Protein AF-0000000067126410 (afdb_homodimer)

Nearest PDB structures (foldseek):
  2aex-assembly1_A-2  TM=9.442E-01  e=3.877E-42  Homo sapiens
  8t7w-assembly1_A  TM=9.631E-01  e=2.342E-28  Klebsiella aerogenes KCTC 2190
  2qt8-assembly1_A  TM=9.646E-01  e=2.127E-25  Leishmania major
  3e8j-assembly1_A  TM=9.665E-01  e=2.655E-25  Leishmania naiffi
  5eo6-assembly1_A  TM=9.167E-01  e=1.760E-26  Acinetobacter baumannii

Sequence (768 aa):
MPYTGEQFHLVHRTAQENTPLLLLQPCLALYKPFIHMIPQSQAAALTKPGYLTLVRRNVLRALGQQPPLPTPHRPGCDARAFPPPLPLPAAASTGGGQPGATPAPGTGSRPRGTQLGQPLLCVLQDGEVFEKAGVNVSVVFGILSEEAARQMRSRGKSLKAKDGKLPFCAMGVSSVIHPKNPHVPTMHFNYRYFEIEEADGTIQWWFGGGTDLTPTYLNEEDAVHFHKTLKEACDKHDLKLYPKYKKWCDDYFYIKHRGERRGIGGIFFDDVDSPSKEEVFQFVKSCAKAVVPCYIPIVKRHYHDSFTPEEKLWQQLRRGRYVEFNLLYDRGTKFGLLTPGSRIESILMSLPLTARWEYMHTPPESSKEAEILEVLRNPKDWVHMPYTGEQFHLVHRTAQENTPLLLLQPCLALYKPFIHMIPQSQAAALTKPGYLTLVRRNVLRALGQQPPLPTPHRPGCDARAFPPPLPLPAAASTGGGQPGATPAPGTGSRPRGTQLGQPLLCVLQDGEVFEKAGVNVSVVFGILSEEAARQMRSRGKSLKAKDGKLPFCAMGVSSVIHPKNPHVPTMHFNYRYFEIEEADGTIQWWFGGGTDLTPTYLNEEDAVHFHKTLKEACDKHDLKLYPKYKKWCDDYFYIKHRGERRGIGGIFFDDVDSPSKEEVFQFVKSCAKAVVPCYIPIVKRHYHDSFTPEEKLWQQLRRGRYVEFNLLYDRGTKFGLLTPGSRIESILMSLPLTARWEYMHTPPESSKEAEILEVLRNPKDWVH

Radius of gyration: 31.31 Å; Cα contacts (8 Å, |Δi|>4): 1188; chains: 2; bounding box: 69×94×110 Å

pLDDT: mean 70.83, std 29.01, range [16.23, 98.75]

Secondary structure (DSSP, 8-state):
-----------------SHHHHHHHHHHHHHHHHHTTS-HHHHHHHH-HHHHHHHHHHHHHHTT-S---------------S--------------------------------B----EEEEEES-SSEEEEEEEEEEEEEEPPHHHHHHHHHTT-----BTTB-EEEEEEEEEEEEESSTTSPEEEEEEEEEEEE-TTS-EEEEEEEEEEEE-SS--HHHHHHHHHHHHHHHHTT-TTHHHHHHHHHHHHTEETTTTEESSSEEEEEEEE--S-HHHHHHHHHHHHHTHHHHHHHHHHHHTT----HHHHHHHHHHHHHHHHHHHHT-HHHHHHHHSTT--HHHHGGGS-SEEE--TT--PPTTSHHHHHHHHHHS------/------------------HHHHHHHHHHHHHHHHHTTS-HHHHHHHHSHHHHHHHHHHHHHHTT-S---------------S--------------------------------B----EEEEEES-SSEEEEEEEEEEEEEEPPHHHHHHHHHTT-----BTTB-EEEEEEEEEEEEESSTTSPEEEEEEEEEEEE-TTSPEEEEEEEEEEEE-SS--HHHHHHHHHHHHHHHHTT-TTHHHHHHHHHHHHTEETTTTEESSSEEEEEEEE--S-HHHHHHHHHHHHHTHHHHHHHHHHHHTT----HHHHHHHHHHHHHHHHHHHHT-HHHHHHHHSTT--HHHHGGGS-SEEE--TT--PPTTSHHHHHHHHHHS------

Foldseek 3Di:
DPPPDPDQPQQLAADADCLLVLLCVLVLVQCVVCLVVFPPVVSCVVPPPVVVVVVVVSVVVSNVPDDDDPDPDDDDDPPDDPDDPDDPDDPDPDDDDDDDDDPDDPDPPPPLDFPFRRKRKDWDDCTLFFNIKIKIKGKTKHWDDPVRVVVVVVVPDDAAAAVNTKIKIKTKMKMWTHTQFLAAWIKIKMKMKMWIQHNVRDIDIFIWMWMWTAHLFDDLVLVLLLLVLLCVLQVVQPNVQSVVQQVVQLVQQQDVVVLFGLHQGTGTDIRHCDDHPVSVSSSSSSNSNSRNRSRVVSSVVPSPPDDDVVSSQSSQASLVVVVSCLVPRNPQLVVQVPDPPHDNCRSCSNRGPHHDDDDPDDDDDPDSSVVRRVCRNPHDDSYD/DPPPPPDQPLPQDQPPDCLLVLLCVLVVVQCVVCLVQFPPVVSCVVPVVCVVVVVVVVVVVSNVPDDDPPPPDDDDDDPDDPPDPDDPDPPCPDDDDDDDPPPDPPPPPPPLDFPFRDKDKDWDDCTLFFNIKIKIWGKTKHWDDPVRVVVVVVVPDDAAAAVNTKIKIKTKMKMWTHTQFLAAWIKIKMKMKMWIQHNVRDIDIFIWMWMWTAHLFDDLVLVLLLLVLLCVLQVVQPNVQSVVQQVVQLVQQQPVVVLFGLHQGTGTDIRHCDDHPVSVSSSSSSNSNSRNRSRVVSSVVPSPPDDDVVSSQSSQASLVVVVSCLVPRNPQLVVQVPDPPHDNCSSCSNRGPHHDDDDPDDDDDPDSSVVRRVCRNPHDDSYD

Structure (mmCIF, N/CA/C/O backbone):
data_AF-0000000067126410-model_v1
#
loop_
_entity.id
_entity.type
_entity.pdbx_description
1 polymer 'Oxygen-dependent coproporphyrinogen-III oxidase, mitochondrial'
#
loop_
_atom_site.group_PDB
_atom_site.id
_atom_site.type_symbol
_atom_site.label_atom_id
_atom_site.label_alt_id
_atom_site.label_comp_id
_atom_site.label_asym_id
_atom_site.label_entity_id
_atom_site.label_seq_id
_atom_site.pdbx_PDB_ins_code
_atom_site.Cartn_x
_atom_site.Cartn_y
_atom_site.Cartn_z
_atom_site.occupancy
_atom_site.B_iso_or_equiv
_atom_site.auth_seq_id
_atom_site.auth_comp_id
_atom_site.auth_asym_id
_atom_site.auth_atom_id
_atom_site.pdbx_PDB_model_num
ATOM 1 N N . MET A 1 1 ? -28.922 10.547 -17.266 1 18.23 1 MET A N 1
ATOM 2 C CA . MET A 1 1 ? -28.266 10.609 -18.562 1 18.23 1 MET A CA 1
ATOM 3 C C . MET A 1 1 ? -27.516 9.305 -18.859 1 18.23 1 MET A C 1
ATOM 5 O O . MET A 1 1 ? -26.969 8.68 -17.953 1 18.23 1 MET A O 1
ATOM 9 N N . PRO A 1 2 ? -27.797 8.594 -20 1 17.72 2 PRO A N 1
ATOM 10 C CA . PRO A 1 2 ? -27.406 7.215 -20.281 1 17.72 2 PRO A CA 1
ATOM 11 C C . PRO A 1 2 ? -25.891 7.012 -20.219 1 17.72 2 PRO A C 1
ATOM 13 O O . PRO A 1 2 ? -25.125 7.953 -20.438 1 17.72 2 PRO A O 1
ATOM 16 N N . TYR A 1 3 ? -25.484 6.242 -19.219 1 18.42 3 TYR A N 1
ATOM 17 C CA . TYR A 1 3 ? -24.141 5.762 -18.922 1 18.42 3 TYR A CA 1
ATOM 18 C C . TYR A 1 3 ? -23.422 5.328 -20.203 1 18.42 3 TYR A C 1
ATOM 20 O O . TYR A 1 3 ? -23.734 4.281 -20.766 1 18.42 3 TYR A O 1
ATOM 28 N N . THR A 1 4 ? -23.281 6.348 -21.141 1 21.77 4 THR A N 1
ATOM 29 C CA . THR A 1 4 ? -22.594 6.09 -22.406 1 21.77 4 THR A CA 1
ATOM 30 C C . THR A 1 4 ? -21.312 5.293 -22.188 1 21.77 4 THR A C 1
ATOM 32 O O . THR A 1 4 ? -20.688 5.398 -21.125 1 21.77 4 THR A O 1
ATOM 35 N N . GLY A 1 5 ? -21.203 4.203 -22.828 1 22.11 5 GLY A N 1
ATOM 36 C CA . GLY A 1 5 ? -20.281 3.088 -22.969 1 22.11 5 GLY A CA 1
ATOM 37 C C . GLY A 1 5 ? -18.844 3.527 -23.172 1 22.11 5 GLY A C 1
ATOM 38 O O . GLY A 1 5 ? -18.531 4.227 -24.141 1 22.11 5 GLY A O 1
ATOM 39 N N . GLU A 1 6 ? -18.219 4.043 -22.141 1 23.36 6 GLU A N 1
ATOM 40 C CA . GLU A 1 6 ? -16.844 4.535 -22.031 1 23.36 6 GLU A CA 1
ATOM 41 C C . GLU A 1 6 ? -15.883 3.68 -22.859 1 23.36 6 GLU A C 1
ATOM 43 O O . GLU A 1 6 ? -15.891 2.451 -22.75 1 23.36 6 GLU A O 1
ATOM 48 N N . GLN A 1 7 ? -15.531 4.207 -24.062 1 21.72 7 GLN A N 1
ATOM 49 C CA . GLN A 1 7 ? -14.688 3.869 -25.203 1 21.72 7 GLN A CA 1
ATOM 50 C C . GLN A 1 7 ? -13.32 3.377 -24.75 1 21.72 7 GLN A C 1
ATOM 52 O O . GLN A 1 7 ? -12.695 3.98 -23.875 1 21.72 7 GLN A O 1
ATOM 57 N N . PHE A 1 8 ? -13.141 2.096 -24.875 1 25.66 8 PHE A N 1
ATOM 58 C CA . PHE A 1 8 ? -11.938 1.283 -24.781 1 25.66 8 PHE A CA 1
ATOM 59 C C . PHE A 1 8 ? -10.836 1.861 -25.672 1 25.66 8 PHE A C 1
ATOM 61 O O . PHE A 1 8 ? -11.07 2.182 -26.844 1 25.66 8 PHE A O 1
ATOM 68 N N . HIS A 1 9 ? -10.203 2.805 -25.141 1 23.67 9 HIS A N 1
ATOM 69 C CA . HIS A 1 9 ? -9.133 3.385 -25.938 1 23.67 9 HIS A CA 1
ATOM 70 C C . HIS A 1 9 ? -8.055 2.354 -26.25 1 23.67 9 HIS A C 1
ATOM 72 O O . HIS A 1 9 ? -7.473 1.768 -25.328 1 23.67 9 HIS A O 1
ATOM 78 N N . LEU A 1 10 ? -8.312 1.531 -27.266 1 24.89 10 LEU A N 1
ATOM 79 C CA . LEU A 1 10 ? -7.449 0.477 -27.781 1 24.89 10 LEU A CA 1
ATOM 80 C C . LEU A 1 10 ? -6.223 1.068 -28.469 1 24.89 10 LEU A C 1
ATOM 82 O O . LEU A 1 10 ? -6.352 1.894 -29.375 1 24.89 10 LEU A O 1
ATOM 86 N N . VAL A 1 11 ? -5.168 1.293 -27.828 1 24.5 11 VAL A N 1
ATOM 87 C CA . VAL A 1 11 ? -3.975 1.777 -28.516 1 24.5 11 VAL A CA 1
ATOM 88 C C . VAL A 1 11 ? -3.393 0.665 -29.391 1 24.5 11 VAL A C 1
ATOM 90 O O . VAL A 1 11 ? -3.154 -0.446 -28.906 1 24.5 11 VAL A O 1
ATOM 93 N N . HIS A 1 12 ? -3.586 0.608 -30.703 1 23.78 12 HIS A N 1
ATOM 94 C CA . HIS A 1 12 ? -3.363 -0.352 -31.781 1 23.78 12 HIS A CA 1
ATOM 95 C C . HIS A 1 12 ? -1.892 -0.398 -32.188 1 23.78 12 HIS A C 1
ATOM 97 O O . HIS A 1 12 ? -1.392 0.524 -32.844 1 23.78 12 HIS A O 1
ATOM 103 N N . ARG A 1 13 ? -0.812 -0.738 -31.422 1 24 13 ARG A N 1
ATOM 104 C CA . ARG A 1 13 ? 0.442 -0.761 -32.156 1 24 13 ARG A CA 1
ATOM 105 C C . ARG A 1 13 ? 0.578 -2.049 -32.969 1 24 13 ARG A C 1
ATOM 107 O O . ARG A 1 13 ? -0.028 -3.066 -32.625 1 24 13 ARG A O 1
ATOM 114 N N . THR A 1 14 ? 1.312 -2.137 -34.094 1 23.94 14 THR A N 1
ATOM 115 C CA . THR A 1 14 ? 1.578 -2.939 -35.281 1 23.94 14 THR A CA 1
ATOM 116 C C . THR A 1 14 ? 2.27 -4.246 -34.906 1 23.94 14 THR A C 1
ATOM 118 O O . THR A 1 14 ? 2.738 -4.98 -35.781 1 23.94 14 THR A O 1
ATOM 121 N N . ALA A 1 15 ? 2.549 -4.633 -33.688 1 27.23 15 ALA A N 1
ATOM 122 C CA . ALA A 1 15 ? 3.609 -5.641 -33.688 1 27.23 15 ALA A CA 1
ATOM 123 C C . ALA A 1 15 ? 3.105 -6.961 -34.25 1 27.23 15 ALA A C 1
ATOM 125 O O . ALA A 1 15 ? 1.947 -7.332 -34.062 1 27.23 15 ALA A O 1
ATOM 126 N N . GLN A 1 16 ? 3.816 -7.684 -35.094 1 26.08 16 GLN A N 1
ATOM 127 C CA . GLN A 1 16 ? 3.818 -8.875 -35.938 1 26.08 16 GLN A CA 1
ATOM 128 C C . GLN A 1 16 ? 3.406 -10.109 -35.125 1 26.08 16 GLN A C 1
ATOM 130 O O . GLN A 1 16 ? 2.648 -10.953 -35.625 1 26.08 16 GLN A O 1
ATOM 135 N N . GLU A 1 17 ? 4.293 -10.719 -34.219 1 30.55 17 GLU A N 1
ATOM 136 C CA . GLU A 1 17 ? 4.367 -12.148 -33.938 1 30.55 17 GLU A CA 1
ATOM 137 C C . GLU A 1 17 ? 3.287 -12.578 -32.969 1 30.55 17 GLU A C 1
ATOM 139 O O . GLU A 1 17 ? 2.943 -11.828 -32.031 1 30.55 17 GLU A O 1
ATOM 144 N N . ASN A 1 18 ? 2.52 -13.781 -33.25 1 33.81 18 ASN A N 1
ATOM 145 C CA . ASN A 1 18 ? 1.432 -14.57 -32.688 1 33.81 18 ASN A CA 1
ATOM 146 C C . ASN A 1 18 ? 1.649 -14.836 -31.203 1 33.81 18 ASN A C 1
ATOM 148 O O . ASN A 1 18 ? 0.9 -15.602 -30.594 1 33.81 18 ASN A O 1
ATOM 152 N N . THR A 1 19 ? 2.637 -14.484 -30.688 1 37.84 19 THR A N 1
ATOM 153 C CA . THR A 1 19 ? 2.979 -14.922 -29.344 1 37.84 19 THR A CA 1
ATOM 154 C C . THR A 1 19 ? 1.993 -14.352 -28.328 1 37.84 19 THR A C 1
ATOM 156 O O . THR A 1 19 ? 1.525 -15.07 -27.438 1 37.84 19 THR A O 1
ATOM 159 N N . PRO A 1 20 ? 1.609 -13.172 -28.578 1 40.59 20 PRO A N 1
ATOM 160 C CA . PRO A 1 20 ? 0.729 -12.648 -27.531 1 40.59 20 PRO A CA 1
ATOM 161 C C . PRO A 1 20 ? -0.646 -13.312 -27.531 1 40.59 20 PRO A C 1
ATOM 163 O O . PRO A 1 20 ? -1.258 -13.477 -26.469 1 40.59 20 PRO A O 1
ATOM 166 N N . LEU A 1 21 ? -1.024 -13.812 -28.797 1 39.12 21 LEU A N 1
ATOM 167 C CA . LEU A 1 21 ? -2.357 -14.398 -28.891 1 39.12 21 LEU A CA 1
ATOM 168 C C . LEU A 1 21 ? -2.418 -15.734 -28.156 1 39.12 21 LEU A C 1
ATOM 170 O O . LEU A 1 21 ? -3.443 -16.078 -27.547 1 39.12 21 LEU A O 1
ATOM 174 N N . LEU A 1 22 ? -1.325 -16.344 -28.25 1 40.34 22 LEU A N 1
ATOM 175 C CA . LEU A 1 22 ? -1.326 -17.656 -27.609 1 40.34 22 LEU A CA 1
ATOM 176 C C . LEU A 1 22 ? -1.422 -17.531 -26.094 1 40.34 22 LEU A C 1
ATOM 178 O O . LEU A 1 22 ? -2.01 -18.375 -25.438 1 40.34 22 LEU A O 1
ATOM 182 N N . LEU A 1 23 ? -0.885 -16.391 -25.672 1 42.66 23 LEU A N 1
ATOM 183 C CA . LEU A 1 23 ? -0.92 -16.203 -24.234 1 42.66 23 LEU A CA 1
ATOM 184 C C . LEU A 1 23 ? -2.283 -15.68 -23.781 1 42.66 23 LEU A C 1
ATOM 186 O O . LEU A 1 23 ? -2.646 -15.812 -22.609 1 42.66 23 LEU A O 1
ATOM 190 N N . LEU A 1 24 ? -3.027 -15.172 -24.703 1 44.84 24 LEU A N 1
ATOM 191 C CA . LEU A 1 24 ? -4.301 -14.547 -24.359 1 44.84 24 LEU A CA 1
ATOM 192 C C . LEU A 1 24 ? -5.402 -15.602 -24.234 1 44.84 24 LEU A C 1
ATOM 194 O O . LEU A 1 24 ? -6.32 -15.453 -23.438 1 44.84 24 LEU A O 1
ATOM 198 N N . GLN A 1 25 ? -5.293 -16.688 -25 1 43.97 25 GLN A N 1
ATOM 199 C CA . GLN A 1 25 ? -6.367 -17.688 -25.047 1 43.97 25 GLN A CA 1
ATOM 200 C C . GLN A 1 25 ? -6.641 -18.281 -23.672 1 43.97 25 GLN A C 1
ATOM 202 O O . GLN A 1 25 ? -7.793 -18.375 -23.25 1 43.97 25 GLN A O 1
ATOM 207 N N . PRO A 1 26 ? -5.602 -18.578 -23 1 43.81 26 PRO A N 1
ATOM 208 C CA . PRO A 1 26 ? -5.902 -19.141 -21.688 1 43.81 26 PRO A CA 1
ATOM 209 C C . PRO A 1 26 ? -6.629 -18.172 -20.766 1 43.81 26 PRO A C 1
ATOM 211 O O . PRO A 1 26 ? -7.484 -18.578 -19.984 1 43.81 26 PRO A O 1
ATOM 214 N N . CYS A 1 27 ? -6.363 -16.984 -20.984 1 47.47 27 CYS A N 1
ATOM 215 C CA . CYS A 1 27 ? -6.93 -16 -20.078 1 47.47 27 CYS A CA 1
ATOM 216 C C . CYS A 1 27 ? -8.414 -15.797 -20.359 1 47.47 27 CYS A C 1
ATOM 218 O O . CYS A 1 27 ? -9.227 -15.734 -19.422 1 47.47 27 CYS A O 1
ATOM 220 N N . LEU A 1 28 ? -8.656 -15.695 -21.656 1 46.53 28 LEU A N 1
ATOM 221 C CA . LEU A 1 28 ? -10.062 -15.523 -22 1 46.53 28 LEU A CA 1
ATOM 222 C C . LEU A 1 28 ? -10.867 -16.766 -21.656 1 46.53 28 LEU A C 1
ATOM 224 O O . LEU A 1 28 ? -12.039 -16.672 -21.281 1 46.53 28 LEU A O 1
ATOM 228 N N . ALA A 1 29 ? -10.102 -17.812 -21.812 1 48.81 29 ALA A N 1
ATOM 229 C CA . ALA A 1 29 ? -10.75 -19.078 -21.469 1 48.81 29 ALA A CA 1
ATOM 230 C C . ALA A 1 29 ? -11.125 -19.125 -20 1 48.81 29 ALA A C 1
ATOM 232 O O . ALA A 1 29 ? -12.086 -19.797 -19.609 1 48.81 29 ALA A O 1
ATOM 233 N N . LEU A 1 30 ? -10.352 -18.391 -19.25 1 50.56 30 LEU A N 1
ATOM 234 C CA . LEU A 1 30 ? -10.586 -18.375 -17.812 1 50.56 30 LEU A CA 1
ATOM 235 C C . LEU A 1 30 ? -11.945 -17.766 -17.5 1 50.56 30 LEU A C 1
ATOM 237 O O . LEU A 1 30 ? -12.602 -18.156 -16.531 1 50.56 30 LEU A O 1
ATOM 241 N N . TYR A 1 31 ? -12.281 -16.844 -18.312 1 48.78 31 TYR A N 1
ATOM 242 C CA . TYR A 1 31 ? -13.484 -16.094 -17.938 1 48.78 31 TYR A CA 1
ATOM 243 C C . TYR A 1 31 ? -14.727 -16.719 -18.562 1 48.78 31 TYR A C 1
ATOM 245 O O . TYR A 1 31 ? -15.844 -16.516 -18.094 1 48.78 31 TYR A O 1
ATOM 253 N N . LYS A 1 32 ? -14.5 -17.516 -19.656 1 48.47 32 LYS A N 1
ATOM 254 C CA . LYS A 1 32 ? -15.625 -18.078 -20.391 1 48.47 32 LYS A CA 1
ATOM 255 C C . LYS A 1 32 ? -16.562 -18.844 -19.453 1 48.47 32 LYS A C 1
ATOM 257 O O . LYS A 1 32 ? -17.766 -18.641 -19.484 1 48.47 32 LYS A O 1
ATOM 262 N N . PRO A 1 33 ? -15.961 -19.656 -18.719 1 44.97 33 PRO A N 1
ATOM 263 C CA . PRO A 1 33 ? -16.891 -20.406 -17.859 1 44.97 33 PRO A CA 1
ATOM 264 C C . PRO A 1 33 ? -17.594 -19.516 -16.828 1 44.97 33 PRO A C 1
ATOM 266 O O . PRO A 1 33 ? -18.688 -19.844 -16.375 1 44.97 33 PRO A O 1
ATOM 269 N N . PHE A 1 34 ? -16.984 -18.516 -16.453 1 43.88 34 PHE A N 1
ATOM 270 C CA . PHE A 1 34 ? -17.531 -17.672 -15.391 1 43.88 34 PHE A CA 1
ATOM 271 C C . PHE A 1 34 ? -18.422 -16.578 -15.961 1 43.88 34 PHE A C 1
ATOM 273 O O . PHE A 1 34 ? -19.125 -15.898 -15.219 1 43.88 34 PHE A O 1
ATOM 280 N N . ILE A 1 35 ? -18.25 -16.391 -17.234 1 43.62 35 ILE A N 1
ATOM 281 C CA . ILE A 1 35 ? -19.094 -15.398 -17.875 1 43.62 35 ILE A CA 1
ATOM 282 C C . ILE A 1 35 ? -20.562 -15.719 -17.625 1 43.62 35 ILE A C 1
ATOM 284 O O . ILE A 1 35 ? -21.375 -14.82 -17.406 1 43.62 35 ILE A O 1
ATOM 288 N N . HIS A 1 36 ? -20.766 -17 -17.641 1 41.06 36 HIS A N 1
ATOM 289 C CA . HIS A 1 36 ? -22.156 -17.391 -17.422 1 41.06 36 HIS A CA 1
ATOM 290 C C . HIS A 1 36 ? -22.594 -17.109 -15.992 1 41.06 36 HIS A C 1
ATOM 292 O O . HIS A 1 36 ? -23.781 -17.141 -15.68 1 41.06 36 HIS A O 1
ATOM 298 N N . MET A 1 37 ? -21.625 -17.062 -15.188 1 39.84 37 MET A N 1
ATOM 299 C CA . MET A 1 37 ? -21.938 -16.828 -13.781 1 39.84 37 MET A CA 1
ATOM 300 C C . MET A 1 37 ? -22.047 -15.336 -13.492 1 39.84 37 MET A C 1
ATOM 302 O O . MET A 1 37 ? -22.422 -14.945 -12.383 1 39.84 37 MET A O 1
ATOM 306 N N . ILE A 1 38 ? -21.578 -14.539 -14.391 1 41.75 38 ILE A N 1
ATOM 307 C CA . ILE A 1 38 ? -21.672 -13.094 -14.258 1 41.75 38 ILE A CA 1
ATOM 308 C C . ILE A 1 38 ? -23.078 -12.633 -14.633 1 41.75 38 ILE A C 1
ATOM 310 O O . ILE A 1 38 ? -23.688 -13.156 -15.57 1 41.75 38 ILE A O 1
ATOM 314 N N . PRO A 1 39 ? -23.688 -11.938 -13.812 1 38.94 39 PRO A N 1
ATOM 315 C CA . PRO A 1 39 ? -25.016 -11.453 -14.219 1 38.94 39 PRO A CA 1
ATOM 316 C C . PRO A 1 39 ? -25.047 -10.953 -15.656 1 38.94 39 PRO A C 1
ATOM 318 O O . PRO A 1 39 ? -24.047 -10.422 -16.156 1 38.94 39 PRO A O 1
ATOM 321 N N . GLN A 1 40 ? -26.109 -11.438 -16.406 1 36.53 40 GLN A N 1
ATOM 322 C CA . GLN A 1 40 ? -26.328 -11.234 -17.844 1 36.53 40 GLN A CA 1
ATOM 323 C C . GLN A 1 40 ? -26.094 -9.781 -18.234 1 36.53 40 GLN A C 1
ATOM 325 O O . GLN A 1 40 ? -25.609 -9.5 -19.328 1 36.53 40 GLN A O 1
ATOM 330 N N . SER A 1 41 ? -26.453 -8.969 -17.375 1 37.28 41 SER A N 1
ATOM 331 C CA . SER A 1 41 ? -26.297 -7.562 -17.734 1 37.28 41 SER A CA 1
ATOM 332 C C . SER A 1 41 ? -24.828 -7.207 -17.969 1 37.28 41 SER A C 1
ATOM 334 O O . SER A 1 41 ? -24.516 -6.387 -18.828 1 37.28 41 SER A O 1
ATOM 336 N N . GLN A 1 42 ? -24.078 -7.801 -17.172 1 36.28 42 GLN A N 1
ATOM 337 C CA . GLN A 1 42 ? -22.656 -7.484 -17.297 1 36.28 42 GLN A CA 1
ATOM 338 C C . GLN A 1 42 ? -21.953 -8.422 -18.281 1 36.28 42 GLN A C 1
ATOM 340 O O . GLN A 1 42 ? -20.969 -8.047 -18.922 1 36.28 42 GLN A O 1
ATOM 345 N N . ALA A 1 43 ? -22.578 -9.602 -18.359 1 37.38 43 ALA A N 1
ATOM 346 C CA . ALA A 1 43 ? -22.031 -10.625 -19.25 1 37.38 43 ALA A CA 1
ATOM 347 C C . ALA A 1 43 ? -22.156 -10.203 -20.719 1 37.38 43 ALA A C 1
ATOM 349 O O . ALA A 1 43 ? -21.297 -10.531 -21.547 1 37.38 43 ALA A O 1
ATOM 350 N N . ALA A 1 44 ? -23.266 -9.57 -20.969 1 37.28 44 ALA A N 1
ATOM 351 C CA . ALA A 1 44 ? -23.484 -9.172 -22.359 1 37.28 44 ALA A CA 1
ATOM 352 C C . ALA A 1 44 ? -22.312 -8.352 -22.891 1 37.28 44 ALA A C 1
ATOM 354 O O . ALA A 1 44 ? -21.953 -8.453 -24.062 1 37.28 44 ALA A O 1
ATOM 355 N N . ALA A 1 45 ? -21.828 -7.656 -21.953 1 34.91 45 ALA A N 1
ATOM 356 C CA . ALA A 1 45 ? -20.734 -6.805 -22.406 1 34.91 45 ALA A CA 1
ATOM 357 C C . ALA A 1 45 ? -19.5 -7.641 -22.75 1 34.91 45 ALA A C 1
ATOM 359 O O . ALA A 1 45 ? -18.75 -7.309 -23.688 1 34.91 45 ALA A O 1
ATOM 360 N N . LEU A 1 46 ? -19.406 -8.641 -21.984 1 36.56 46 LEU A N 1
ATOM 361 C CA . LEU A 1 46 ? -18.188 -9.422 -22.156 1 36.56 46 LEU A CA 1
ATOM 362 C C . LEU A 1 46 ? -18.359 -10.492 -23.219 1 36.56 46 LEU A C 1
ATOM 364 O O . LEU A 1 46 ? -17.375 -11.016 -23.75 1 36.56 46 LEU A O 1
ATOM 368 N N . THR A 1 47 ? -19.688 -11.031 -23.391 1 31.52 47 THR A N 1
ATOM 369 C CA . THR A 1 47 ? -19.953 -12.164 -24.266 1 31.52 47 THR A CA 1
ATOM 370 C C . THR A 1 47 ? -20.312 -11.68 -25.672 1 31.52 47 THR A C 1
ATOM 372 O O . THR A 1 47 ? -20.703 -12.477 -26.516 1 31.52 47 THR A O 1
ATOM 375 N N . LYS A 1 48 ? -20.5 -10.445 -25.844 1 32.53 48 LYS A N 1
ATOM 376 C CA . LYS A 1 48 ? -20.812 -10.172 -27.234 1 32.53 48 LYS A CA 1
ATOM 377 C C . LYS A 1 48 ? -19.75 -10.766 -28.172 1 32.53 48 LYS A C 1
ATOM 379 O O . LYS A 1 48 ? -18.547 -10.602 -27.938 1 32.53 48 LYS A O 1
ATOM 384 N N . PRO A 1 49 ? -20.188 -11.75 -28.859 1 35.09 49 PRO A N 1
ATOM 385 C CA . PRO A 1 49 ? -19.281 -12.344 -29.844 1 35.09 49 PRO A CA 1
ATOM 386 C C . PRO A 1 49 ? -18.266 -11.344 -30.406 1 35.09 49 PRO A C 1
ATOM 388 O O . PRO A 1 49 ? -17.141 -11.719 -30.734 1 35.09 49 PRO A O 1
ATOM 391 N N . GLY A 1 50 ? -18.641 -10.18 -30.453 1 35.97 50 GLY A N 1
ATOM 392 C CA . GLY A 1 50 ? -17.828 -9.102 -31 1 35.97 50 GLY A CA 1
ATOM 393 C C . GLY A 1 50 ? -16.703 -8.68 -30.078 1 35.97 50 GLY A C 1
ATOM 394 O O . GLY A 1 50 ? -15.734 -8.055 -30.516 1 35.97 50 GLY A O 1
ATOM 395 N N . TYR A 1 51 ? -16.969 -8.93 -28.875 1 35.62 51 TYR A N 1
ATOM 396 C CA . TYR A 1 51 ? -15.898 -8.477 -28 1 35.62 51 TYR A CA 1
ATOM 397 C C . TYR A 1 51 ? -14.648 -9.32 -28.188 1 35.62 51 TYR A C 1
ATOM 399 O O . TYR A 1 51 ? -13.539 -8.789 -28.266 1 35.62 51 TYR A O 1
ATOM 407 N N . LEU A 1 52 ? -14.93 -10.648 -28.125 1 38.28 52 LEU A N 1
ATOM 408 C CA . LEU A 1 52 ? -13.797 -11.5 -28.469 1 38.28 52 LEU A CA 1
ATOM 409 C C . LEU A 1 52 ? -13.336 -11.242 -29.906 1 38.28 52 LEU A C 1
ATOM 411 O O . LEU A 1 52 ? -12.141 -11.258 -30.188 1 38.28 52 LEU A O 1
ATOM 415 N N . THR A 1 53 ? -14.414 -11.148 -30.656 1 37.91 53 THR A N 1
ATOM 416 C CA . THR A 1 53 ? -14.102 -10.781 -32.031 1 37.91 53 THR A CA 1
ATOM 417 C C . THR A 1 53 ? -13.477 -9.391 -32.094 1 37.91 53 THR A C 1
ATOM 419 O O . THR A 1 53 ? -12.539 -9.148 -32.844 1 37.91 53 THR A O 1
ATOM 422 N N . LEU A 1 54 ? -13.992 -8.578 -31.234 1 36.56 54 LEU A N 1
ATOM 423 C CA . LEU A 1 54 ? -13.43 -7.238 -31.172 1 36.56 54 LEU A CA 1
ATOM 424 C C . LEU A 1 54 ? -12.047 -7.262 -30.531 1 36.56 54 LEU A C 1
ATOM 426 O O . LEU A 1 54 ? -11.117 -6.605 -31.016 1 36.56 54 LEU A O 1
ATOM 430 N N . VAL A 1 55 ? -12 -8.07 -29.547 1 38.81 55 VAL A N 1
ATOM 431 C CA . VAL A 1 55 ? -10.672 -8.266 -28.984 1 38.81 55 VAL A CA 1
ATOM 432 C C . VAL A 1 55 ? -9.773 -8.961 -30.016 1 38.81 55 VAL A C 1
ATOM 434 O O . VAL A 1 55 ? -8.633 -8.562 -30.219 1 38.81 55 VAL A O 1
ATOM 437 N N . ARG A 1 56 ? -10.523 -9.992 -30.594 1 37.97 56 ARG A N 1
ATOM 438 C CA . ARG A 1 56 ? -9.805 -10.688 -31.656 1 37.97 56 ARG A CA 1
ATOM 439 C C . ARG A 1 56 ? -9.5 -9.75 -32.812 1 37.97 56 ARG A C 1
ATOM 441 O O . ARG A 1 56 ? -8.383 -9.727 -33.344 1 37.97 56 ARG A O 1
ATOM 448 N N . ARG A 1 57 ? -10.57 -9.141 -33.25 1 38.69 57 ARG A N 1
ATOM 449 C CA . ARG A 1 57 ? -10.422 -8.227 -34.375 1 38.69 57 ARG A CA 1
ATOM 450 C C . ARG A 1 57 ? -9.461 -7.09 -34.031 1 38.69 57 ARG A C 1
ATOM 452 O O . ARG A 1 57 ? -8.633 -6.703 -34.875 1 38.69 57 ARG A O 1
ATOM 459 N N . ASN A 1 58 ? -9.695 -6.629 -33 1 36.34 58 ASN A N 1
ATOM 460 C CA . ASN A 1 58 ? -8.836 -5.527 -32.594 1 36.34 58 ASN A CA 1
ATOM 461 C C . ASN A 1 58 ? -7.398 -5.988 -32.344 1 36.34 58 ASN A C 1
ATOM 463 O O . ASN A 1 58 ? -6.453 -5.281 -32.688 1 36.34 58 ASN A O 1
ATOM 467 N N . VAL A 1 59 ? -7.527 -7.184 -31.891 1 35.75 59 VAL A N 1
ATOM 468 C CA . VAL A 1 59 ? -6.215 -7.816 -31.797 1 35.75 59 VAL A CA 1
ATOM 469 C C . VAL A 1 59 ? -5.684 -8.117 -33.188 1 35.75 59 VAL A C 1
ATOM 471 O O . VAL A 1 59 ? -4.516 -7.859 -33.5 1 35.75 59 VAL A O 1
ATOM 474 N N . LEU A 1 60 ? -6.672 -8.641 -33.969 1 36.28 60 LEU A N 1
ATOM 475 C CA . LEU A 1 60 ? -6.305 -8.93 -35.344 1 36.28 60 LEU A CA 1
ATOM 476 C C . LEU A 1 60 ? -6.035 -7.637 -36.125 1 36.28 60 LEU A C 1
ATOM 478 O O . LEU A 1 60 ? -5.094 -7.57 -36.906 1 36.28 60 LEU A O 1
ATOM 482 N N . ARG A 1 61 ? -6.949 -6.688 -36.156 1 36.66 61 ARG A N 1
ATOM 483 C CA . ARG A 1 61 ? -6.758 -5.387 -36.781 1 36.66 61 ARG A CA 1
ATOM 484 C C . ARG A 1 61 ? -5.477 -4.723 -36.281 1 36.66 61 ARG A C 1
ATOM 486 O O . ARG A 1 61 ? -4.73 -4.137 -37.062 1 36.66 61 ARG A O 1
ATOM 493 N N . ALA A 1 62 ? -5.398 -4.77 -35.094 1 31.75 62 ALA A N 1
ATOM 494 C CA . ALA A 1 62 ? -4.168 -4.27 -34.5 1 31.75 62 ALA A CA 1
ATOM 495 C C . ALA A 1 62 ? -2.951 -5.023 -35.031 1 31.75 62 ALA A C 1
ATOM 497 O O . ALA A 1 62 ? -1.862 -4.457 -35.125 1 31.75 62 ALA A O 1
ATOM 498 N N . LEU A 1 63 ? -3.365 -6.215 -35.375 1 30.8 63 LEU A N 1
ATOM 499 C CA . LEU A 1 63 ? -2.316 -7.059 -35.938 1 30.8 63 LEU A CA 1
ATOM 500 C C . LEU A 1 63 ? -2.24 -6.891 -37.469 1 30.8 63 LEU A C 1
ATOM 502 O O . LEU A 1 63 ? -1.52 -7.633 -38.156 1 30.8 63 LEU A O 1
ATOM 506 N N . GLY A 1 64 ? -2.73 -5.816 -38.031 1 31.56 64 GLY A N 1
ATOM 507 C CA . GLY A 1 64 ? -2.617 -5.477 -39.438 1 31.56 64 GLY A CA 1
ATOM 508 C C . GLY A 1 64 ? -3.248 -6.508 -40.375 1 31.56 64 GLY A C 1
ATOM 509 O O . GLY A 1 64 ? -3.004 -6.508 -41.562 1 31.56 64 GLY A O 1
ATOM 510 N N . GLN A 1 65 ? -3.895 -7.5 -39.906 1 30.02 65 GLN A N 1
ATOM 511 C CA . GLN A 1 65 ? -4.25 -8.523 -40.906 1 30.02 65 GLN A CA 1
ATOM 512 C C . GLN A 1 65 ? -5.582 -8.203 -41.562 1 30.02 65 GLN A C 1
ATOM 514 O O . GLN A 1 65 ? -6.145 -9.039 -42.281 1 30.02 65 GLN A O 1
ATOM 519 N N . GLN A 1 66 ? -6.441 -7.262 -41.125 1 33.06 66 GLN A N 1
ATOM 520 C CA . GLN A 1 66 ? -7.605 -7.172 -42 1 33.06 66 GLN A CA 1
ATOM 521 C C . GLN A 1 66 ? -7.254 -6.484 -43.344 1 33.06 66 GLN A C 1
ATOM 523 O O . GLN A 1 66 ? -6.418 -5.574 -43.344 1 33.06 66 GLN A O 1
ATOM 528 N N . PRO A 1 67 ? -7.707 -7.047 -44.531 1 31.34 67 PRO A N 1
ATOM 529 C CA . PRO A 1 67 ? -7.617 -6.355 -45.812 1 31.34 67 PRO A CA 1
ATOM 530 C C . PRO A 1 67 ? -8.156 -4.926 -45.75 1 31.34 67 PRO A C 1
ATOM 532 O O . PRO A 1 67 ? -8.953 -4.598 -44.875 1 31.34 67 PRO A O 1
ATOM 535 N N . PRO A 1 68 ? -7.629 -3.961 -46.5 1 29.64 68 PRO A N 1
ATOM 536 C CA . PRO A 1 68 ? -8.07 -2.568 -46.594 1 29.64 68 PRO A CA 1
ATOM 537 C C . PRO A 1 68 ? -9.578 -2.445 -46.812 1 29.64 68 PRO A C 1
ATOM 539 O O . PRO A 1 68 ? -10.156 -3.227 -47.594 1 29.64 68 PRO A O 1
ATOM 542 N N . LEU A 1 69 ? -10.359 -2.16 -45.781 1 30.8 69 LEU A N 1
ATOM 543 C CA . LEU A 1 69 ? -11.758 -1.952 -46.156 1 30.8 69 LEU A CA 1
ATOM 544 C C . LEU A 1 69 ? -11.859 -1.112 -47.438 1 30.8 69 LEU A C 1
ATOM 546 O O . LEU A 1 69 ? -11.078 -0.185 -47.625 1 30.8 69 LEU A O 1
ATOM 550 N N . PRO A 1 70 ? -12.547 -1.55 -48.469 1 26.84 70 PRO A N 1
ATOM 551 C CA . PRO A 1 70 ? -12.695 -0.743 -49.688 1 26.84 70 PRO A CA 1
ATOM 552 C C . PRO A 1 70 ? -13.188 0.673 -49.406 1 26.84 70 PRO A C 1
ATOM 554 O O . PRO A 1 70 ? -13.82 0.912 -48.375 1 26.84 70 PRO A O 1
ATOM 557 N N . THR A 1 71 ? -12.594 1.671 -50 1 24.8 71 THR A N 1
ATOM 558 C CA . THR A 1 71 ? -12.867 3.104 -49.969 1 24.8 71 THR A CA 1
ATOM 559 C C . THR A 1 71 ? -14.352 3.373 -50.219 1 24.8 71 THR A C 1
ATOM 561 O O . THR A 1 71 ? -14.898 2.967 -51.25 1 24.8 71 THR A O 1
ATOM 564 N N . PRO A 1 72 ? -15.203 3.395 -49.156 1 25.27 72 PRO A N 1
ATOM 565 C CA . PRO A 1 72 ? -16.578 3.674 -49.594 1 25.27 72 PRO A CA 1
ATOM 566 C C . PRO A 1 72 ? -16.672 4.859 -50.531 1 25.27 72 PRO A C 1
ATOM 568 O O . PRO A 1 72 ? -15.844 5.773 -50.5 1 25.27 72 PRO A O 1
ATOM 571 N N . HIS A 1 73 ? -17.047 4.742 -51.781 1 21.75 73 HIS A N 1
ATOM 572 C CA . HIS A 1 73 ? -17.406 5.777 -52.75 1 21.75 73 HIS A CA 1
ATOM 573 C C . HIS A 1 73 ? -18.359 6.797 -52.125 1 21.75 73 HIS A C 1
ATOM 575 O O . HIS A 1 73 ? -19.203 6.441 -51.312 1 21.75 73 HIS A O 1
ATOM 581 N N . ARG A 1 74 ? -17.969 8.125 -52.188 1 23.59 74 ARG A N 1
ATOM 582 C CA . ARG A 1 74 ? -18.562 9.383 -51.75 1 23.59 74 ARG A CA 1
ATOM 583 C C . ARG A 1 74 ? -20.016 9.5 -52.219 1 23.59 74 ARG A C 1
ATOM 585 O O . ARG A 1 74 ? -20.25 9.789 -53.406 1 23.59 74 ARG A O 1
ATOM 592 N N . PRO A 1 75 ? -20.969 8.727 -51.906 1 22.91 75 PRO A N 1
ATOM 593 C CA . PRO A 1 75 ? -22.141 9.297 -52.562 1 22.91 75 PRO A CA 1
ATOM 594 C C . PRO A 1 75 ? -22.422 10.742 -52.156 1 22.91 75 PRO A C 1
ATOM 596 O O . PRO A 1 75 ? -21.938 11.188 -51.094 1 22.91 75 PRO A O 1
ATOM 599 N N . GLY A 1 76 ? -23.047 11.781 -52.938 1 21.38 76 GLY A N 1
ATOM 600 C CA . GLY A 1 76 ? -23.422 13.18 -53.062 1 21.38 76 GLY A CA 1
ATOM 601 C C . GLY A 1 76 ? -24.234 13.703 -51.906 1 21.38 76 GLY A C 1
ATOM 602 O O . GLY A 1 76 ? -24.812 14.789 -51.969 1 21.38 76 GLY A O 1
ATOM 603 N N . CYS A 1 77 ? -24.5 13.094 -50.719 1 19.75 77 CYS A N 1
ATOM 604 C CA . CYS A 1 77 ? -25.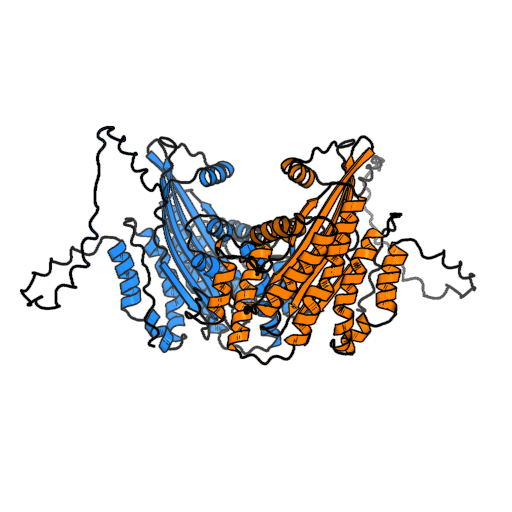547 13.836 -50.031 1 19.75 77 CYS A CA 1
ATOM 605 C C . CYS A 1 77 ? -25.109 15.266 -49.75 1 19.75 77 CYS A C 1
ATOM 607 O O . CYS A 1 77 ? -23.922 15.539 -49.594 1 19.75 77 CYS A O 1
ATOM 609 N N . ASP A 1 78 ? -26.047 16.297 -49.875 1 19.23 78 ASP A N 1
ATOM 610 C CA . ASP A 1 78 ? -26.344 17.734 -49.812 1 19.23 78 ASP A CA 1
ATOM 611 C C . ASP A 1 78 ? -25.938 18.328 -48.469 1 19.23 78 ASP A C 1
ATOM 613 O O . ASP A 1 78 ? -26.531 18.031 -47.438 1 19.23 78 ASP A O 1
ATOM 617 N N . ALA A 1 79 ? -24.734 18.375 -48.219 1 19.62 79 ALA A N 1
ATOM 618 C CA . ALA A 1 79 ? -23.969 18.844 -47.062 1 19.62 79 ALA A CA 1
ATOM 619 C C . ALA A 1 79 ? -24.25 20.312 -46.781 1 19.62 79 ALA A C 1
ATOM 621 O O . ALA A 1 79 ? -23.312 21.094 -46.562 1 19.62 79 ALA A O 1
ATOM 622 N N . ARG A 1 80 ? -25.422 20.719 -47.375 1 20.44 80 ARG A N 1
ATOM 623 C CA . ARG A 1 80 ? -25.656 22.156 -47.5 1 20.44 80 ARG A CA 1
ATOM 624 C C . ARG A 1 80 ? -25.562 22.828 -46.125 1 20.44 80 ARG A C 1
ATOM 626 O O . ARG A 1 80 ? -24.812 23.797 -45.969 1 20.44 80 ARG A O 1
ATOM 633 N N . ALA A 1 81 ? -26.719 23.219 -45.406 1 19.58 81 ALA A N 1
ATOM 634 C CA . ALA A 1 81 ? -27.094 24.594 -45.125 1 19.58 81 ALA A CA 1
ATOM 635 C C . ALA A 1 81 ? -26.594 25.047 -43.781 1 19.58 81 ALA A C 1
ATOM 637 O O . ALA A 1 81 ? -26.953 26.125 -43.281 1 19.58 81 ALA A O 1
ATOM 638 N N . PHE A 1 82 ? -25.828 24.219 -42.938 1 18.45 82 PHE A N 1
ATOM 639 C CA . PHE A 1 82 ? -25.906 24.875 -41.656 1 18.45 82 PHE A CA 1
ATOM 640 C C . PHE A 1 82 ? -25.219 26.234 -41.688 1 18.45 82 PHE A C 1
ATOM 642 O O . PHE A 1 82 ? -24.172 26.391 -42.312 1 18.45 82 PHE A O 1
ATOM 649 N N . PRO A 1 83 ? -25.875 27.344 -41.344 1 20.5 83 PRO A N 1
ATOM 650 C CA . PRO A 1 83 ? -25.5 28.719 -41.656 1 20.5 83 PRO A CA 1
ATOM 651 C C . PRO A 1 83 ? -24.125 29.078 -41.125 1 20.5 83 PRO A C 1
ATOM 653 O O . PRO A 1 83 ? -23.609 28.438 -40.219 1 20.5 83 PRO A O 1
ATOM 656 N N . PRO A 1 84 ? -23.344 29.75 -41.938 1 22.42 84 PRO A N 1
ATOM 657 C CA . PRO A 1 84 ? -21.938 30.156 -41.812 1 22.42 84 PRO A CA 1
ATOM 658 C C . PRO A 1 84 ? -21.625 30.859 -40.5 1 22.42 84 PRO A C 1
ATOM 660 O O . PRO A 1 84 ? -22.453 31.641 -40 1 22.42 84 PRO A O 1
ATOM 663 N N . PRO A 1 85 ? -21.266 30.047 -39.375 1 18.78 85 PRO A N 1
ATOM 664 C CA . PRO A 1 85 ? -21.219 30.875 -38.188 1 18.78 85 PRO A CA 1
ATOM 665 C C . PRO A 1 85 ? -20.672 32.281 -38.438 1 18.78 85 PRO A C 1
ATOM 667 O O . PRO A 1 85 ? -19.953 32.5 -39.438 1 18.78 85 PRO A O 1
ATOM 670 N N . LEU A 1 86 ? -21.344 33.281 -37.906 1 19.47 86 LEU A N 1
ATOM 671 C CA . LEU A 1 86 ? -21.188 34.719 -38.062 1 19.47 86 LEU A CA 1
ATOM 672 C C . LEU A 1 86 ? -19.734 35.125 -37.844 1 19.47 86 LEU A C 1
ATOM 674 O O . LEU A 1 86 ? -19.047 34.562 -37 1 19.47 86 LEU A O 1
ATOM 678 N N . PRO A 1 87 ? -19.109 35.781 -38.812 1 19.7 87 PRO A N 1
ATOM 679 C CA . PRO A 1 87 ? -17.734 36.219 -39 1 19.7 87 PRO A CA 1
ATOM 680 C C . PRO A 1 87 ? -17.188 36.969 -37.781 1 19.7 87 PRO A C 1
ATOM 682 O O . PRO A 1 87 ? -17.828 37.906 -37.281 1 19.7 87 PRO A O 1
ATOM 685 N N . LEU A 1 88 ? -16.812 36.156 -36.688 1 18.67 88 LEU A N 1
ATOM 686 C CA . LEU A 1 88 ? -16.422 37 -35.594 1 18.67 88 LEU A CA 1
ATOM 687 C C . LEU A 1 88 ? -15.531 38.156 -36.094 1 18.67 88 LEU A C 1
ATOM 689 O O . LEU A 1 88 ? -14.656 37.938 -36.906 1 18.67 88 LEU A O 1
ATOM 693 N N . PRO A 1 89 ? -15.938 39.344 -35.938 1 17.25 89 PRO A N 1
ATOM 694 C CA . PRO A 1 89 ? -15.336 40.562 -36.469 1 17.25 89 PRO A CA 1
ATOM 695 C C . PRO A 1 89 ? -13.859 40.688 -36.094 1 17.25 89 PRO A C 1
ATOM 697 O O . PRO A 1 89 ? -13.406 40.125 -35.094 1 17.25 89 PRO A O 1
ATOM 700 N N . ALA A 1 90 ? -12.938 40.875 -37.125 1 18.03 90 ALA A N 1
ATOM 701 C CA . ALA A 1 90 ? -11.516 41.125 -37.344 1 18.03 90 ALA A CA 1
ATOM 702 C C . ALA A 1 90 ? -11.008 42.25 -36.438 1 18.03 90 ALA A C 1
ATOM 704 O O . ALA A 1 90 ? -11.445 43.375 -36.531 1 18.03 90 ALA A O 1
ATOM 705 N N . ALA A 1 91 ? -10.922 41.875 -35.062 1 18.12 91 ALA A N 1
ATOM 706 C CA . ALA A 1 91 ? -10.438 43.062 -34.375 1 18.12 91 ALA A CA 1
ATOM 707 C C . ALA A 1 91 ? -9.242 43.688 -35.094 1 18.12 91 ALA A C 1
ATOM 709 O O . ALA A 1 91 ? -8.414 42.969 -35.656 1 18.12 91 ALA A O 1
ATOM 710 N N . ALA A 1 92 ? -9.312 44.875 -35.469 1 16.88 92 ALA A N 1
ATOM 711 C CA . ALA A 1 92 ? -8.484 45.844 -36.219 1 16.88 92 ALA A CA 1
ATOM 712 C C . ALA A 1 92 ? -7.102 45.969 -35.594 1 16.88 92 ALA A C 1
ATOM 714 O O . ALA A 1 92 ? -6.977 46.312 -34.406 1 16.88 92 ALA A O 1
ATOM 715 N N . SER A 1 93 ? -6.098 44.969 -35.969 1 17.12 93 SER A N 1
ATOM 716 C CA . SER A 1 93 ? -4.699 45.188 -35.594 1 17.12 93 SER A CA 1
ATOM 717 C C . SER A 1 93 ? -4.211 46.562 -36 1 17.12 93 SER A C 1
ATOM 719 O O . SER A 1 93 ? -4.141 46.906 -37.188 1 17.12 93 SER A O 1
ATOM 721 N N . THR A 1 94 ? -4.629 47.469 -35.344 1 16.48 94 THR A N 1
ATOM 722 C CA . THR A 1 94 ? -4.055 48.719 -35.875 1 16.48 94 THR A CA 1
ATOM 723 C C . THR A 1 94 ? -2.543 48.562 -36.031 1 16.48 94 THR A C 1
ATOM 725 O O . THR A 1 94 ? -1.942 47.625 -35.531 1 16.48 94 THR A O 1
ATOM 728 N N . GLY A 1 95 ? -1.701 49.594 -35.688 1 16.23 95 GLY A N 1
ATOM 729 C CA . GLY A 1 95 ? -0.83 50.406 -36.531 1 16.23 95 GLY A CA 1
ATOM 730 C C . GLY A 1 95 ? 0.583 49.875 -36.625 1 16.23 95 GLY A C 1
ATOM 731 O O . GLY A 1 95 ? 1.034 49.5 -37.719 1 16.23 95 GLY A O 1
ATOM 732 N N . GLY A 1 96 ? 1.606 50.406 -35.906 1 17.28 96 GLY A N 1
ATOM 733 C CA . GLY A 1 96 ? 2.738 51.031 -36.594 1 17.28 96 GLY A CA 1
ATOM 734 C C . GLY A 1 96 ? 3.871 50.062 -36.875 1 17.28 96 GLY A C 1
ATOM 735 O O . GLY A 1 96 ? 3.859 48.938 -36.406 1 17.28 96 GLY A O 1
ATOM 736 N N . GLY A 1 97 ? 5.254 50.5 -36.938 1 17.16 97 GLY A N 1
ATOM 737 C CA . GLY A 1 97 ? 6.309 50.5 -37.938 1 17.16 97 GLY A CA 1
ATOM 738 C C . GLY A 1 97 ? 7.25 49.344 -37.844 1 17.16 97 GLY A C 1
ATOM 739 O O . GLY A 1 97 ? 7.535 48.656 -38.844 1 17.16 97 GLY A O 1
ATOM 740 N N . GLN A 1 98 ? 8.164 49.125 -36.812 1 19.66 98 GLN A N 1
ATOM 741 C CA . GLN A 1 98 ? 9.523 49.062 -37.344 1 19.66 98 GLN A CA 1
ATOM 742 C C . GLN A 1 98 ? 9.875 47.625 -37.781 1 19.66 98 GLN A C 1
ATOM 744 O O . GLN A 1 98 ? 9.297 46.656 -37.281 1 19.66 98 GLN A O 1
ATOM 749 N N . PRO A 1 99 ? 10.914 47.344 -38.625 1 18.64 99 PRO A N 1
ATOM 750 C CA . PRO A 1 99 ? 11.336 46.406 -39.656 1 18.64 99 PRO A CA 1
ATOM 751 C C . PRO A 1 99 ? 11.688 45.031 -39.125 1 18.64 99 PRO A C 1
ATOM 753 O O . PRO A 1 99 ? 11.141 44.031 -39.594 1 18.64 99 PRO A O 1
ATOM 756 N N . GLY A 1 100 ? 13.047 44.625 -38.812 1 18.11 100 GLY A N 1
ATOM 757 C CA . GLY A 1 100 ? 13.828 43.688 -39.594 1 18.11 100 GLY A CA 1
ATOM 758 C C . GLY A 1 100 ? 13.781 42.281 -39.062 1 18.11 100 GLY A C 1
ATOM 759 O O . GLY A 1 100 ? 13.641 41.312 -39.844 1 18.11 100 GLY A O 1
ATOM 760 N N . ALA A 1 101 ? 14.336 41.875 -37.781 1 21.5 101 ALA A N 1
ATOM 761 C CA . ALA A 1 101 ? 15.344 40.844 -37.719 1 21.5 101 ALA A CA 1
ATOM 762 C C . ALA A 1 101 ? 14.688 39.469 -37.688 1 21.5 101 ALA A C 1
ATOM 764 O O . ALA A 1 101 ? 13.617 39.281 -37.094 1 21.5 101 ALA A O 1
ATOM 765 N N . THR A 1 102 ? 14.977 38.531 -38.656 1 20.22 102 THR A N 1
ATOM 766 C CA . THR A 1 102 ? 14.516 37.219 -39.062 1 20.22 102 THR A CA 1
ATOM 767 C C . THR A 1 102 ? 14.688 36.188 -37.969 1 20.22 102 THR A C 1
ATOM 769 O O . THR A 1 102 ? 15.812 35.906 -37.562 1 20.22 102 THR A O 1
ATOM 772 N N . PRO A 1 103 ? 13.836 36.031 -36.938 1 20.44 103 PRO A N 1
ATOM 773 C CA . PRO A 1 103 ? 14.164 35.156 -35.812 1 20.44 103 PRO A CA 1
ATOM 774 C C . PRO A 1 103 ? 14.289 33.688 -36.25 1 20.44 103 PRO A C 1
ATOM 776 O O . PRO A 1 103 ? 13.617 33.25 -37.188 1 20.44 103 PRO A O 1
ATOM 779 N N . ALA A 1 104 ? 15.484 33 -35.969 1 23.45 104 ALA A N 1
ATOM 780 C CA . ALA A 1 104 ? 15.938 31.656 -36.312 1 23.45 104 ALA A CA 1
ATOM 781 C C . ALA A 1 104 ? 14.914 30.609 -35.906 1 23.45 104 ALA A C 1
ATOM 783 O O . ALA A 1 104 ? 14.266 30.75 -34.844 1 23.45 104 ALA A O 1
ATOM 784 N N . PRO A 1 105 ? 14.406 29.703 -36.812 1 23.66 105 PRO A N 1
ATOM 785 C CA . PRO A 1 105 ? 13.359 28.672 -36.75 1 23.66 105 PRO A CA 1
ATOM 786 C C . PRO A 1 105 ? 13.656 27.609 -35.688 1 23.66 105 PRO A C 1
ATOM 788 O O . PRO A 1 105 ? 14.766 27.062 -35.656 1 23.66 105 PRO A O 1
ATOM 791 N N . GLY A 1 106 ? 13.289 27.766 -34.406 1 23.08 106 GLY A N 1
ATOM 792 C CA . GLY A 1 106 ? 13.531 26.875 -33.281 1 23.08 106 GLY A CA 1
ATOM 793 C C . GLY A 1 106 ? 13.164 25.438 -33.562 1 23.08 106 GLY A C 1
ATOM 794 O O . GLY A 1 106 ? 12.172 25.172 -34.219 1 23.08 106 GLY A O 1
ATOM 795 N N . THR A 1 107 ? 14.195 24.422 -33.656 1 27.12 107 THR A N 1
ATOM 796 C CA . THR A 1 107 ? 14.258 22.984 -33.938 1 27.12 107 THR A CA 1
ATOM 797 C C . THR A 1 107 ? 13.188 22.234 -33.156 1 27.12 107 THR A C 1
ATOM 799 O O . THR A 1 107 ? 12.93 22.547 -31.984 1 27.12 107 THR A O 1
ATOM 802 N N . GLY A 1 108 ? 12.141 21.688 -33.75 1 25.06 108 GLY A N 1
ATOM 803 C CA . GLY A 1 108 ? 11.031 20.828 -33.375 1 25.06 108 GLY A CA 1
ATOM 804 C C . GLY A 1 108 ? 11.461 19.594 -32.594 1 25.06 108 GLY A C 1
ATOM 805 O O . GLY A 1 108 ? 12.164 18.734 -33.156 1 25.06 108 GLY A O 1
ATOM 806 N N . SER A 1 109 ? 11.961 19.672 -31.375 1 27.77 109 SER A N 1
ATOM 807 C CA . SER A 1 109 ? 12.312 18.484 -30.578 1 27.77 109 SER A CA 1
ATOM 808 C C . SER A 1 109 ? 11.227 17.422 -30.672 1 27.77 109 SER A C 1
ATOM 810 O O . SER A 1 109 ? 10.047 17.719 -30.438 1 27.77 109 SER A O 1
ATOM 812 N N . ARG A 1 110 ? 11.398 16.359 -31.562 1 32.28 110 ARG A N 1
ATOM 813 C CA . ARG A 1 110 ? 10.625 15.141 -31.75 1 32.28 110 ARG A CA 1
ATOM 814 C C . ARG A 1 110 ? 10.219 14.539 -30.406 1 32.28 110 ARG A C 1
ATOM 816 O O . ARG A 1 110 ? 11.055 14.414 -29.5 1 32.28 110 ARG A O 1
ATOM 823 N N . PRO A 1 111 ? 8.945 14.484 -30.188 1 31.36 111 PRO A N 1
ATOM 824 C CA . PRO A 1 111 ? 8.414 13.945 -28.938 1 31.36 111 PRO A CA 1
ATOM 825 C C . PRO A 1 111 ? 8.977 12.562 -28.609 1 31.36 111 PRO A C 1
ATOM 827 O O . PRO A 1 111 ? 8.852 11.633 -29.391 1 31.36 111 PRO A O 1
ATOM 830 N N . ARG A 1 112 ? 10.195 12.297 -28.25 1 35.56 112 ARG A N 1
ATOM 831 C CA . ARG A 1 112 ? 10.898 11.078 -27.859 1 35.56 112 ARG A CA 1
ATOM 832 C C . ARG A 1 112 ? 10.023 10.195 -26.969 1 35.56 112 ARG A C 1
ATOM 834 O O . ARG A 1 112 ? 10.484 9.656 -25.969 1 35.56 112 ARG A O 1
ATOM 841 N N . GLY A 1 113 ? 8.703 10.367 -26.859 1 35.94 113 GLY A N 1
ATOM 842 C CA . GLY A 1 113 ? 7.965 9.68 -25.812 1 35.94 113 GLY A CA 1
ATOM 843 C C . GLY A 1 113 ? 7.758 8.203 -26.094 1 35.94 113 GLY A C 1
ATOM 844 O O . GLY A 1 113 ? 7.844 7.77 -27.25 1 35.94 113 GLY A O 1
ATOM 845 N N . THR A 1 114 ? 8.164 7.18 -25.281 1 40.59 114 THR A N 1
ATOM 846 C CA . THR A 1 114 ? 7.781 5.773 -25.234 1 40.59 114 THR A CA 1
ATOM 847 C C . THR A 1 114 ? 6.352 5.586 -25.75 1 40.59 114 THR A C 1
ATOM 849 O O . THR A 1 114 ? 5.438 6.289 -25.312 1 40.59 114 THR A O 1
ATOM 852 N N . GLN A 1 115 ? 6.234 5.305 -26.969 1 39.03 115 GLN A N 1
ATOM 853 C CA . GLN A 1 115 ? 4.902 4.934 -27.453 1 39.03 115 GLN A CA 1
ATOM 854 C C . GLN A 1 115 ? 4.387 3.699 -26.719 1 39.03 115 GLN A C 1
ATOM 856 O O . GLN A 1 115 ? 4.957 2.611 -26.844 1 39.03 115 GLN A O 1
ATOM 861 N N . LEU A 1 116 ? 3.953 3.779 -25.484 1 46.69 116 LEU A N 1
ATOM 862 C CA . LEU A 1 116 ? 3.324 2.721 -24.703 1 46.69 116 LEU A CA 1
ATOM 863 C C . LEU A 1 116 ? 2.188 2.07 -25.484 1 46.69 116 LEU A C 1
ATOM 865 O O . LEU A 1 116 ? 1.323 2.764 -26.031 1 46.69 116 LEU A O 1
ATOM 869 N N . GLY A 1 117 ? 2.533 1.013 -26.172 1 44.47 117 GLY A N 1
ATOM 870 C CA . GLY A 1 117 ? 1.429 0.225 -26.703 1 44.47 117 GLY A CA 1
ATOM 871 C C . GLY A 1 117 ? 0.224 0.199 -25.781 1 44.47 117 GLY A C 1
ATOM 872 O O . GLY A 1 117 ? 0.339 0.499 -24.594 1 44.47 117 GLY A O 1
ATOM 873 N N . GLN A 1 118 ? -0.924 0.307 -26.375 1 45.47 118 GLN A N 1
ATOM 874 C CA . GLN A 1 118 ? -2.166 0.42 -25.609 1 45.47 118 GLN A CA 1
ATOM 875 C C . GLN A 1 118 ? -2.502 -0.891 -24.906 1 45.47 118 GLN A C 1
ATOM 877 O O . GLN A 1 118 ? -2.674 -1.925 -25.562 1 45.47 118 GLN A O 1
ATOM 882 N N . PRO A 1 119 ? -2.229 -1.076 -23.641 1 54.44 119 PRO A N 1
ATOM 883 C CA . PRO A 1 119 ? -2.689 -2.24 -22.875 1 54.44 119 PRO A CA 1
ATOM 884 C C . PRO A 1 119 ? -4.203 -2.432 -22.953 1 54.44 119 PRO A C 1
ATOM 886 O O . PRO A 1 119 ? -4.945 -1.459 -23.109 1 54.44 119 PRO A O 1
ATOM 889 N N . LEU A 1 120 ? -4.602 -3.777 -23.438 1 48.5 120 LEU A N 1
ATOM 890 C CA . LEU A 1 120 ? -6.012 -4.137 -23.344 1 48.5 120 LEU A CA 1
ATOM 891 C C . LEU A 1 120 ? -6.34 -4.66 -21.938 1 48.5 120 LEU A C 1
ATOM 893 O O . LEU A 1 120 ? -5.633 -5.52 -21.422 1 48.5 120 LEU A O 1
ATOM 897 N N . LEU A 1 121 ? -7.129 -3.918 -21.156 1 54.66 121 LEU A N 1
ATOM 898 C CA . LEU A 1 121 ? -7.512 -4.301 -19.812 1 54.66 121 LEU A CA 1
ATOM 899 C C . LEU A 1 121 ? -9 -4.602 -19.734 1 54.66 121 LEU A C 1
ATOM 901 O O . LEU A 1 121 ? -9.82 -3.859 -20.281 1 54.66 121 LEU A O 1
ATOM 905 N N . CYS A 1 122 ? -9.289 -5.84 -19.438 1 54.03 122 CYS A N 1
ATOM 906 C CA . CYS A 1 122 ? -10.656 -6.211 -19.078 1 54.03 122 CYS A CA 1
ATOM 907 C C . CYS A 1 122 ? -10.797 -6.391 -17.578 1 54.03 122 CYS A C 1
ATOM 909 O O . CYS A 1 122 ? -10.031 -7.133 -16.953 1 54.03 122 CYS A O 1
ATOM 911 N N . VAL A 1 123 ? -11.719 -5.551 -16.984 1 60.53 123 VAL A N 1
ATOM 912 C CA . VAL A 1 123 ? -11.867 -5.602 -15.539 1 60.53 123 VAL A CA 1
ATOM 913 C C . VAL A 1 123 ? -13.305 -5.977 -15.18 1 60.53 123 VAL A C 1
ATOM 915 O O . VAL A 1 123 ? -14.25 -5.48 -15.797 1 60.53 123 VAL A O 1
ATOM 918 N N . LEU A 1 124 ? -13.469 -7.07 -14.438 1 61.03 124 LEU A N 1
ATOM 919 C CA . LEU A 1 124 ? -14.727 -7.391 -13.773 1 61.03 124 LEU A CA 1
ATOM 920 C C . LEU A 1 124 ? -14.727 -6.879 -12.336 1 61.03 124 LEU A C 1
ATOM 922 O O . LEU A 1 124 ? -13.75 -7.055 -11.609 1 61.03 124 LEU A O 1
ATOM 926 N N . GLN A 1 125 ? -15.805 -6.102 -12.117 1 66.06 125 GLN A N 1
ATOM 927 C CA . GLN A 1 125 ? -15.867 -5.539 -10.766 1 66.06 125 GLN A CA 1
ATOM 928 C C . GLN A 1 125 ? -17.234 -5.77 -10.141 1 66.06 125 GLN A C 1
ATOM 930 O O . GLN A 1 125 ? -18.266 -5.629 -10.805 1 66.06 125 GLN A O 1
ATOM 935 N N . ASP A 1 126 ? -17.25 -6.141 -8.867 1 67.44 126 ASP A N 1
ATOM 936 C CA . ASP A 1 126 ? -18.406 -6.336 -8 1 67.44 126 ASP A CA 1
ATOM 937 C C . ASP A 1 126 ? -19.312 -7.434 -8.539 1 67.44 126 ASP A C 1
ATOM 939 O O . ASP A 1 126 ? -20.547 -7.305 -8.508 1 67.44 126 ASP A O 1
ATOM 943 N N . GLY A 1 127 ? -18.641 -8.484 -9.039 1 67.94 127 GLY A N 1
ATOM 944 C CA . GLY A 1 127 ? -19.375 -9.656 -9.484 1 67.94 127 GLY A CA 1
ATOM 945 C C . GLY A 1 127 ? -19.781 -10.578 -8.352 1 67.94 127 GLY A C 1
ATOM 946 O O . GLY A 1 127 ? -19.297 -10.438 -7.227 1 67.94 127 GLY A O 1
ATOM 947 N N . GLU A 1 128 ? -20.625 -11.508 -8.68 1 72.56 128 GLU A N 1
ATOM 948 C CA . GLU A 1 128 ? -21.125 -12.43 -7.668 1 72.56 128 GLU A CA 1
ATOM 949 C C . GLU A 1 128 ? -20.062 -13.461 -7.285 1 72.56 128 GLU A C 1
ATOM 951 O O . GLU A 1 128 ? -19.969 -13.852 -6.121 1 72.56 128 GLU A O 1
ATOM 956 N N . VAL A 1 129 ? -19.344 -13.891 -8.219 1 79.12 129 VAL A N 1
ATOM 957 C CA . VAL A 1 129 ? -18.312 -14.883 -7.961 1 79.12 129 VAL A CA 1
ATOM 958 C C . VAL A 1 129 ? -16.969 -14.188 -7.758 1 79.12 129 VAL A C 1
ATOM 960 O O . VAL A 1 129 ? -16.281 -14.438 -6.762 1 79.12 129 VAL A O 1
ATOM 963 N N . PHE A 1 130 ? -16.672 -13.312 -8.734 1 82.81 130 PHE A N 1
ATOM 964 C CA . PHE A 1 130 ? -15.438 -12.547 -8.656 1 82.81 130 PHE A CA 1
ATOM 965 C C . PHE A 1 130 ? -15.727 -11.094 -8.297 1 82.81 130 PHE A C 1
ATOM 967 O O . PHE A 1 130 ? -16.328 -10.359 -9.086 1 82.81 130 PHE A O 1
ATOM 974 N N . GLU A 1 131 ? -15.32 -10.781 -7.18 1 87.62 131 GLU A N 1
ATOM 975 C CA . GLU A 1 131 ? -15.539 -9.414 -6.703 1 87.62 131 GLU A CA 1
ATOM 976 C C . GLU A 1 131 ? -14.75 -8.406 -7.531 1 87.62 131 GLU A C 1
ATOM 978 O O . GLU A 1 131 ? -15.258 -7.34 -7.871 1 87.62 131 GLU A O 1
ATOM 983 N N . LYS A 1 132 ? -13.547 -8.727 -7.832 1 86.88 132 LYS A N 1
ATOM 984 C CA . LYS A 1 132 ? -12.703 -7.941 -8.727 1 86.88 132 LYS A CA 1
ATOM 985 C C . LYS A 1 132 ? -11.727 -8.828 -9.484 1 86.88 132 LYS A C 1
ATOM 987 O O . LYS A 1 132 ? -11 -9.625 -8.883 1 86.88 132 LYS A O 1
ATOM 992 N N . ALA A 1 133 ? -11.773 -8.75 -10.75 1 84.06 133 ALA A N 1
ATOM 993 C CA . ALA A 1 133 ? -10.906 -9.539 -11.617 1 84.06 133 ALA A CA 1
ATOM 994 C C . ALA A 1 133 ? -10.555 -8.773 -12.891 1 84.06 133 ALA A C 1
ATOM 996 O O . ALA A 1 133 ? -11.375 -8.008 -13.406 1 84.06 133 ALA A O 1
ATOM 997 N N . GLY A 1 134 ? -9.289 -8.898 -13.242 1 77.69 134 GLY A N 1
ATOM 998 C CA . GLY A 1 134 ? -8.867 -8.227 -14.461 1 77.69 134 GLY A CA 1
ATOM 999 C C . GLY A 1 134 ? -7.82 -9.008 -15.242 1 77.69 134 GLY A C 1
ATOM 1000 O O . GLY A 1 134 ? -7.066 -9.789 -14.664 1 77.69 134 GLY A O 1
ATOM 1001 N N . VAL A 1 135 ? -7.914 -8.906 -16.5 1 77.56 135 VAL A N 1
ATOM 1002 C CA . VAL A 1 135 ? -6.891 -9.438 -17.391 1 77.56 135 VAL A CA 1
ATOM 1003 C C . VAL A 1 135 ? -6.281 -8.305 -18.219 1 77.56 135 VAL A C 1
ATOM 1005 O O . VAL A 1 135 ? -7.008 -7.48 -18.781 1 77.56 135 VAL A O 1
ATOM 1008 N N . ASN A 1 136 ? -5.039 -8.242 -18.094 1 73.62 136 ASN A N 1
ATOM 1009 C CA . ASN A 1 136 ? -4.309 -7.203 -18.828 1 73.62 136 ASN A CA 1
ATOM 1010 C C . ASN A 1 136 ? -3.381 -7.801 -19.875 1 73.62 136 ASN A C 1
ATOM 1012 O O . ASN A 1 136 ? -2.578 -8.688 -19.578 1 73.62 136 ASN A O 1
ATOM 1016 N N . VAL A 1 137 ? -3.596 -7.387 -21.078 1 71.88 137 VAL A N 1
ATOM 1017 C CA . VAL A 1 137 ? -2.676 -7.723 -22.172 1 71.88 137 VAL A CA 1
ATOM 1018 C C . VAL A 1 137 ? -1.928 -6.469 -22.609 1 71.88 137 VAL A C 1
ATOM 1020 O O . VAL A 1 137 ? -2.545 -5.453 -22.938 1 71.88 137 VAL A O 1
ATOM 1023 N N . SER A 1 138 ? -0.632 -6.543 -22.516 1 69 138 SER A N 1
ATOM 1024 C CA . SER A 1 138 ? 0.135 -5.344 -22.828 1 69 138 SER A CA 1
ATOM 1025 C C . SER A 1 138 ? 1.223 -5.637 -23.859 1 69 138 SER A C 1
ATOM 1027 O O . SER A 1 138 ? 1.832 -6.707 -23.844 1 69 138 SER A O 1
ATOM 1029 N N . VAL A 1 139 ? 1.29 -4.742 -24.828 1 65.94 139 VAL A N 1
ATOM 1030 C CA . VAL A 1 139 ? 2.41 -4.691 -25.766 1 65.94 139 VAL A CA 1
ATOM 1031 C C . VAL A 1 139 ? 3.033 -3.297 -25.734 1 65.94 139 VAL A C 1
ATOM 1033 O O . VAL A 1 139 ? 2.369 -2.307 -26.062 1 65.94 139 VAL A O 1
ATOM 1036 N N . VAL A 1 140 ? 4.262 -3.258 -25.266 1 66.62 140 VAL A N 1
ATOM 1037 C CA . VAL A 1 140 ? 4.938 -1.971 -25.156 1 66.62 140 VAL A CA 1
ATOM 1038 C C . VAL A 1 140 ? 6.242 -2 -25.953 1 66.62 140 VAL A C 1
ATOM 1040 O O . VAL A 1 140 ? 6.953 -3.008 -25.953 1 66.62 140 VAL A O 1
ATOM 1043 N N . PHE A 1 141 ? 6.441 -0.949 -26.75 1 67.69 141 PHE A N 1
ATOM 1044 C CA . PHE A 1 141 ? 7.711 -0.844 -27.453 1 67.69 141 PHE A CA 1
ATOM 1045 C C . PHE A 1 141 ? 8.234 0.588 -27.422 1 67.69 141 PHE A C 1
ATOM 1047 O O . PHE A 1 141 ? 7.461 1.531 -27.25 1 67.69 141 PHE A O 1
ATOM 1054 N N . GLY A 1 142 ? 9.5 0.735 -27.391 1 74.62 142 GLY A N 1
ATOM 1055 C CA . GLY A 1 142 ? 10.141 2.039 -27.359 1 74.62 142 GLY A CA 1
ATOM 1056 C C . GLY A 1 142 ? 11.641 1.962 -27.125 1 74.62 142 GLY A C 1
ATOM 1057 O O . GLY A 1 142 ? 12.289 0.994 -27.531 1 74.62 142 GLY A O 1
ATOM 1058 N N . ILE A 1 143 ? 12.141 3.141 -26.609 1 80.19 143 ILE A N 1
ATOM 1059 C CA . ILE A 1 143 ? 13.547 3.213 -26.25 1 80.19 143 ILE A CA 1
ATOM 1060 C C . ILE A 1 143 ? 13.703 3.074 -24.75 1 80.19 143 ILE A C 1
ATOM 1062 O O . ILE A 1 143 ? 13.016 3.754 -23.984 1 80.19 143 ILE A O 1
ATOM 1066 N N . LEU A 1 144 ? 14.516 2.111 -24.391 1 78.94 144 LEU A N 1
ATOM 1067 C CA . LEU A 1 144 ? 14.734 1.867 -22.969 1 78.94 144 LEU A CA 1
ATOM 1068 C C . LEU A 1 144 ? 15.344 3.094 -22.297 1 78.94 144 LEU A C 1
ATOM 1070 O O . LEU A 1 144 ? 16.281 3.697 -22.812 1 78.94 144 LEU A O 1
ATOM 1074 N N . SER A 1 145 ? 14.727 3.494 -21.188 1 75.31 145 SER A N 1
ATOM 1075 C CA . SER A 1 145 ? 15.297 4.613 -20.438 1 75.31 145 SER A CA 1
ATOM 1076 C C . SER A 1 145 ? 16.656 4.254 -19.859 1 75.31 145 SER A C 1
ATOM 1078 O O . SER A 1 145 ? 16.984 3.074 -19.703 1 75.31 145 SER A O 1
ATOM 1080 N N . GLU A 1 146 ? 17.391 5.309 -19.484 1 77 146 GLU A N 1
ATOM 1081 C CA . GLU A 1 146 ? 18.703 5.086 -18.891 1 77 146 GLU A CA 1
ATOM 1082 C C . GLU A 1 146 ? 18.578 4.371 -17.547 1 77 146 GLU A C 1
ATOM 1084 O O . GLU A 1 146 ? 19.391 3.512 -17.219 1 77 146 GLU A O 1
ATOM 1089 N N . GLU A 1 147 ? 17.594 4.715 -16.891 1 72.81 147 GLU A N 1
ATOM 1090 C CA . GLU A 1 147 ? 17.391 4.098 -15.578 1 72.81 147 GLU A CA 1
ATOM 1091 C C . GLU A 1 147 ? 17.047 2.617 -15.711 1 72.81 147 GLU A C 1
ATOM 1093 O O . GLU A 1 147 ? 17.578 1.784 -14.969 1 72.81 147 GLU A O 1
ATOM 1098 N N . ALA A 1 148 ? 16.266 2.367 -16.609 1 73.69 148 ALA A N 1
ATOM 1099 C CA . ALA A 1 148 ? 15.875 0.977 -16.828 1 73.69 148 ALA A CA 1
ATOM 1100 C C . ALA A 1 148 ? 17.062 0.152 -17.312 1 73.69 148 ALA A C 1
ATOM 1102 O O . ALA A 1 148 ? 17.25 -0.988 -16.891 1 73.69 148 ALA A O 1
ATOM 1103 N N . ALA A 1 149 ? 17.828 0.749 -18.203 1 78.81 149 ALA A N 1
ATOM 1104 C CA . ALA A 1 149 ? 19.016 0.075 -18.703 1 78.81 149 ALA A CA 1
ATOM 1105 C C . ALA A 1 149 ? 20 -0.225 -17.578 1 78.81 149 ALA A C 1
ATOM 1107 O O . ALA A 1 149 ? 20.594 -1.31 -17.531 1 78.81 149 ALA A O 1
ATOM 1108 N N . ARG A 1 150 ? 20.031 0.759 -16.734 1 78.62 150 ARG A N 1
ATOM 1109 C CA . ARG A 1 150 ? 20.922 0.592 -15.586 1 78.62 150 ARG A CA 1
ATOM 1110 C C . ARG A 1 150 ? 20.453 -0.545 -14.688 1 78.62 150 ARG A C 1
ATOM 1112 O O . ARG A 1 150 ? 21.266 -1.333 -14.203 1 78.62 150 ARG A O 1
ATOM 1119 N N . GLN A 1 151 ? 19.188 -0.615 -14.461 1 73.31 151 GLN A N 1
ATOM 1120 C CA . GLN A 1 151 ? 18.641 -1.677 -13.625 1 73.31 151 GLN A CA 1
ATOM 1121 C C . GLN A 1 151 ? 18.875 -3.049 -14.25 1 73.31 151 GLN A C 1
ATOM 1123 O O . GLN A 1 151 ? 19.188 -4.008 -13.547 1 73.31 151 GLN A O 1
ATOM 1128 N N . MET A 1 152 ? 18.797 -3.109 -15.492 1 77 152 MET A N 1
ATOM 1129 C CA . MET A 1 152 ? 18.984 -4.379 -16.188 1 77 152 MET A CA 1
ATOM 1130 C C . MET A 1 152 ? 20.453 -4.801 -16.188 1 77 152 MET A C 1
ATOM 1132 O O . MET A 1 152 ? 20.766 -5.977 -16 1 77 152 MET A O 1
ATOM 1136 N N . ARG A 1 153 ? 21.25 -3.771 -16.344 1 78.19 153 ARG A N 1
ATOM 1137 C CA . ARG A 1 153 ? 22.688 -4.055 -16.281 1 78.19 153 ARG A CA 1
ATOM 1138 C C . ARG A 1 153 ? 23.078 -4.562 -14.898 1 78.19 153 ARG A C 1
ATOM 1140 O O . ARG A 1 153 ? 23.922 -5.457 -14.773 1 78.19 153 ARG A O 1
ATOM 1147 N N . SER A 1 154 ? 22.391 -3.99 -13.938 1 73.56 154 SER A N 1
ATOM 1148 C CA . SER A 1 154 ? 22.688 -4.395 -12.562 1 73.56 154 SER A CA 1
ATOM 1149 C C . SER A 1 154 ? 22.266 -5.84 -12.312 1 73.56 154 SER A C 1
ATOM 1151 O O . SER A 1 154 ? 22.781 -6.492 -11.406 1 73.56 154 SER A O 1
ATOM 1153 N N . ARG A 1 155 ? 21.438 -6.27 -13.109 1 69.88 155 ARG A N 1
ATOM 1154 C CA . ARG A 1 155 ? 20.969 -7.645 -12.969 1 69.88 155 ARG A CA 1
ATOM 1155 C C . ARG A 1 155 ? 21.781 -8.586 -13.859 1 69.88 155 ARG A C 1
ATOM 1157 O O . ARG A 1 155 ? 21.359 -9.719 -14.109 1 69.88 155 ARG A O 1
ATOM 1164 N N . GLY A 1 156 ? 22.859 -8.055 -14.461 1 72.94 156 GLY A N 1
ATOM 1165 C CA . GLY A 1 156 ? 23.781 -8.93 -15.156 1 72.94 156 GLY A CA 1
ATOM 1166 C C . GLY A 1 156 ? 23.625 -8.898 -16.656 1 72.94 156 GLY A C 1
ATOM 1167 O O . GLY A 1 156 ? 24.266 -9.672 -17.375 1 72.94 156 GLY A O 1
ATOM 1168 N N . LYS A 1 157 ? 22.828 -8.039 -17.109 1 75.56 157 LYS A N 1
ATOM 1169 C CA . LYS A 1 157 ? 22.641 -7.988 -18.562 1 75.56 157 LYS A CA 1
ATOM 1170 C C . LYS A 1 157 ? 23.656 -7.047 -19.219 1 75.56 157 LYS A C 1
ATOM 1172 O O . LYS A 1 157 ? 23.906 -5.953 -18.719 1 75.56 157 LYS A O 1
ATOM 1177 N N . SER A 1 158 ? 24.375 -7.551 -20.125 1 79.62 158 SER A N 1
ATOM 1178 C CA . SER A 1 158 ? 25.266 -6.707 -20.922 1 79.62 158 SER A CA 1
ATOM 1179 C C . SER A 1 158 ? 24.516 -6.066 -22.078 1 79.62 158 SER A C 1
ATOM 1181 O O . SER A 1 158 ? 24.047 -6.762 -22.984 1 79.62 158 SER A O 1
ATOM 1183 N N . LEU A 1 159 ? 24.281 -4.82 -22.016 1 82.5 159 LEU A N 1
ATOM 1184 C CA . LEU A 1 159 ? 23.5 -4.102 -23.016 1 82.5 159 LEU A CA 1
ATOM 1185 C C . LEU A 1 159 ? 24.375 -3.086 -23.75 1 82.5 159 LEU A C 1
ATOM 1187 O O . LEU A 1 159 ? 24.953 -2.191 -23.125 1 82.5 159 LEU A O 1
ATOM 1191 N N . LYS A 1 160 ? 24.578 -3.229 -25 1 80.62 160 LYS A N 1
ATOM 1192 C CA . LYS A 1 160 ? 25.328 -2.285 -25.828 1 80.62 160 LYS A CA 1
ATOM 1193 C C . LYS A 1 160 ? 24.375 -1.375 -26.594 1 80.62 160 LYS A C 1
ATOM 1195 O O . LYS A 1 160 ? 23.656 -1.833 -27.5 1 80.62 160 LYS A O 1
ATOM 1200 N N . ALA A 1 161 ? 24.375 -0.145 -26.266 1 79.69 161 ALA A N 1
ATOM 1201 C CA . ALA A 1 161 ? 23.453 0.808 -26.875 1 79.69 161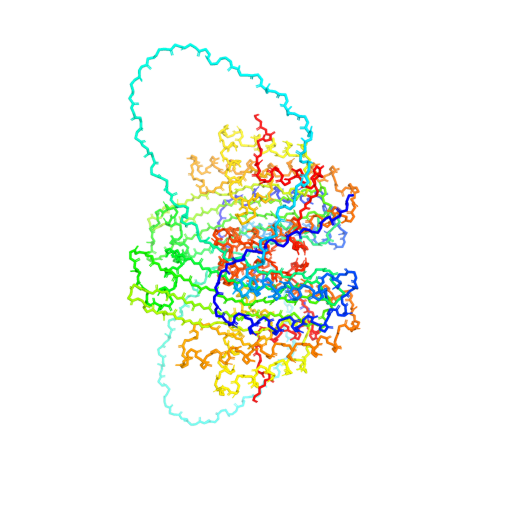 ALA A CA 1
ATOM 1202 C C . ALA A 1 161 ? 23.984 1.31 -28.219 1 79.69 161 ALA A C 1
ATOM 1204 O O . ALA A 1 161 ? 25.203 1.422 -28.406 1 79.69 161 ALA A O 1
ATOM 1205 N N . LYS A 1 162 ? 23.094 1.369 -29.172 1 73.19 162 LYS A N 1
ATOM 1206 C CA . LYS A 1 162 ? 23.422 2.07 -30.406 1 73.19 162 LYS A CA 1
ATOM 1207 C C . LYS A 1 162 ? 23.094 3.557 -30.297 1 73.19 162 LYS A C 1
ATOM 1209 O O . LYS A 1 162 ? 21.922 3.934 -30.188 1 73.19 162 LYS A O 1
ATOM 1214 N N . ASP A 1 163 ? 24.062 4.438 -30.391 1 74.62 163 ASP A N 1
ATOM 1215 C CA . ASP A 1 163 ? 23.891 5.879 -30.234 1 74.62 163 ASP A CA 1
ATOM 1216 C C . ASP A 1 163 ? 23.125 6.199 -28.953 1 74.62 163 ASP A C 1
ATOM 1218 O O . ASP A 1 163 ? 22.234 7.051 -28.953 1 74.62 163 ASP A O 1
ATOM 1222 N N . GLY A 1 164 ? 23.359 5.395 -28.062 1 75.5 164 GLY A N 1
ATOM 1223 C CA . GLY A 1 164 ? 22.797 5.641 -26.75 1 75.5 164 GLY A CA 1
ATOM 1224 C C . GLY A 1 164 ? 21.375 5.145 -26.609 1 75.5 164 GLY A C 1
ATOM 1225 O O . GLY A 1 164 ? 20.75 5.32 -25.562 1 75.5 164 GLY A O 1
ATOM 1226 N N . LYS A 1 165 ? 20.922 4.547 -27.719 1 83.31 165 LYS A N 1
ATOM 1227 C CA . LYS A 1 165 ? 19.531 4.113 -27.703 1 83.31 165 LYS A CA 1
ATOM 1228 C C . LYS A 1 165 ? 19.438 2.592 -27.672 1 83.31 165 LYS A C 1
ATOM 1230 O O . LYS A 1 165 ? 20.234 1.899 -28.297 1 83.31 165 LYS A O 1
ATOM 1235 N N . LEU A 1 166 ? 18.516 2.047 -26.875 1 86.5 166 LEU A N 1
ATOM 1236 C CA . LEU A 1 166 ? 18.219 0.621 -26.766 1 86.5 166 LEU A CA 1
ATOM 1237 C C . LEU A 1 166 ? 16.75 0.343 -27.016 1 86.5 166 LEU A C 1
ATOM 1239 O O . LEU A 1 166 ? 15.938 0.355 -26.078 1 86.5 166 LEU A O 1
ATOM 1243 N N . PRO A 1 167 ? 16.469 0.104 -28.359 1 81.94 167 PRO A N 1
ATOM 1244 C CA . PRO A 1 167 ? 15.07 -0.246 -28.641 1 81.94 167 PRO A CA 1
ATOM 1245 C C . PRO A 1 167 ? 14.641 -1.539 -27.953 1 81.94 167 PRO A C 1
ATOM 1247 O O . PRO A 1 167 ? 15.422 -2.488 -27.875 1 81.94 167 PRO A O 1
ATOM 1250 N N . PHE A 1 168 ? 13.414 -1.501 -27.391 1 81.5 168 PHE A N 1
ATOM 1251 C CA . PHE A 1 168 ? 12.93 -2.695 -26.703 1 81.5 168 PHE A CA 1
ATOM 1252 C C . PHE A 1 168 ? 11.461 -2.951 -27.031 1 81.5 168 PHE A C 1
ATOM 1254 O O . PHE A 1 168 ? 10.773 -2.07 -27.562 1 81.5 168 PHE A O 1
ATOM 1261 N N . CYS A 1 169 ? 11.086 -4.188 -26.922 1 74.81 169 CYS A N 1
ATOM 1262 C CA . CYS A 1 169 ? 9.703 -4.633 -27.016 1 74.81 169 CYS A CA 1
ATOM 1263 C C . CYS A 1 169 ? 9.359 -5.57 -25.859 1 74.81 169 CYS A C 1
ATOM 1265 O O . CYS A 1 169 ? 10.148 -6.441 -25.516 1 74.81 169 CYS A O 1
ATOM 1267 N N . ALA A 1 170 ? 8.266 -5.215 -25.188 1 77.69 170 ALA A N 1
ATOM 1268 C CA . ALA A 1 170 ? 7.777 -6.043 -24.078 1 77.69 170 ALA A CA 1
ATOM 1269 C C . ALA A 1 170 ? 6.312 -6.422 -24.297 1 77.69 170 ALA A C 1
ATOM 1271 O O . ALA A 1 170 ? 5.504 -5.594 -24.719 1 77.69 170 ALA A O 1
ATOM 1272 N N . MET A 1 171 ? 6.035 -7.699 -24.156 1 76 171 MET A N 1
ATOM 1273 C CA . MET A 1 171 ? 4.668 -8.203 -24.25 1 76 171 MET A CA 1
ATOM 1274 C C . MET A 1 171 ? 4.34 -9.109 -23.062 1 76 171 MET A C 1
ATOM 1276 O O . MET A 1 171 ? 5.211 -9.836 -22.578 1 76 171 MET A O 1
ATOM 1280 N N . GLY A 1 172 ? 3.062 -9 -22.672 1 77.56 172 GLY A N 1
ATOM 1281 C CA . GLY A 1 172 ? 2.701 -9.844 -21.547 1 77.56 172 GLY A CA 1
ATOM 1282 C C . GLY A 1 172 ? 1.207 -9.891 -21.281 1 77.56 172 GLY A C 1
ATOM 1283 O O . GLY A 1 172 ? 0.459 -9.047 -21.781 1 77.56 172 GLY A O 1
ATOM 1284 N N . VAL A 1 173 ? 0.837 -10.969 -20.688 1 81.5 173 VAL A N 1
ATOM 1285 C CA . VAL A 1 173 ? -0.526 -11.133 -20.188 1 81.5 173 VAL A CA 1
ATOM 1286 C C . VAL A 1 173 ? -0.507 -11.352 -18.688 1 81.5 173 VAL A C 1
ATOM 1288 O O . VAL A 1 173 ? 0.36 -12.055 -18.156 1 81.5 173 VAL A O 1
ATOM 1291 N N . SER A 1 174 ? -1.319 -10.625 -18 1 86.56 174 SER A N 1
ATOM 1292 C CA . SER A 1 174 ? -1.384 -10.742 -16.547 1 86.56 174 SER A CA 1
ATOM 1293 C C . SER A 1 174 ? -2.824 -10.672 -16.062 1 86.56 174 SER A C 1
ATOM 1295 O O . SER A 1 174 ? -3.686 -10.086 -16.719 1 86.56 174 SER A O 1
ATOM 1297 N N . SER A 1 175 ? -3.023 -11.367 -14.984 1 87.25 175 SER A N 1
ATOM 1298 C CA . SER A 1 175 ? -4.355 -11.344 -14.391 1 87.25 175 SER A CA 1
ATOM 1299 C C . SER A 1 175 ? -4.285 -11.508 -12.875 1 87.25 175 SER A C 1
ATOM 1301 O O . SER A 1 175 ? -3.396 -12.188 -12.359 1 87.25 175 SER A O 1
ATOM 1303 N N . VAL A 1 176 ? -5.148 -10.82 -12.234 1 92.88 176 VAL A N 1
ATOM 1304 C CA . VAL A 1 176 ? -5.414 -11.016 -10.812 1 92.88 176 VAL A CA 1
ATOM 1305 C C . VAL A 1 176 ? -6.914 -11.188 -10.586 1 92.88 176 VAL A C 1
ATOM 1307 O O . VAL A 1 176 ? -7.719 -10.406 -11.102 1 92.88 176 VAL A O 1
ATOM 1310 N N . ILE A 1 177 ? -7.238 -12.188 -9.82 1 90.88 177 ILE A N 1
ATOM 1311 C CA . ILE A 1 177 ? -8.641 -12.508 -9.586 1 90.88 177 ILE A CA 1
ATOM 1312 C C . ILE A 1 177 ? -8.922 -12.555 -8.086 1 90.88 177 ILE A C 1
ATOM 1314 O O . ILE A 1 177 ? -8.367 -13.383 -7.367 1 90.88 177 ILE A O 1
ATOM 1318 N N . HIS A 1 178 ? -9.789 -11.672 -7.664 1 94.5 178 HIS A N 1
ATOM 1319 C CA . HIS A 1 178 ? -10.234 -11.633 -6.277 1 94.5 178 HIS A CA 1
ATOM 1320 C C . HIS A 1 178 ? -11.68 -12.109 -6.148 1 94.5 178 HIS A C 1
ATOM 1322 O O . HIS A 1 178 ? -12.609 -11.352 -6.434 1 94.5 178 HIS A O 1
ATOM 1328 N N . PRO A 1 179 ? -11.906 -13.281 -5.633 1 93.94 179 PRO A N 1
ATOM 1329 C CA . PRO A 1 179 ? -13.266 -13.789 -5.5 1 93.94 179 PRO A CA 1
ATOM 1330 C C . PRO A 1 179 ? -14.031 -13.148 -4.344 1 93.94 179 PRO A C 1
ATOM 1332 O O . PRO A 1 179 ? -13.422 -12.609 -3.418 1 93.94 179 PRO A O 1
ATOM 1335 N N . LYS A 1 180 ? -15.273 -13.242 -4.434 1 92.25 180 LYS A N 1
ATOM 1336 C CA . LYS A 1 180 ? -16.141 -12.734 -3.371 1 92.25 180 LYS A CA 1
ATOM 1337 C C . LYS A 1 180 ? -16.156 -13.688 -2.178 1 92.25 180 LYS A C 1
ATOM 1339 O O . LYS A 1 180 ? -16.062 -13.25 -1.028 1 92.25 180 LYS A O 1
ATOM 1344 N N . ASN A 1 181 ? -16.281 -14.977 -2.477 1 95.25 181 ASN A N 1
ATOM 1345 C CA . ASN A 1 181 ? -16.359 -16 -1.438 1 95.25 181 ASN A CA 1
ATOM 1346 C C . ASN A 1 181 ? -15 -16.25 -0.79 1 95.25 181 ASN A C 1
ATOM 1348 O O . ASN A 1 181 ? -14.031 -16.562 -1.478 1 95.25 181 ASN A O 1
ATOM 1352 N N . PRO A 1 182 ? -14.883 -16.156 0.542 1 97.94 182 PRO A N 1
ATOM 1353 C CA . PRO A 1 182 ? -13.594 -16.328 1.216 1 97.94 182 PRO A CA 1
ATOM 1354 C C . PRO A 1 182 ? -13.023 -17.734 1.049 1 97.94 182 PRO A C 1
ATOM 1356 O O . PRO A 1 182 ? -11.836 -17.953 1.318 1 97.94 182 PRO A O 1
ATOM 1359 N N . HIS A 1 183 ? -13.789 -18.625 0.603 1 98.06 183 HIS A N 1
ATOM 1360 C CA . HIS A 1 183 ? -13.32 -20 0.458 1 98.06 183 HIS A CA 1
ATOM 1361 C C . HIS A 1 183 ? -12.75 -20.25 -0.937 1 98.06 183 HIS A C 1
ATOM 1363 O O . HIS A 1 183 ? -12.188 -21.312 -1.205 1 98.06 183 HIS A O 1
ATOM 1369 N N . VAL A 1 184 ? -12.945 -19.359 -1.829 1 97 184 VAL A N 1
ATOM 1370 C CA . VAL A 1 184 ? -12.305 -19.406 -3.141 1 97 184 VAL A CA 1
ATOM 1371 C C . VAL A 1 184 ? -11.008 -18.609 -3.105 1 97 184 VAL A C 1
ATOM 1373 O O . VAL A 1 184 ? -11.008 -17.406 -2.812 1 97 184 VAL A O 1
ATOM 1376 N N . PRO A 1 185 ? -9.883 -19.203 -3.414 1 98.31 185 PRO A N 1
ATOM 1377 C CA . PRO A 1 185 ? -8.602 -18.5 -3.334 1 98.31 185 PRO A CA 1
ATOM 1378 C C . PRO A 1 185 ? -8.445 -17.438 -4.43 1 98.31 185 PRO A C 1
ATOM 1380 O O . PRO A 1 185 ? -8.992 -17.594 -5.523 1 98.31 185 PRO A O 1
ATOM 1383 N N . THR A 1 186 ? -7.727 -16.344 -4.082 1 97.94 186 THR A N 1
ATOM 1384 C CA . THR A 1 186 ? -7.254 -15.391 -5.078 1 97.94 186 THR A CA 1
ATOM 1385 C C . THR A 1 186 ? -6.176 -16.016 -5.957 1 97.94 186 THR A C 1
ATOM 1387 O O . THR A 1 186 ? -5.332 -16.781 -5.469 1 97.94 186 THR A O 1
ATOM 1390 N N . MET A 1 187 ? -6.168 -15.719 -7.223 1 96.62 187 MET A N 1
ATOM 1391 C CA . MET A 1 187 ? -5.137 -16.219 -8.125 1 96.62 187 MET A CA 1
ATOM 1392 C C . MET A 1 187 ? -4.523 -15.078 -8.93 1 96.62 187 MET A C 1
ATOM 1394 O O . MET A 1 187 ? -5.215 -14.125 -9.297 1 96.62 187 MET A O 1
ATOM 1398 N N . HIS A 1 188 ? -3.264 -15.164 -9.133 1 96.44 188 HIS A N 1
ATOM 1399 C CA . HIS A 1 188 ? -2.494 -14.25 -9.977 1 96.44 188 HIS A CA 1
ATOM 1400 C C . HIS A 1 188 ? -1.668 -15.016 -11.008 1 96.44 188 HIS A C 1
ATOM 1402 O O . HIS A 1 188 ? -1.086 -16.062 -10.695 1 96.44 188 HIS A O 1
ATOM 1408 N N . PHE A 1 189 ? -1.659 -14.57 -12.234 1 93.94 189 PHE A N 1
ATOM 1409 C CA . PHE A 1 189 ? -0.677 -15.086 -13.18 1 93.94 189 PHE A CA 1
ATOM 1410 C C . PHE A 1 189 ? -0.154 -13.977 -14.078 1 93.94 189 PHE A C 1
ATOM 1412 O O . PHE A 1 189 ? -0.835 -12.969 -14.289 1 93.94 189 PHE A O 1
ATOM 1419 N N . ASN A 1 190 ? 0.998 -14.109 -14.484 1 92.12 190 ASN A N 1
ATOM 1420 C CA . ASN A 1 190 ? 1.704 -13.234 -15.406 1 92.12 190 ASN A CA 1
ATOM 1421 C C . ASN A 1 190 ? 2.668 -14.008 -16.297 1 92.12 190 ASN A C 1
ATOM 1423 O O . ASN A 1 190 ? 3.443 -14.828 -15.812 1 92.12 190 ASN A O 1
ATOM 1427 N N . TYR A 1 191 ? 2.568 -13.906 -17.531 1 89.5 191 TYR A N 1
ATOM 1428 C CA . TYR A 1 191 ? 3.516 -14.438 -18.5 1 89.5 191 TYR A CA 1
ATOM 1429 C C . TYR A 1 191 ? 3.932 -13.359 -19.5 1 89.5 191 TYR A C 1
ATOM 1431 O O . TYR A 1 191 ? 3.084 -12.695 -20.109 1 89.5 191 TYR A O 1
ATOM 1439 N N . ARG A 1 192 ? 5.219 -13.18 -19.578 1 86.12 192 ARG A N 1
ATOM 1440 C CA . ARG A 1 192 ? 5.676 -12.031 -20.359 1 86.12 192 ARG A CA 1
ATOM 1441 C C . ARG A 1 192 ? 6.934 -12.367 -21.141 1 86.12 192 ARG A C 1
ATOM 1443 O O . ARG A 1 192 ? 7.648 -13.312 -20.812 1 86.12 192 ARG A O 1
ATOM 1450 N N . TYR A 1 193 ? 7.117 -11.617 -22.234 1 85 193 TYR A N 1
ATOM 1451 C CA . TYR A 1 193 ? 8.258 -11.672 -23.141 1 85 193 TYR A CA 1
ATOM 1452 C C . TYR A 1 193 ? 8.906 -10.297 -23.297 1 85 193 TYR A C 1
ATOM 1454 O O . TYR A 1 193 ? 8.211 -9.281 -23.375 1 85 193 TYR A O 1
ATOM 1462 N N . PHE A 1 194 ? 10.273 -10.273 -23.203 1 84.81 194 PHE A N 1
ATOM 1463 C CA . PHE A 1 194 ? 11.039 -9.039 -23.359 1 84.81 194 PHE A CA 1
ATOM 1464 C C . PHE A 1 194 ? 12.164 -9.219 -24.375 1 84.81 194 PHE A C 1
ATOM 1466 O O . PHE A 1 194 ? 12.828 -10.258 -24.391 1 84.81 194 PHE A O 1
ATOM 1473 N N . GLU A 1 195 ? 12.359 -8.203 -25.219 1 84.75 195 GLU A N 1
ATOM 1474 C CA . GLU A 1 195 ? 13.5 -8.234 -26.141 1 84.75 195 GLU A CA 1
ATOM 1475 C C . GLU A 1 195 ? 14.125 -6.852 -26.297 1 84.75 195 GLU A C 1
ATOM 1477 O O . GLU A 1 195 ? 13.422 -5.84 -26.234 1 84.75 195 GLU A O 1
ATOM 1482 N N . ILE A 1 196 ? 15.383 -6.828 -26.406 1 85.06 196 ILE A N 1
ATOM 1483 C CA . ILE A 1 196 ? 16.172 -5.617 -26.625 1 85.06 196 ILE A CA 1
ATOM 1484 C C . ILE A 1 196 ? 17.062 -5.797 -27.859 1 85.06 196 ILE A C 1
ATOM 1486 O O . ILE A 1 196 ? 17.672 -6.852 -28.031 1 85.06 196 ILE A O 1
ATOM 1490 N N . GLU A 1 197 ? 16.969 -4.773 -28.625 1 83.88 197 GLU A N 1
ATOM 1491 C CA . GLU A 1 197 ? 17.859 -4.77 -29.781 1 83.88 197 GLU A CA 1
ATOM 1492 C C . GLU A 1 197 ? 19.156 -4.016 -29.484 1 83.88 197 GLU A C 1
ATOM 1494 O O . GLU A 1 197 ? 19.109 -2.844 -29.094 1 83.88 197 GLU A O 1
ATOM 1499 N N . GLU A 1 198 ? 20.219 -4.664 -29.625 1 85.69 198 GLU A N 1
ATOM 1500 C CA . GLU A 1 198 ? 21.516 -4.059 -29.344 1 85.69 198 GLU A CA 1
ATOM 1501 C C . GLU A 1 198 ? 22.078 -3.375 -30.594 1 85.69 198 GLU A C 1
ATOM 1503 O O . GLU A 1 198 ? 21.5 -3.465 -31.672 1 85.69 198 GLU A O 1
ATOM 1508 N N . ALA A 1 199 ? 23.234 -2.691 -30.375 1 81.12 199 ALA A N 1
ATOM 1509 C CA . ALA A 1 199 ? 23.859 -1.881 -31.422 1 81.12 199 ALA A CA 1
ATOM 1510 C C . ALA A 1 199 ? 24.234 -2.736 -32.625 1 81.12 199 ALA A C 1
ATOM 1512 O O . ALA A 1 199 ? 24.141 -2.285 -33.75 1 81.12 199 ALA A O 1
ATOM 1513 N N . ASP A 1 200 ? 24.656 -3.932 -32.438 1 84.06 200 ASP A N 1
ATOM 1514 C CA . ASP A 1 200 ? 25.125 -4.789 -33.5 1 84.06 200 ASP A CA 1
ATOM 1515 C C . ASP A 1 200 ? 23.969 -5.543 -34.156 1 84.06 200 ASP A C 1
ATOM 1517 O O . ASP A 1 200 ? 24.172 -6.391 -35.031 1 84.06 200 ASP A O 1
ATOM 1521 N N . GLY A 1 201 ? 22.75 -5.266 -33.688 1 81.62 201 GLY A N 1
ATOM 1522 C CA . GLY A 1 201 ? 21.578 -5.898 -34.25 1 81.62 201 GLY A CA 1
ATOM 1523 C C . GLY A 1 201 ? 21.156 -7.156 -33.531 1 81.62 201 GLY A C 1
ATOM 1524 O O . GLY A 1 201 ? 20.094 -7.723 -33.812 1 81.62 201 GLY A O 1
ATOM 1525 N N . THR A 1 202 ? 22 -7.535 -32.656 1 85.75 202 THR A N 1
ATOM 1526 C CA . THR A 1 202 ? 21.656 -8.711 -31.844 1 85.75 202 THR A CA 1
ATOM 1527 C C . THR A 1 202 ? 20.469 -8.414 -30.953 1 85.75 202 THR A C 1
ATOM 1529 O O . THR A 1 202 ? 20.344 -7.316 -30.406 1 85.75 202 THR A O 1
ATOM 1532 N N . ILE A 1 203 ? 19.594 -9.453 -30.891 1 84.38 203 ILE A N 1
ATOM 1533 C CA . ILE A 1 203 ? 18.422 -9.32 -30.047 1 84.38 203 ILE A CA 1
ATOM 1534 C C . ILE A 1 203 ? 18.609 -10.141 -28.766 1 84.38 203 ILE A C 1
ATOM 1536 O O . ILE A 1 203 ? 18.828 -11.352 -28.844 1 84.38 203 ILE A O 1
ATOM 1540 N N . GLN A 1 204 ? 18.609 -9.43 -27.672 1 89.25 204 GLN A N 1
ATOM 1541 C CA . GLN A 1 204 ? 18.531 -10.117 -26.375 1 89.25 204 GLN A CA 1
ATOM 1542 C C . GLN A 1 204 ? 17.078 -10.305 -25.953 1 89.25 204 GLN A C 1
ATOM 1544 O O . GLN A 1 204 ? 16.25 -9.406 -26.125 1 89.25 204 GLN A O 1
ATOM 1549 N N . TRP A 1 205 ? 16.797 -11.508 -25.531 1 87 205 TRP A N 1
ATOM 1550 C CA . TRP A 1 205 ? 15.414 -11.805 -25.188 1 87 205 TRP A CA 1
ATOM 1551 C C . TRP A 1 205 ? 15.336 -12.656 -23.922 1 87 205 TRP A C 1
ATOM 1553 O O . TRP A 1 205 ? 16.281 -13.359 -23.578 1 87 205 TRP A O 1
ATOM 1563 N N . TRP A 1 206 ? 14.242 -12.562 -23.25 1 91.75 206 TRP A N 1
ATOM 1564 C CA . TRP A 1 206 ? 13.961 -13.484 -22.156 1 91.75 206 TRP A CA 1
ATOM 1565 C C . TRP A 1 206 ? 12.469 -13.523 -21.859 1 91.75 206 TRP A C 1
ATOM 1567 O O . TRP A 1 206 ? 11.719 -12.641 -22.266 1 91.75 206 TRP A O 1
ATOM 1577 N N . PHE A 1 207 ? 12.078 -14.609 -21.266 1 91.94 207 PHE A N 1
ATOM 1578 C CA . PHE A 1 207 ? 10.703 -14.789 -20.797 1 91.94 207 PHE A CA 1
ATOM 1579 C C . PHE A 1 207 ? 10.625 -14.719 -19.281 1 91.94 207 PHE A C 1
ATOM 1581 O O . PHE A 1 207 ? 11.609 -14.977 -18.594 1 91.94 207 PHE A O 1
ATOM 1588 N N . GLY A 1 208 ? 9.492 -14.289 -18.797 1 93.69 208 GLY A N 1
ATOM 1589 C CA . GLY A 1 208 ? 9.141 -14.32 -17.391 1 93.69 208 GLY A CA 1
ATOM 1590 C C . GLY A 1 208 ? 7.676 -14.641 -17.141 1 93.69 208 GLY A C 1
ATOM 1591 O O . GLY A 1 208 ? 6.859 -14.562 -18.062 1 93.69 208 GLY A O 1
ATOM 1592 N N . GLY A 1 209 ? 7.488 -15.031 -15.898 1 94.75 209 GLY A N 1
ATOM 1593 C CA . GLY A 1 209 ? 6.09 -15.297 -15.602 1 94.75 209 GLY A CA 1
ATOM 1594 C C . GLY A 1 209 ? 5.898 -16.125 -14.344 1 94.75 209 GLY A C 1
ATOM 1595 O O . GLY A 1 209 ? 6.805 -16.219 -13.508 1 94.75 209 GLY A O 1
ATOM 1596 N N . GLY A 1 210 ? 4.605 -16.578 -14.258 1 96.88 210 GLY A N 1
ATOM 1597 C CA . GLY A 1 210 ? 4.242 -17.391 -13.102 1 96.88 210 GLY A CA 1
ATOM 1598 C C . GLY A 1 210 ? 2.758 -17.359 -12.797 1 96.88 210 GLY A C 1
ATOM 1599 O O . GLY A 1 210 ? 2.002 -16.625 -13.438 1 96.88 210 GLY A O 1
ATOM 1600 N N . THR A 1 211 ? 2.416 -18.281 -11.992 1 98 211 THR A N 1
ATOM 1601 C CA . THR A 1 211 ? 1.066 -18.406 -11.453 1 98 211 THR A CA 1
ATOM 1602 C C . THR A 1 211 ? 1.104 -18.734 -9.969 1 98 211 THR A C 1
ATOM 1604 O O . THR A 1 211 ? 1.844 -19.625 -9.539 1 98 211 THR A O 1
ATOM 1607 N N . ASP A 1 212 ? 0.383 -17.984 -9.242 1 98.5 212 ASP A N 1
ATOM 1608 C CA . ASP A 1 212 ? 0.403 -18.234 -7.805 1 98.5 212 ASP A CA 1
ATOM 1609 C C . ASP A 1 212 ? -1 -18.125 -7.207 1 98.5 212 ASP A C 1
ATOM 1611 O O . ASP A 1 212 ? -1.877 -17.484 -7.781 1 98.5 212 ASP A O 1
ATOM 1615 N N . LEU A 1 213 ? -1.192 -18.781 -6.105 1 98.75 213 LEU A N 1
ATOM 1616 C CA . LEU A 1 213 ? -2.486 -18.906 -5.441 1 98.75 213 LEU A CA 1
ATOM 1617 C C . LEU A 1 213 ? -2.438 -18.312 -4.039 1 98.75 213 LEU A C 1
ATOM 1619 O O . LEU A 1 213 ? -1.48 -18.531 -3.295 1 98.75 213 LEU A O 1
ATOM 1623 N N . THR A 1 214 ? -3.465 -17.547 -3.66 1 98.69 214 THR A N 1
ATOM 1624 C CA . THR A 1 214 ? -3.547 -16.906 -2.354 1 98.69 214 THR A CA 1
ATOM 1625 C C . THR A 1 214 ? -4.883 -17.203 -1.681 1 98.69 214 THR A C 1
ATOM 1627 O O . THR A 1 214 ? -5.832 -16.438 -1.788 1 98.69 214 THR A O 1
ATOM 1630 N N . PRO A 1 215 ? -4.965 -18.281 -0.918 1 98.62 215 PRO A N 1
ATOM 1631 C CA . PRO A 1 215 ? -6.207 -18.625 -0.221 1 98.62 215 PRO A CA 1
ATOM 1632 C C . PRO A 1 215 ? -6.387 -17.844 1.081 1 98.62 215 PRO A C 1
ATOM 1634 O O . PRO A 1 215 ? -5.402 -17.484 1.73 1 98.62 215 PRO A O 1
ATOM 1637 N N . THR A 1 216 ? -7.613 -17.594 1.39 1 98.25 216 THR A N 1
ATOM 1638 C CA . THR A 1 216 ? -7.965 -17.062 2.699 1 98.25 216 THR A CA 1
ATOM 1639 C C . THR A 1 216 ? -7.969 -18.156 3.754 1 98.25 216 THR A C 1
ATOM 1641 O O . THR A 1 216 ? -7.508 -17.953 4.879 1 98.25 216 THR A O 1
ATOM 1644 N N . TYR A 1 217 ? -8.477 -19.25 3.389 1 98.19 217 TYR A N 1
ATOM 1645 C CA . TYR A 1 217 ? -8.461 -20.469 4.203 1 98.19 217 TYR A CA 1
ATOM 1646 C C . TYR A 1 217 ? -7.758 -21.594 3.48 1 98.19 217 TYR A C 1
ATOM 1648 O O . TYR A 1 217 ? -7.895 -21.75 2.264 1 98.19 217 TYR A O 1
ATOM 1656 N N . LEU A 1 218 ? -7.102 -22.406 4.258 1 97.75 218 LEU A N 1
ATOM 1657 C CA . LEU A 1 218 ? -6.379 -23.531 3.672 1 97.75 218 LEU A CA 1
ATOM 1658 C C . LEU A 1 218 ? -7.328 -24.672 3.326 1 97.75 218 LEU A C 1
ATOM 1660 O O . LEU A 1 218 ? -8.156 -25.062 4.148 1 97.75 218 LEU A O 1
ATOM 1664 N N . ASN A 1 219 ? -7.324 -25.078 2.143 1 97.75 219 ASN A N 1
ATOM 1665 C CA . ASN A 1 219 ? -7.867 -26.344 1.665 1 97.75 219 ASN A CA 1
ATOM 1666 C C . ASN A 1 219 ? -6.789 -27.203 1.011 1 97.75 219 ASN A C 1
ATOM 1668 O O . ASN A 1 219 ? -6.34 -26.906 -0.096 1 97.75 219 ASN A O 1
ATOM 1672 N N . GLU A 1 220 ? -6.438 -28.266 1.591 1 97.31 220 GLU A N 1
ATOM 1673 C CA . GLU A 1 220 ? -5.293 -29.078 1.16 1 97.31 220 GLU A CA 1
ATOM 1674 C C . GLU A 1 220 ? -5.543 -29.703 -0.208 1 97.31 220 GLU A C 1
ATOM 1676 O O . GLU A 1 220 ? -4.629 -29.797 -1.03 1 97.31 220 GLU A O 1
ATOM 1681 N N . GLU A 1 221 ? -6.723 -30.156 -0.393 1 97.94 221 GLU A N 1
ATOM 1682 C CA . GLU A 1 221 ? -7.051 -30.734 -1.688 1 97.94 221 GLU A CA 1
ATOM 1683 C C . GLU A 1 221 ? -6.875 -29.719 -2.814 1 97.94 221 GLU A C 1
ATOM 1685 O O . GLU A 1 221 ? -6.352 -30.062 -3.881 1 97.94 221 GLU A O 1
ATOM 1690 N N . ASP A 1 222 ? -7.309 -28.547 -2.568 1 98.31 222 ASP A N 1
ATOM 1691 C CA . ASP A 1 222 ? -7.152 -27.484 -3.557 1 98.31 222 ASP A CA 1
ATOM 1692 C C . ASP A 1 222 ? -5.68 -27.156 -3.793 1 98.31 222 ASP A C 1
ATOM 1694 O O . ASP A 1 222 ? -5.254 -26.969 -4.934 1 98.31 222 ASP A O 1
ATOM 1698 N N . ALA A 1 223 ? -4.906 -27.078 -2.691 1 98.44 223 ALA A N 1
ATOM 1699 C CA . ALA A 1 223 ? -3.475 -26.797 -2.799 1 98.44 223 ALA A CA 1
ATOM 1700 C C . ALA A 1 223 ? -2.77 -27.859 -3.641 1 98.44 223 ALA A C 1
ATOM 1702 O O . ALA A 1 223 ? -1.987 -27.531 -4.535 1 98.44 223 ALA A O 1
ATOM 1703 N N . VAL A 1 224 ? -3.084 -29.078 -3.4 1 98.56 224 VAL A N 1
ATOM 1704 C CA . VAL A 1 224 ? -2.473 -30.188 -4.121 1 98.56 224 VAL A CA 1
ATOM 1705 C C . VAL A 1 224 ? -2.879 -30.125 -5.594 1 98.56 224 VAL A C 1
ATOM 1707 O O . VAL A 1 224 ? -2.035 -30.281 -6.48 1 98.56 224 VAL A O 1
ATOM 1710 N N . HIS A 1 225 ? -4.141 -29.938 -5.844 1 98.5 225 HIS A N 1
ATOM 1711 C CA . HIS A 1 225 ? -4.613 -29.859 -7.223 1 98.5 225 HIS A CA 1
ATOM 1712 C C . HIS A 1 225 ? -3.891 -28.75 -7.992 1 98.5 225 HIS A C 1
ATOM 1714 O O . HIS A 1 225 ? -3.4 -28.984 -9.102 1 98.5 225 HIS A O 1
ATOM 1720 N N . PHE A 1 226 ? -3.846 -27.594 -7.406 1 98.69 226 PHE A N 1
ATOM 1721 C CA . PHE A 1 226 ? -3.23 -26.422 -8.023 1 98.69 226 PHE A CA 1
ATOM 1722 C C . PHE A 1 226 ? -1.771 -26.703 -8.359 1 98.69 226 PHE A C 1
ATOM 1724 O O . PHE A 1 226 ? -1.359 -26.547 -9.516 1 98.69 226 PHE A O 1
ATOM 1731 N N . HIS A 1 227 ? -1.022 -27.141 -7.422 1 98.75 227 HIS A N 1
ATOM 1732 C CA . HIS A 1 227 ? 0.411 -27.344 -7.594 1 98.75 227 HIS A CA 1
ATOM 1733 C C . HIS A 1 227 ? 0.691 -28.562 -8.477 1 98.75 227 HIS A C 1
ATOM 1735 O O . HIS A 1 227 ? 1.672 -28.578 -9.219 1 98.75 227 HIS A O 1
ATOM 1741 N N . LYS A 1 228 ? -0.158 -29.594 -8.398 1 98.69 228 LYS A N 1
ATOM 1742 C CA . LYS A 1 228 ? 0.01 -30.766 -9.25 1 98.69 228 LYS A CA 1
ATOM 1743 C C . LYS A 1 228 ? -0.147 -30.391 -10.727 1 98.69 228 LYS A C 1
ATOM 1745 O O . LYS A 1 228 ? 0.629 -30.844 -11.57 1 98.69 228 LYS A O 1
ATOM 1750 N N . THR A 1 229 ? -1.124 -29.609 -10.977 1 98.5 229 THR A N 1
ATOM 1751 C CA . THR A 1 229 ? -1.38 -29.172 -12.344 1 98.5 229 THR A CA 1
ATOM 1752 C C . THR A 1 229 ? -0.2 -28.375 -12.891 1 98.5 229 THR A C 1
ATOM 1754 O O . THR A 1 229 ? 0.227 -28.594 -14.031 1 98.5 229 THR A O 1
ATOM 1757 N N . LEU A 1 230 ? 0.376 -27.484 -12.109 1 98.44 230 LEU A N 1
ATOM 1758 C CA . LEU A 1 230 ? 1.528 -26.688 -12.516 1 98.44 230 LEU A CA 1
ATOM 1759 C C . LEU A 1 230 ? 2.764 -27.562 -12.688 1 98.44 230 LEU A C 1
ATOM 1761 O O . LEU A 1 230 ? 3.547 -27.359 -13.617 1 98.44 230 LEU A O 1
ATOM 1765 N N . LYS A 1 231 ? 2.896 -28.5 -11.789 1 98.69 231 LYS A N 1
ATOM 1766 C CA . LYS A 1 231 ? 4.023 -29.422 -11.898 1 98.69 231 LYS A CA 1
ATOM 1767 C C . LYS A 1 231 ? 3.957 -30.219 -13.195 1 98.69 231 LYS A C 1
ATOM 1769 O O . LYS A 1 231 ? 4.977 -30.438 -13.852 1 98.69 231 LYS A O 1
ATOM 1774 N N . GLU A 1 232 ? 2.797 -30.734 -13.516 1 98.44 232 GLU A N 1
ATOM 1775 C CA . GLU A 1 232 ? 2.615 -31.484 -14.75 1 98.44 232 GLU A CA 1
ATOM 1776 C C . GLU A 1 232 ? 2.998 -30.656 -15.969 1 98.44 232 GLU A C 1
ATOM 1778 O O . GLU A 1 232 ? 3.598 -31.172 -16.922 1 98.44 232 GLU A O 1
ATOM 1783 N N . ALA A 1 233 ? 2.674 -29.406 -15.953 1 97.62 233 ALA A N 1
ATOM 1784 C CA . ALA A 1 233 ? 3.035 -28.516 -17.047 1 97.62 233 ALA A CA 1
ATOM 1785 C C . ALA A 1 233 ? 4.547 -28.344 -17.156 1 97.62 233 ALA A C 1
ATOM 1787 O O . ALA A 1 233 ? 5.113 -28.375 -18.25 1 97.62 233 ALA A O 1
ATOM 1788 N N . CYS A 1 234 ? 5.184 -28.188 -16.031 1 98.19 234 CYS A N 1
ATOM 1789 C CA . CYS A 1 234 ? 6.633 -28.016 -15.984 1 98.19 234 CYS A CA 1
ATOM 1790 C C . CYS A 1 234 ? 7.344 -29.312 -16.391 1 98.19 234 CYS A C 1
ATOM 1792 O O . CYS A 1 234 ? 8.32 -29.281 -17.141 1 98.19 234 CYS A O 1
ATOM 1794 N N . ASP A 1 235 ? 6.785 -30.391 -15.938 1 98 235 ASP A N 1
ATOM 1795 C CA . ASP A 1 235 ? 7.426 -31.688 -16.125 1 98 235 ASP A CA 1
ATOM 1796 C C . ASP A 1 235 ? 7.465 -32.062 -17.609 1 98 235 ASP A C 1
ATOM 1798 O O . ASP A 1 235 ? 8.289 -32.906 -18.016 1 98 235 ASP A O 1
ATOM 1802 N N . LYS A 1 236 ? 6.637 -31.578 -18.438 1 97.56 236 LYS A N 1
ATOM 1803 C CA . LYS A 1 236 ? 6.641 -31.812 -19.875 1 97.56 236 LYS A CA 1
ATOM 1804 C C . LYS A 1 236 ? 7.938 -31.328 -20.516 1 97.56 236 LYS A C 1
ATOM 1806 O O . LYS A 1 236 ? 8.312 -31.781 -21.609 1 97.56 236 LYS A O 1
ATOM 1811 N N . HIS A 1 237 ? 8.609 -30.484 -19.828 1 97.5 237 HIS A N 1
ATOM 1812 C CA . HIS A 1 237 ? 9.789 -29.859 -20.422 1 97.5 237 HIS A CA 1
ATOM 1813 C C . HIS A 1 237 ? 11.055 -30.25 -19.672 1 97.5 237 HIS A C 1
ATOM 1815 O O . HIS A 1 237 ? 12.07 -30.594 -20.297 1 97.5 237 HIS A O 1
ATOM 1821 N N . ASP A 1 238 ? 11.008 -30.172 -18.359 1 97.19 238 ASP A N 1
ATOM 1822 C CA . ASP A 1 238 ? 12.117 -30.578 -17.5 1 97.19 238 ASP A CA 1
ATOM 1823 C C . ASP A 1 238 ? 11.656 -30.781 -16.062 1 97.19 238 ASP A C 1
ATOM 1825 O O . ASP A 1 238 ? 11 -29.906 -15.484 1 97.19 238 ASP A O 1
ATOM 1829 N N . LEU A 1 239 ? 12.062 -31.875 -15.438 1 97.06 239 LEU A N 1
ATOM 1830 C CA . LEU A 1 239 ? 11.609 -32.25 -14.102 1 97.06 239 LEU A CA 1
ATOM 1831 C C . LEU A 1 239 ? 12.164 -31.312 -13.047 1 97.06 239 LEU A C 1
ATOM 1833 O O . LEU A 1 239 ? 11.656 -31.25 -11.93 1 97.06 239 LEU A O 1
ATOM 1837 N N . LYS A 1 240 ? 13.117 -30.516 -13.422 1 97.06 240 LYS A N 1
ATOM 1838 C CA . LYS A 1 240 ? 13.773 -29.641 -12.453 1 97.06 240 LYS A CA 1
ATOM 1839 C C . LYS A 1 240 ? 13.094 -28.281 -12.383 1 97.06 240 LYS A C 1
ATOM 1841 O O . LYS A 1 240 ? 13.344 -27.484 -11.469 1 97.06 240 LYS A O 1
ATOM 1846 N N . LEU A 1 241 ? 12.25 -28.031 -13.289 1 97.81 241 LEU A N 1
ATOM 1847 C CA . LEU A 1 241 ? 11.695 -26.688 -13.422 1 97.81 241 LEU A CA 1
ATOM 1848 C C . LEU A 1 241 ? 10.711 -26.391 -12.289 1 97.81 241 LEU A C 1
ATOM 1850 O O . LEU A 1 241 ? 10.773 -25.328 -11.68 1 97.81 241 LEU A O 1
ATOM 1854 N N . TYR A 1 242 ? 9.836 -27.344 -11.969 1 98.25 242 TYR A N 1
ATOM 1855 C CA . TYR A 1 242 ? 8.812 -27.078 -10.969 1 98.25 242 TYR A CA 1
ATOM 1856 C C . TYR A 1 242 ? 9.43 -26.828 -9.602 1 98.25 242 TYR A C 1
ATOM 1858 O O . TYR A 1 242 ? 9.141 -25.812 -8.961 1 98.25 242 TYR A O 1
ATOM 1866 N N . PRO A 1 243 ? 10.328 -27.719 -9.102 1 97.94 243 PRO A N 1
ATOM 1867 C CA . PRO A 1 243 ? 10.922 -27.438 -7.797 1 97.94 243 PRO A CA 1
ATOM 1868 C C . PRO A 1 243 ? 11.648 -26.094 -7.758 1 97.94 243 PRO A C 1
ATOM 1870 O O . PRO A 1 243 ? 11.57 -25.375 -6.758 1 97.94 243 PRO A O 1
ATOM 1873 N N . LYS A 1 244 ? 12.273 -25.812 -8.82 1 98 244 LYS A N 1
ATOM 1874 C CA . LYS A 1 244 ? 13.023 -24.562 -8.906 1 98 244 LYS A CA 1
ATOM 1875 C C . LYS A 1 244 ? 12.086 -23.359 -8.844 1 98 244 LYS A C 1
ATOM 1877 O O . LYS A 1 244 ? 12.297 -22.438 -8.047 1 98 244 LYS A O 1
ATOM 1882 N N . TYR A 1 245 ? 11.133 -23.344 -9.625 1 98.5 245 TYR A N 1
ATOM 1883 C CA . TYR A 1 245 ? 10.273 -22.172 -9.766 1 98.5 245 TYR A CA 1
ATOM 1884 C C . TYR A 1 245 ? 9.266 -22.094 -8.625 1 98.5 245 TYR A C 1
ATOM 1886 O O . TYR A 1 245 ? 8.773 -21.016 -8.297 1 98.5 245 TYR A O 1
ATOM 1894 N N . LYS A 1 246 ? 8.93 -23.219 -8.031 1 98.62 246 LYS A N 1
ATOM 1895 C CA . LYS A 1 246 ? 8.117 -23.219 -6.816 1 98.62 246 LYS A CA 1
ATOM 1896 C C . LYS A 1 246 ? 8.844 -22.516 -5.672 1 98.62 246 LYS A C 1
ATOM 1898 O O . LYS A 1 246 ? 8.25 -21.703 -4.961 1 98.62 246 LYS A O 1
ATOM 1903 N N . LYS A 1 247 ? 10.078 -22.844 -5.535 1 98.12 247 LYS A N 1
ATOM 1904 C CA . LYS A 1 247 ? 10.891 -22.203 -4.508 1 98.12 247 LYS A CA 1
ATOM 1905 C C . LYS A 1 247 ? 11.023 -20.703 -4.777 1 98.12 247 LYS A C 1
ATOM 1907 O O . LYS A 1 247 ? 10.914 -19.891 -3.855 1 98.12 247 LYS A O 1
ATOM 1912 N N . TRP A 1 248 ? 11.242 -20.375 -6.016 1 98.12 248 TRP A N 1
ATOM 1913 C CA . TRP A 1 248 ? 11.352 -18.969 -6.391 1 98.12 248 TRP A CA 1
ATOM 1914 C C . TRP A 1 248 ? 10.055 -18.219 -6.09 1 98.12 248 TRP A C 1
ATOM 1916 O O . TRP A 1 248 ? 10.078 -17.078 -5.633 1 98.12 248 TRP A O 1
ATOM 1926 N N . CYS A 1 249 ? 9.008 -18.859 -6.348 1 98.44 249 CYS A N 1
ATOM 1927 C CA . CYS A 1 249 ? 7.707 -18.266 -6.082 1 98.44 249 CYS A CA 1
ATOM 1928 C C . CYS A 1 249 ? 7.531 -17.984 -4.594 1 98.44 249 CYS A C 1
ATOM 1930 O O . CYS A 1 249 ? 7.098 -16.906 -4.207 1 98.44 249 CYS A O 1
ATOM 1932 N N . ASP A 1 250 ? 7.867 -18.953 -3.775 1 98.06 250 ASP A N 1
ATOM 1933 C CA . ASP A 1 250 ? 7.777 -18.766 -2.33 1 98.06 250 ASP A CA 1
ATOM 1934 C C . ASP A 1 250 ? 8.641 -17.594 -1.867 1 98.06 250 ASP A C 1
ATOM 1936 O O . ASP A 1 250 ? 8.227 -16.812 -1.008 1 98.06 250 ASP A O 1
ATOM 1940 N N . ASP A 1 251 ? 9.711 -17.453 -2.422 1 97.44 251 ASP A N 1
ATOM 1941 C CA . ASP A 1 251 ? 10.648 -16.406 -2.012 1 97.44 251 ASP A CA 1
ATOM 1942 C C . ASP A 1 251 ? 10.211 -15.039 -2.521 1 97.44 251 ASP A C 1
ATOM 1944 O O . ASP A 1 251 ? 10.422 -14.031 -1.849 1 97.44 251 ASP A O 1
ATOM 1948 N N . TYR A 1 252 ? 9.703 -15.016 -3.662 1 97.19 252 TYR A N 1
ATOM 1949 C CA . TYR A 1 252 ? 9.32 -13.75 -4.277 1 97.19 252 TYR A CA 1
ATOM 1950 C C . TYR A 1 252 ? 8.156 -13.109 -3.537 1 97.19 252 TYR A C 1
ATOM 1952 O O . TYR A 1 252 ? 8.172 -11.906 -3.262 1 97.19 252 TYR A O 1
ATOM 1960 N N . PHE A 1 253 ? 7.172 -13.883 -3.246 1 98.06 253 PHE A N 1
ATOM 1961 C CA . PHE A 1 253 ? 5.945 -13.328 -2.689 1 98.06 253 PHE A CA 1
ATOM 1962 C C . PHE A 1 253 ? 6.004 -13.297 -1.167 1 98.06 253 PHE A C 1
ATOM 1964 O O . PHE A 1 253 ? 4.992 -13.508 -0.496 1 98.06 253 PHE A O 1
ATOM 1971 N N . TYR A 1 254 ? 7.148 -13.133 -0.687 1 97.31 254 TYR A N 1
ATOM 1972 C CA . TYR A 1 254 ? 7.395 -12.984 0.743 1 97.31 254 TYR A CA 1
ATOM 1973 C C . TYR A 1 254 ? 7.137 -11.555 1.196 1 97.31 254 TYR A C 1
ATOM 1975 O O . TYR A 1 254 ? 7.676 -10.602 0.62 1 97.31 254 TYR A O 1
ATOM 1983 N N . ILE A 1 255 ? 6.258 -11.367 2.146 1 95.88 255 ILE A N 1
ATOM 1984 C CA . ILE A 1 255 ? 6.023 -10.078 2.785 1 95.88 255 ILE A CA 1
ATOM 1985 C C . ILE A 1 255 ? 7.004 -9.891 3.939 1 95.88 255 ILE A C 1
ATOM 1987 O O . ILE A 1 255 ? 6.727 -10.289 5.07 1 95.88 255 ILE A O 1
ATOM 1991 N N . LYS A 1 256 ? 7.984 -9.188 3.754 1 93.06 256 LYS A N 1
ATOM 1992 C CA . LYS A 1 256 ? 9.164 -9.148 4.609 1 93.06 256 LYS A CA 1
ATOM 1993 C C . LYS A 1 256 ? 8.805 -8.672 6.016 1 93.06 256 LYS A C 1
ATOM 1995 O O . LYS A 1 256 ? 9.156 -9.32 7.004 1 93.06 256 LYS A O 1
ATOM 2000 N N . HIS A 1 257 ? 8.047 -7.629 6.125 1 91.31 257 HIS A N 1
ATOM 2001 C CA . HIS A 1 257 ? 7.793 -7.047 7.438 1 91.31 257 HIS A CA 1
ATOM 2002 C C . HIS A 1 257 ? 6.77 -7.867 8.219 1 91.31 257 HIS A C 1
ATOM 2004 O O . HIS A 1 257 ? 6.641 -7.715 9.438 1 91.31 257 HIS A O 1
ATOM 2010 N N . ARG A 1 258 ? 6.043 -8.727 7.57 1 93.56 258 ARG A N 1
ATOM 2011 C CA . ARG A 1 258 ? 5.066 -9.586 8.234 1 93.56 258 ARG A CA 1
ATOM 2012 C C . ARG A 1 258 ? 5.66 -10.953 8.531 1 93.56 258 ARG A C 1
ATOM 2014 O O . ARG A 1 258 ? 5.125 -11.703 9.352 1 93.56 258 ARG A O 1
ATOM 2021 N N . GLY A 1 259 ? 6.734 -11.312 7.836 1 93.06 259 GLY A N 1
ATOM 2022 C CA . GLY A 1 259 ? 7.332 -12.625 7.996 1 93.06 259 GLY A CA 1
ATOM 2023 C C . GLY A 1 259 ? 6.457 -13.75 7.469 1 93.06 259 GLY A C 1
ATOM 2024 O O . GLY A 1 259 ? 6.406 -14.828 8.055 1 93.06 259 GLY A O 1
ATOM 2025 N N . GLU A 1 260 ? 5.66 -13.492 6.512 1 96.69 260 GLU A N 1
ATOM 2026 C CA . GLU A 1 260 ? 4.777 -14.477 5.895 1 96.69 260 GLU A CA 1
ATOM 2027 C C . GLU A 1 260 ? 4.734 -14.305 4.379 1 96.69 260 GLU A C 1
ATOM 2029 O O . GLU A 1 260 ? 5.051 -13.234 3.859 1 96.69 260 GLU A O 1
ATOM 2034 N N . ARG A 1 261 ? 4.402 -15.383 3.66 1 98.38 261 ARG A N 1
ATOM 2035 C CA . ARG A 1 261 ? 4.184 -15.289 2.221 1 98.38 261 ARG A CA 1
ATOM 2036 C C . ARG A 1 261 ? 2.773 -14.797 1.912 1 98.38 261 ARG A C 1
ATOM 2038 O O . ARG A 1 261 ? 1.856 -14.977 2.715 1 98.38 261 ARG A O 1
ATOM 2045 N N . ARG A 1 262 ? 2.6 -14.188 0.786 1 98.06 262 ARG A N 1
ATOM 2046 C CA . ARG A 1 262 ? 1.3 -13.68 0.359 1 98.06 262 ARG A CA 1
ATOM 2047 C C . ARG A 1 262 ? 0.3 -14.82 0.177 1 98.06 262 ARG A C 1
ATOM 2049 O O . ARG A 1 262 ? -0.882 -14.672 0.494 1 98.06 262 ARG A O 1
ATOM 2056 N N . GLY A 1 263 ? 0.767 -15.953 -0.308 1 98.5 263 GLY A N 1
ATOM 2057 C CA . GLY A 1 263 ? -0.062 -17.125 -0.543 1 98.5 263 GLY A CA 1
ATOM 2058 C C . GLY A 1 263 ? 0.696 -18.438 -0.401 1 98.5 263 GLY A C 1
ATOM 2059 O O . GLY A 1 263 ? 1.713 -18.484 0.293 1 98.5 263 GLY A O 1
ATOM 2060 N N . ILE A 1 264 ? 0.147 -19.438 -1.051 1 98.44 264 ILE A N 1
ATOM 2061 C CA . ILE A 1 264 ? 0.718 -20.766 -0.857 1 98.44 264 ILE A CA 1
ATOM 2062 C C . ILE A 1 264 ? 1.635 -21.109 -2.029 1 98.44 264 ILE A C 1
ATOM 2064 O O . ILE A 1 264 ? 1.93 -22.281 -2.273 1 98.44 264 ILE A O 1
ATOM 2068 N N . GLY A 1 265 ? 1.917 -20.141 -2.758 1 98.25 265 GLY A N 1
ATOM 2069 C CA . GLY A 1 265 ? 2.916 -20.312 -3.801 1 98.25 265 GLY A CA 1
ATOM 2070 C C . GLY A 1 265 ? 2.322 -20.703 -5.141 1 98.25 265 GLY A C 1
ATOM 2071 O O . GLY A 1 265 ? 1.143 -20.453 -5.398 1 98.25 265 GLY A O 1
ATOM 2072 N N . GLY A 1 266 ? 3.084 -21.312 -5.941 1 98.62 266 GLY A N 1
ATOM 2073 C CA . GLY A 1 266 ? 2.961 -21.688 -7.34 1 98.62 266 GLY A CA 1
ATOM 2074 C C . GLY A 1 266 ? 4.297 -21.75 -8.062 1 98.62 266 GLY A C 1
ATOM 2075 O O . GLY A 1 266 ? 5.227 -22.406 -7.598 1 98.62 266 GLY A O 1
ATOM 2076 N N . ILE A 1 267 ? 4.371 -21.094 -9.195 1 98.75 267 ILE A N 1
ATOM 2077 C CA . ILE A 1 267 ? 5.648 -21 -9.891 1 98.75 267 ILE A CA 1
ATOM 2078 C C . ILE A 1 267 ? 5.934 -19.531 -10.242 1 98.75 267 ILE A C 1
ATOM 2080 O O . ILE A 1 267 ? 5.008 -18.75 -10.484 1 98.75 267 ILE A O 1
ATOM 2084 N N . PHE A 1 268 ? 7.145 -19.203 -10.195 1 98.38 268 PHE A N 1
ATOM 2085 C CA . PHE A 1 268 ? 7.617 -17.875 -10.594 1 98.38 268 PHE A CA 1
ATOM 2086 C C . PHE A 1 268 ? 8.992 -17.969 -11.242 1 98.38 268 PHE A C 1
ATOM 2088 O O . PHE A 1 268 ? 9.875 -18.688 -10.75 1 98.38 268 PHE A O 1
ATOM 2095 N N . PHE A 1 269 ? 9.18 -17.391 -12.359 1 97.5 269 PHE A N 1
ATOM 2096 C CA . PHE A 1 269 ? 10.469 -17.344 -13.039 1 97.5 269 PHE A CA 1
ATOM 2097 C C . PHE A 1 269 ? 10.641 -16.031 -13.781 1 97.5 269 PHE A C 1
ATOM 2099 O O . PHE A 1 269 ? 9.656 -15.375 -14.133 1 97.5 269 PHE A O 1
ATOM 2106 N N . ASP A 1 270 ? 11.789 -15.625 -13.93 1 93.5 270 ASP A N 1
ATOM 2107 C CA . ASP A 1 270 ? 12.18 -14.43 -14.672 1 93.5 270 ASP A CA 1
ATOM 2108 C C . ASP A 1 270 ? 13.516 -14.633 -15.383 1 93.5 270 ASP A C 1
ATOM 2110 O O . ASP A 1 270 ? 14.242 -15.586 -15.094 1 93.5 270 ASP A O 1
ATOM 2114 N N . ASP A 1 271 ? 13.711 -13.891 -16.469 1 91.38 271 ASP A N 1
ATOM 2115 C CA . ASP A 1 271 ? 14.977 -13.859 -17.188 1 91.38 271 ASP A CA 1
ATOM 2116 C C . ASP A 1 271 ? 15.297 -15.219 -17.797 1 91.38 271 ASP A C 1
ATOM 2118 O O . ASP A 1 271 ? 16.453 -15.656 -17.797 1 91.38 271 ASP A O 1
ATOM 2122 N N . VAL A 1 272 ? 14.336 -15.961 -18.172 1 94.44 272 VAL A N 1
ATOM 2123 C CA . VAL A 1 272 ? 14.555 -17.266 -18.797 1 94.44 272 VAL A CA 1
ATOM 2124 C C . VAL A 1 272 ? 14.898 -17.078 -20.281 1 94.44 272 VAL A C 1
ATOM 2126 O O . VAL A 1 272 ? 14.055 -16.656 -21.062 1 94.44 272 VAL A O 1
ATOM 2129 N N . ASP A 1 273 ? 16.125 -17.422 -20.578 1 92.81 273 ASP A N 1
ATOM 2130 C CA . ASP A 1 273 ? 16.594 -17.172 -21.938 1 92.81 273 ASP A CA 1
ATOM 2131 C C . ASP A 1 273 ? 17.25 -18.422 -22.531 1 92.81 273 ASP A C 1
ATOM 2133 O O . ASP A 1 273 ? 17.969 -18.344 -23.531 1 92.81 273 ASP A O 1
ATOM 2137 N N . SER A 1 274 ? 17.219 -19.406 -21.859 1 93.56 274 SER A N 1
ATOM 2138 C CA . SER A 1 274 ? 17.781 -20.688 -22.297 1 93.56 274 SER A CA 1
ATOM 2139 C C . SER A 1 274 ? 16.781 -21.828 -22.062 1 93.56 274 SER A C 1
ATOM 2141 O O . SER A 1 274 ? 15.906 -21.734 -21.203 1 93.56 274 SER A O 1
ATOM 2143 N N . PRO A 1 275 ? 16.781 -23 -22.875 1 93.69 275 PRO A N 1
ATOM 2144 C CA . PRO A 1 275 ? 17.844 -23.391 -23.781 1 93.69 275 PRO A CA 1
ATOM 2145 C C . PRO A 1 275 ? 17.719 -22.734 -25.156 1 93.69 275 PRO A C 1
ATOM 2147 O O . PRO A 1 275 ? 18.719 -22.531 -25.844 1 93.69 275 PRO A O 1
ATOM 2150 N N . SER A 1 276 ? 16.625 -22.641 -25.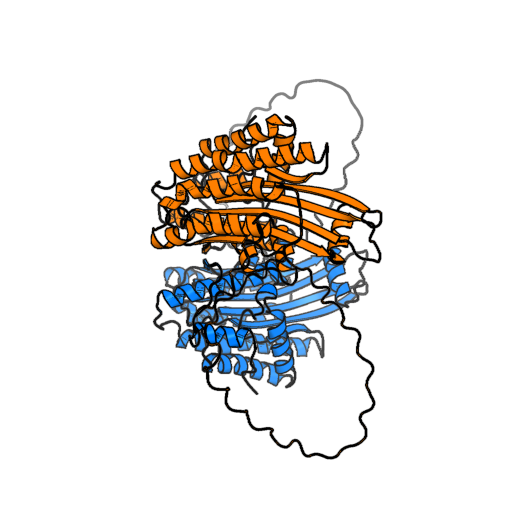703 1 92.19 276 SER A N 1
ATOM 2151 C CA . SER A 1 276 ? 16.328 -21.906 -26.938 1 92.19 276 SER A CA 1
ATOM 2152 C C . SER A 1 276 ? 15.039 -21.109 -26.812 1 92.19 276 SER A C 1
ATOM 2154 O O . SER A 1 276 ? 14.195 -21.422 -25.969 1 92.19 276 SER A O 1
ATOM 2156 N N . LYS A 1 277 ? 14.938 -20.109 -27.609 1 87.25 277 LYS A N 1
ATOM 2157 C CA . LYS A 1 277 ? 13.742 -19.281 -27.578 1 87.25 277 LYS A CA 1
ATOM 2158 C C . LYS A 1 277 ? 12.477 -20.109 -27.797 1 87.25 277 LYS A C 1
ATOM 2160 O O . LYS A 1 277 ? 11.492 -19.922 -27.078 1 87.25 277 LYS A O 1
ATOM 2165 N N . GLU A 1 278 ? 12.578 -21 -28.703 1 86.94 278 GLU A N 1
ATOM 2166 C CA . GLU A 1 278 ? 11.43 -21.828 -29.016 1 86.94 278 GLU A CA 1
ATOM 2167 C C . GLU A 1 278 ? 11.086 -22.781 -27.875 1 86.94 278 GLU A C 1
ATOM 2169 O O . GLU A 1 278 ? 9.914 -22.938 -27.531 1 86.94 278 GLU A O 1
ATOM 2174 N N . GLU A 1 279 ? 12.062 -23.344 -27.312 1 92.62 279 GLU A N 1
ATOM 2175 C CA . GLU A 1 279 ? 11.836 -24.266 -26.203 1 92.62 279 GLU A CA 1
ATOM 2176 C C . GLU A 1 279 ? 11.289 -23.547 -24.984 1 92.62 279 GLU A C 1
ATOM 2178 O O . GLU A 1 279 ? 10.406 -24.062 -24.281 1 92.62 279 GLU A O 1
ATOM 2183 N N . VAL A 1 280 ? 11.805 -22.422 -24.766 1 92.94 280 VAL A N 1
ATOM 2184 C CA . VAL A 1 280 ? 11.32 -21.641 -23.625 1 92.94 280 VAL A CA 1
ATOM 2185 C C . VAL A 1 280 ? 9.891 -21.172 -23.891 1 92.94 280 VAL A C 1
ATOM 2187 O O . VAL A 1 280 ? 9.055 -21.172 -22.984 1 92.94 280 VAL A O 1
ATOM 2190 N N . PHE A 1 281 ? 9.656 -20.797 -25.078 1 89.38 281 PHE A N 1
ATOM 2191 C CA . PHE A 1 281 ? 8.305 -20.391 -25.438 1 89.38 281 PHE A CA 1
ATOM 2192 C C . PHE A 1 281 ? 7.316 -21.531 -25.234 1 89.38 281 PHE A C 1
ATOM 2194 O O . PHE A 1 281 ? 6.211 -21.328 -24.719 1 89.38 281 PHE A O 1
ATOM 2201 N N . GLN A 1 282 ? 7.746 -22.688 -25.562 1 90.19 282 GLN A N 1
ATOM 2202 C CA . GLN A 1 282 ? 6.887 -23.859 -25.359 1 90.19 282 GLN A CA 1
ATOM 2203 C C . GLN A 1 282 ? 6.637 -24.094 -23.875 1 90.19 282 GLN A C 1
ATOM 2205 O O . GLN A 1 282 ? 5.535 -24.484 -23.484 1 90.19 282 GLN A O 1
ATOM 2210 N N . PHE A 1 283 ? 7.613 -23.875 -23.141 1 95.69 283 PHE A N 1
ATOM 2211 C CA . PHE A 1 283 ? 7.488 -24.016 -21.688 1 95.69 283 PHE A CA 1
ATOM 2212 C C . PHE A 1 283 ? 6.484 -23 -21.141 1 95.69 283 PHE A C 1
ATOM 2214 O O . PHE A 1 283 ? 5.578 -23.375 -20.391 1 95.69 283 PHE A O 1
ATOM 2221 N N . VAL A 1 284 ? 6.609 -21.766 -21.531 1 92.38 284 VAL A N 1
ATOM 2222 C CA . VAL A 1 284 ? 5.727 -20.688 -21.078 1 92.38 284 VAL A CA 1
ATOM 2223 C C . VAL A 1 284 ? 4.297 -20.969 -21.531 1 92.38 284 VAL A C 1
ATOM 2225 O O . VAL A 1 284 ? 3.346 -20.766 -20.781 1 92.38 284 VAL A O 1
ATOM 2228 N N . LYS A 1 285 ? 4.188 -21.453 -22.719 1 86.5 285 LYS A N 1
ATOM 2229 C CA . LYS A 1 285 ? 2.877 -21.812 -23.266 1 86.5 285 LYS A CA 1
ATOM 2230 C C . LYS A 1 285 ? 2.217 -22.906 -22.422 1 86.5 285 LYS A C 1
ATOM 2232 O O . LYS A 1 285 ? 1.019 -22.844 -22.141 1 86.5 285 LYS A O 1
ATOM 2237 N N . SER A 1 286 ? 3.008 -23.875 -22.078 1 92.94 286 SER A N 1
ATOM 2238 C CA . SER A 1 286 ? 2.494 -24.953 -21.234 1 92.94 286 SER A CA 1
ATOM 2239 C C . SER A 1 286 ? 2 -24.422 -19.891 1 92.94 286 SER A C 1
ATOM 2241 O O . SER A 1 286 ? 0.942 -24.828 -19.406 1 92.94 286 SER A O 1
ATOM 2243 N N . CYS A 1 287 ? 2.752 -23.578 -19.375 1 94.81 287 CYS A N 1
ATOM 2244 C CA . CYS A 1 287 ? 2.377 -22.984 -18.094 1 94.81 287 CYS A CA 1
ATOM 2245 C C . CYS A 1 287 ? 1.104 -22.156 -18.219 1 94.81 287 CYS A C 1
ATOM 2247 O O . CYS A 1 287 ? 0.219 -22.219 -17.375 1 94.81 287 CYS A O 1
ATOM 2249 N N . ALA A 1 288 ? 1.016 -21.406 -19.281 1 89.25 288 ALA A N 1
ATOM 2250 C CA . ALA A 1 288 ? -0.164 -20.578 -19.516 1 89.25 288 ALA A CA 1
ATOM 2251 C C . ALA A 1 288 ? -1.411 -21.438 -19.703 1 89.25 288 ALA A C 1
ATOM 2253 O O . ALA A 1 288 ? -2.48 -21.109 -19.172 1 89.25 288 ALA A O 1
ATOM 2254 N N . LYS A 1 289 ? -1.263 -22.531 -20.359 1 87.38 289 LYS A N 1
ATOM 2255 C CA . LYS A 1 289 ? -2.381 -23.438 -20.609 1 87.38 289 LYS A CA 1
ATOM 2256 C C . LYS A 1 289 ? -2.854 -24.078 -19.312 1 87.38 289 LYS A C 1
ATOM 2258 O O . LYS A 1 289 ? -4.008 -24.5 -19.203 1 87.38 289 LYS A O 1
ATOM 2263 N N . ALA A 1 290 ? -1.989 -24.141 -18.391 1 94.19 290 ALA A N 1
ATOM 2264 C CA . ALA A 1 290 ? -2.305 -24.797 -17.125 1 94.19 290 ALA A CA 1
ATOM 2265 C C . ALA A 1 290 ? -3.117 -23.875 -16.219 1 94.19 290 ALA A C 1
ATOM 2267 O O . ALA A 1 290 ? -3.686 -24.328 -15.219 1 94.19 290 ALA A O 1
ATOM 2268 N N . VAL A 1 291 ? -3.27 -22.609 -16.531 1 91.62 291 VAL A N 1
ATOM 2269 C CA . VAL A 1 291 ? -3.896 -21.609 -15.672 1 91.62 291 VAL A CA 1
ATOM 2270 C C . VAL A 1 291 ? -5.359 -21.969 -15.438 1 91.62 291 VAL A C 1
ATOM 2272 O O . VAL A 1 291 ? -5.816 -22.016 -14.289 1 91.62 291 VAL A O 1
ATOM 2275 N N . VAL A 1 292 ? -6.066 -22.312 -16.453 1 87.94 292 VAL A N 1
ATOM 2276 C CA . VAL A 1 292 ? -7.496 -22.578 -16.344 1 87.94 292 VAL A CA 1
ATOM 2277 C C . VAL A 1 292 ? -7.727 -23.891 -15.594 1 87.94 292 VAL A C 1
ATOM 2279 O O . VAL A 1 292 ? -8.469 -23.938 -14.609 1 87.94 292 VAL A O 1
ATOM 2282 N N . PRO A 1 293 ? -7.004 -24.969 -15.945 1 92.38 293 PRO A N 1
ATOM 2283 C CA . PRO A 1 293 ? -7.242 -26.25 -15.266 1 92.38 293 PRO A CA 1
ATOM 2284 C C . PRO A 1 293 ? -6.82 -26.219 -13.797 1 92.38 293 PRO A C 1
ATOM 2286 O O . PRO A 1 293 ? -7.352 -26.984 -12.984 1 92.38 293 PRO A O 1
ATOM 2289 N N . CYS A 1 294 ? -5.957 -25.391 -13.477 1 95.56 294 CYS A N 1
ATOM 2290 C CA . CYS A 1 294 ? -5.5 -25.438 -12.094 1 95.56 294 CYS A CA 1
ATOM 2291 C C . CYS A 1 294 ? -6.402 -24.609 -11.188 1 95.56 294 CYS A C 1
ATOM 2293 O O . CYS A 1 294 ? -6.402 -24.781 -9.969 1 95.56 294 CYS A O 1
ATOM 2295 N N . TYR A 1 295 ? -7.223 -23.719 -11.75 1 94.75 295 TYR A N 1
ATOM 2296 C CA . TYR A 1 295 ? -7.934 -22.75 -10.914 1 94.75 295 TYR A CA 1
ATOM 2297 C C . TYR A 1 295 ? -9.438 -22.969 -11 1 94.75 295 TYR A C 1
ATOM 2299 O O . TYR A 1 295 ? -10.125 -22.984 -9.969 1 94.75 295 TYR A O 1
ATOM 2307 N N . ILE A 1 296 ? -9.977 -23.219 -12.148 1 89.38 296 ILE A N 1
ATOM 2308 C CA . ILE A 1 296 ? -11.414 -23.188 -12.383 1 89.38 296 ILE A CA 1
ATOM 2309 C C . ILE A 1 296 ? -12.086 -24.297 -11.57 1 89.38 296 ILE A C 1
ATOM 2311 O O . ILE A 1 296 ? -13.133 -24.094 -10.969 1 89.38 296 ILE A O 1
ATOM 2315 N N . PRO A 1 297 ? -11.562 -25.5 -11.555 1 93.56 297 PRO A N 1
ATOM 2316 C CA . PRO A 1 297 ? -12.18 -26.531 -10.727 1 93.56 297 PRO A CA 1
ATOM 2317 C C . PRO A 1 297 ? -12.305 -26.109 -9.266 1 93.56 297 PRO A C 1
ATOM 2319 O O . PRO A 1 297 ? -13.281 -26.469 -8.594 1 93.56 297 PRO A O 1
ATOM 2322 N N . ILE A 1 298 ? -11.344 -25.391 -8.758 1 95.94 298 ILE A N 1
ATOM 2323 C CA . ILE A 1 298 ? -11.375 -24.922 -7.375 1 95.94 298 ILE A CA 1
ATOM 2324 C C . ILE A 1 298 ? -12.516 -23.922 -7.195 1 95.94 298 ILE A C 1
ATOM 2326 O O . ILE A 1 298 ? -13.266 -24 -6.223 1 95.94 298 ILE A O 1
ATOM 2330 N N . VAL A 1 299 ? -12.648 -23 -8.125 1 91.56 299 VAL A N 1
ATOM 2331 C CA . VAL A 1 299 ? -13.719 -22 -8.086 1 91.56 299 VAL A CA 1
ATOM 2332 C C . VAL A 1 299 ? -15.078 -22.703 -8.094 1 91.56 299 VAL A C 1
ATOM 2334 O O . VAL A 1 299 ? -15.938 -22.391 -7.27 1 91.56 299 VAL A O 1
ATOM 2337 N N . LYS A 1 300 ? -15.242 -23.656 -8.977 1 87.75 300 LYS A N 1
ATOM 2338 C CA . LYS A 1 300 ? -16.516 -24.359 -9.125 1 87.75 300 LYS A CA 1
ATOM 2339 C C . LYS A 1 300 ? -16.875 -25.125 -7.852 1 87.75 300 LYS A C 1
ATOM 2341 O O . LYS A 1 300 ? -18.047 -25.219 -7.488 1 87.75 300 LYS A O 1
ATOM 2346 N N . ARG A 1 301 ? -15.961 -25.562 -7.199 1 95.06 301 ARG A N 1
ATOM 2347 C CA . ARG A 1 301 ? -16.172 -26.344 -5.988 1 95.06 301 ARG A CA 1
ATOM 2348 C C . ARG A 1 301 ? -16.656 -25.453 -4.844 1 95.06 301 ARG A C 1
ATOM 2350 O O . ARG A 1 301 ? -17.453 -25.891 -4.016 1 95.06 301 ARG A O 1
ATOM 2357 N N . HIS A 1 302 ? -16.219 -24.141 -4.852 1 95.88 302 HIS A N 1
ATOM 2358 C CA . HIS A 1 302 ? -16.359 -23.422 -3.592 1 95.88 302 HIS A CA 1
ATOM 2359 C C . HIS A 1 302 ? -17.172 -22.141 -3.779 1 95.88 302 HIS A C 1
ATOM 2361 O O . HIS A 1 302 ? -17.516 -21.469 -2.803 1 95.88 302 HIS A O 1
ATOM 2367 N N . TYR A 1 303 ? -17.531 -21.719 -4.973 1 88.25 303 TYR A N 1
ATOM 2368 C CA . TYR A 1 303 ? -18.094 -20.391 -5.195 1 88.25 303 TYR A CA 1
ATOM 2369 C C . TYR A 1 303 ? -19.469 -20.281 -4.555 1 88.25 303 TYR A C 1
ATOM 2371 O O . TYR A 1 303 ? -19.953 -19.172 -4.312 1 88.25 303 TYR A O 1
ATOM 2379 N N . HIS A 1 304 ? -20.094 -21.438 -4.102 1 89.69 304 HIS A N 1
ATOM 2380 C CA . HIS A 1 304 ? -21.406 -21.391 -3.455 1 89.69 304 HIS A CA 1
ATOM 2381 C C . HIS A 1 304 ? -21.297 -21.766 -1.979 1 89.69 304 HIS A C 1
ATOM 2383 O O . HIS A 1 304 ? -22.312 -21.906 -1.299 1 89.69 304 HIS A O 1
ATOM 2389 N N . ASP A 1 305 ? -20.141 -21.969 -1.548 1 95.5 305 ASP A N 1
ATOM 2390 C CA . ASP A 1 305 ? -19.984 -22.281 -0.131 1 95.5 305 ASP A CA 1
ATOM 2391 C C . ASP A 1 305 ? -20.562 -21.172 0.745 1 95.5 305 ASP A C 1
ATOM 2393 O O . ASP A 1 305 ? -20.453 -19.984 0.411 1 95.5 305 ASP A O 1
ATOM 2397 N N . SER A 1 306 ? -21.188 -21.578 1.778 1 96.94 306 SER A N 1
ATOM 2398 C CA . SER A 1 306 ? -21.625 -20.594 2.758 1 96.94 306 SER A CA 1
ATOM 2399 C C . SER A 1 306 ? -20.453 -20.062 3.57 1 96.94 306 SER A C 1
ATOM 2401 O O . SER A 1 306 ? -19.469 -20.781 3.783 1 96.94 306 SER A O 1
ATOM 2403 N N . PHE A 1 307 ? -20.562 -18.812 4.008 1 96.94 307 PHE A N 1
ATOM 2404 C CA . PHE A 1 307 ? -19.531 -18.25 4.883 1 96.94 307 PHE A CA 1
ATOM 2405 C C . PHE A 1 307 ? -20.141 -17.266 5.879 1 96.94 307 PHE A C 1
ATOM 2407 O O . PHE A 1 307 ? -21.219 -16.734 5.645 1 96.94 307 PHE A O 1
ATOM 2414 N N . THR A 1 308 ? -19.484 -17.062 6.992 1 96.69 308 THR A N 1
ATOM 2415 C CA . THR A 1 308 ? -19.922 -16.172 8.062 1 96.69 308 THR A CA 1
ATOM 2416 C C . THR A 1 308 ? -19.312 -14.789 7.906 1 96.69 308 THR A C 1
ATOM 2418 O O . THR A 1 308 ? -18.328 -14.617 7.18 1 96.69 308 THR A O 1
ATOM 2421 N N . PRO A 1 309 ? -19.891 -13.852 8.547 1 95.75 309 PRO A N 1
ATOM 2422 C CA . PRO A 1 309 ? -19.281 -12.516 8.539 1 95.75 309 PRO A CA 1
ATOM 2423 C C . PRO A 1 309 ? -17.859 -12.516 9.07 1 95.75 309 PRO A C 1
ATOM 2425 O O . PRO A 1 309 ? -17.031 -11.734 8.609 1 95.75 309 PRO A O 1
ATOM 2428 N N . GLU A 1 310 ? -17.594 -13.383 9.969 1 94.88 310 GLU A N 1
ATOM 2429 C CA . GLU A 1 310 ? -16.25 -13.484 10.523 1 94.88 310 GLU A CA 1
ATOM 2430 C C . GLU A 1 310 ? -15.258 -13.969 9.477 1 94.88 310 GLU A C 1
ATOM 2432 O O . GLU A 1 310 ? -14.117 -13.5 9.43 1 94.88 310 GLU A O 1
ATOM 2437 N N . GLU A 1 311 ? -15.688 -14.836 8.695 1 97.19 311 GLU A N 1
ATOM 2438 C CA . GLU A 1 311 ? -14.836 -15.344 7.629 1 97.19 311 GLU A CA 1
ATOM 2439 C C . GLU A 1 311 ? -14.57 -14.273 6.578 1 97.19 311 GLU A C 1
ATOM 2441 O O . GLU A 1 311 ? -13.469 -14.18 6.035 1 97.19 311 GLU A O 1
ATOM 2446 N N . LYS A 1 312 ? -15.633 -13.523 6.359 1 97.38 312 LYS A N 1
ATOM 2447 C CA . LYS A 1 312 ? -15.469 -12.406 5.43 1 97.38 312 LYS A CA 1
ATOM 2448 C C . LYS A 1 312 ? -14.508 -11.359 5.988 1 97.38 312 LYS A C 1
ATOM 2450 O O . LYS A 1 312 ? -13.695 -10.805 5.25 1 97.38 312 LYS A O 1
ATOM 2455 N N . LEU A 1 313 ? -14.625 -11.109 7.219 1 96.69 313 LEU A N 1
ATOM 2456 C CA . LEU A 1 313 ? -13.727 -10.172 7.875 1 96.69 313 LEU A CA 1
ATOM 2457 C C . LEU A 1 313 ? -12.281 -10.656 7.781 1 96.69 313 LEU A C 1
ATOM 2459 O O . LEU A 1 313 ? -11.375 -9.867 7.504 1 96.69 313 LEU A O 1
ATOM 2463 N N . TRP A 1 314 ? -12.102 -11.906 7.957 1 97.69 314 TRP A N 1
ATOM 2464 C CA . TRP A 1 314 ? -10.773 -12.484 7.832 1 97.69 314 TRP A CA 1
ATOM 2465 C C . TRP A 1 314 ? -10.227 -12.305 6.418 1 97.69 314 TRP A C 1
ATOM 2467 O O . TRP A 1 314 ? -9.055 -11.969 6.234 1 97.69 314 TRP A O 1
ATOM 2477 N N . GLN A 1 315 ? -11.055 -12.508 5.496 1 98.38 315 GLN A N 1
ATOM 2478 C CA . GLN A 1 315 ? -10.656 -12.289 4.109 1 98.38 315 GLN A CA 1
ATOM 2479 C C . GLN A 1 315 ? -10.172 -10.859 3.898 1 98.38 315 GLN A C 1
ATOM 2481 O O . GLN A 1 315 ? -9.172 -10.633 3.209 1 98.38 315 GLN A O 1
ATOM 2486 N N . GLN A 1 316 ? -10.891 -9.938 4.508 1 98.19 316 GLN A N 1
ATOM 2487 C CA . GLN A 1 316 ? -10.523 -8.531 4.367 1 98.19 316 GLN A CA 1
ATOM 2488 C C . GLN A 1 316 ? -9.148 -8.266 4.984 1 98.19 316 GLN A C 1
ATOM 2490 O O . GLN A 1 316 ? -8.367 -7.473 4.449 1 98.19 316 GLN A O 1
ATOM 2495 N N . LEU A 1 317 ? -8.875 -8.891 6.023 1 97.69 317 LEU A N 1
ATOM 2496 C CA . LEU A 1 317 ? -7.574 -8.75 6.668 1 97.69 317 LEU A CA 1
ATOM 2497 C C . LEU A 1 317 ? -6.469 -9.336 5.793 1 97.69 317 LEU A C 1
ATOM 2499 O O . LEU A 1 317 ? -5.406 -8.727 5.637 1 97.69 317 LEU A O 1
ATOM 2503 N N . ARG A 1 318 ? -6.691 -10.461 5.234 1 98.31 318 ARG A N 1
ATOM 2504 C CA . ARG A 1 318 ? -5.719 -11.078 4.328 1 98.31 318 ARG A CA 1
ATOM 2505 C C . ARG A 1 318 ? -5.516 -10.219 3.082 1 98.31 318 ARG A C 1
ATOM 2507 O O . ARG A 1 318 ? -4.406 -10.141 2.553 1 98.31 318 ARG A O 1
ATOM 2514 N N . ARG A 1 319 ? -6.613 -9.625 2.639 1 98.5 319 ARG A N 1
ATOM 2515 C CA . ARG A 1 319 ? -6.512 -8.719 1.503 1 98.5 319 ARG A CA 1
ATOM 2516 C C . ARG A 1 319 ? -5.656 -7.5 1.85 1 98.5 319 ARG A C 1
ATOM 2518 O O . ARG A 1 319 ? -4.992 -6.934 0.979 1 98.5 319 ARG A O 1
ATOM 2525 N N . GLY A 1 320 ? -5.75 -7.098 3.117 1 98.12 320 GLY A N 1
ATOM 2526 C CA . GLY A 1 320 ? -4.824 -6.062 3.551 1 98.12 320 GLY A CA 1
ATOM 2527 C C . GLY A 1 320 ? -3.369 -6.441 3.346 1 98.12 320 GLY A C 1
ATOM 2528 O O . GLY A 1 320 ? -2.566 -5.621 2.896 1 98.12 320 GLY A O 1
ATOM 2529 N N . ARG A 1 321 ? -3.053 -7.699 3.629 1 97.88 321 ARG A N 1
ATOM 2530 C CA . ARG A 1 321 ? -1.699 -8.203 3.414 1 97.88 321 ARG A CA 1
ATOM 2531 C C . ARG A 1 321 ? -1.343 -8.203 1.932 1 97.88 321 ARG A C 1
ATOM 2533 O O . ARG A 1 321 ? -0.208 -7.891 1.562 1 97.88 321 ARG A O 1
ATOM 2540 N N . TYR A 1 322 ? -2.311 -8.562 1.146 1 98.25 322 TYR A N 1
ATOM 2541 C CA . TYR A 1 322 ? -2.117 -8.555 -0.299 1 98.25 322 TYR A CA 1
ATOM 2542 C C . TYR A 1 322 ? -1.765 -7.156 -0.794 1 98.25 322 TYR A C 1
ATOM 2544 O O . TYR A 1 322 ? -0.844 -6.992 -1.599 1 98.25 322 TYR A O 1
ATOM 2552 N N . VAL A 1 323 ? -2.439 -6.145 -0.321 1 98.06 323 VAL A N 1
ATOM 2553 C CA . VAL A 1 323 ? -2.213 -4.754 -0.699 1 98.06 323 VAL A CA 1
ATOM 2554 C C . VAL A 1 323 ? -0.814 -4.32 -0.265 1 98.06 323 VAL A C 1
ATOM 2556 O O . VAL A 1 323 ? -0.097 -3.666 -1.025 1 98.06 323 VAL A O 1
ATOM 2559 N N . GLU A 1 324 ? -0.452 -4.68 0.922 1 97 324 GLU A N 1
ATOM 2560 C CA . GLU A 1 324 ? 0.878 -4.355 1.429 1 97 324 GLU A CA 1
ATOM 2561 C C . GLU A 1 324 ? 1.968 -4.891 0.503 1 97 324 GLU A C 1
ATOM 2563 O O . GLU A 1 324 ? 2.887 -4.16 0.13 1 97 324 GLU A O 1
ATOM 2568 N N . PHE A 1 325 ? 1.863 -6.148 0.149 1 97.25 325 PHE A N 1
ATOM 2569 C CA . PHE A 1 325 ? 2.861 -6.734 -0.737 1 97.25 325 PHE A CA 1
ATOM 2570 C C . PHE A 1 325 ? 2.912 -5.988 -2.064 1 97.25 325 PHE A C 1
ATOM 2572 O O . PHE A 1 325 ? 3.99 -5.621 -2.537 1 97.25 325 PHE A O 1
ATOM 2579 N N . ASN A 1 326 ? 1.745 -5.824 -2.662 1 96.81 326 ASN A N 1
ATOM 2580 C CA . ASN A 1 326 ? 1.684 -5.273 -4.012 1 96.81 326 ASN A CA 1
ATOM 2581 C C . ASN A 1 326 ? 2.27 -3.863 -4.066 1 96.81 326 ASN A C 1
ATOM 2583 O O . ASN A 1 326 ? 2.961 -3.512 -5.023 1 96.81 326 ASN A O 1
ATOM 2587 N N . LEU A 1 327 ? 2.01 -3.115 -3.107 1 95.62 327 LEU A N 1
ATOM 2588 C CA . LEU A 1 327 ? 2.441 -1.722 -3.143 1 95.62 327 LEU A CA 1
ATOM 2589 C C . LEU A 1 327 ? 3.885 -1.588 -2.668 1 95.62 327 LEU A C 1
ATOM 2591 O O . LEU A 1 327 ? 4.641 -0.764 -3.188 1 95.62 327 LEU A O 1
ATOM 2595 N N . LEU A 1 328 ? 4.344 -2.457 -1.797 1 93.5 328 LEU A N 1
ATOM 2596 C CA . LEU A 1 328 ? 5.66 -2.281 -1.191 1 93.5 328 LEU A CA 1
ATOM 2597 C C . LEU A 1 328 ? 6.711 -3.104 -1.928 1 93.5 328 LEU A C 1
ATOM 2599 O O . LEU A 1 328 ? 7.867 -2.688 -2.037 1 93.5 328 LEU A O 1
ATOM 2603 N N . TYR A 1 329 ? 6.293 -4.293 -2.416 1 93.56 329 TYR A N 1
ATOM 2604 C CA . TYR A 1 329 ? 7.348 -5.234 -2.779 1 93.56 329 TYR A CA 1
ATOM 2605 C C . TYR A 1 329 ? 7.203 -5.68 -4.23 1 93.56 329 TYR A C 1
ATOM 2607 O O . TYR A 1 329 ? 8.18 -6.094 -4.859 1 93.56 329 TYR A O 1
ATOM 2615 N N . ASP A 1 330 ? 6.004 -5.633 -4.734 1 93.5 330 ASP A N 1
ATOM 2616 C CA . ASP A 1 330 ? 5.805 -6.125 -6.094 1 93.5 330 ASP A CA 1
ATOM 2617 C C . ASP A 1 330 ? 6.594 -5.293 -7.102 1 93.5 330 ASP A C 1
ATOM 2619 O O . ASP A 1 330 ? 6.328 -4.102 -7.273 1 93.5 330 ASP A O 1
ATOM 2623 N N . ARG A 1 331 ? 7.465 -5.883 -7.812 1 85.81 331 ARG A N 1
ATOM 2624 C CA . ARG A 1 331 ? 8.344 -5.191 -8.75 1 85.81 331 ARG A CA 1
ATOM 2625 C C . ARG A 1 331 ? 7.555 -4.648 -9.938 1 85.81 331 ARG A C 1
ATOM 2627 O O . ARG A 1 331 ? 7.836 -3.555 -10.43 1 85.81 331 ARG A O 1
ATOM 2634 N N . GLY A 1 332 ? 6.645 -5.449 -10.359 1 82 332 GLY A N 1
ATOM 2635 C CA . GLY A 1 332 ? 5.828 -4.996 -11.469 1 82 332 GLY A CA 1
ATOM 2636 C C . GLY A 1 332 ? 5.043 -3.736 -11.164 1 82 332 GLY A C 1
ATOM 2637 O O . GLY A 1 332 ? 5.02 -2.801 -11.961 1 82 332 GLY A O 1
ATOM 2638 N N . THR A 1 333 ? 4.422 -3.709 -10.031 1 87.06 333 THR A N 1
ATOM 2639 C CA . THR A 1 333 ? 3.645 -2.551 -9.602 1 87.06 333 THR A CA 1
ATOM 2640 C C . THR A 1 333 ? 4.543 -1.331 -9.43 1 87.06 333 THR A C 1
ATOM 2642 O O . THR A 1 333 ? 4.234 -0.249 -9.93 1 87.06 333 THR A O 1
ATOM 2645 N N . LYS A 1 334 ? 5.574 -1.472 -8.75 1 83.44 334 LYS A N 1
ATOM 2646 C CA . LYS A 1 334 ? 6.488 -0.364 -8.492 1 83.44 334 LYS A CA 1
ATOM 2647 C C . LYS A 1 334 ? 7.035 0.213 -9.797 1 83.44 334 LYS A C 1
ATOM 2649 O O . LYS A 1 334 ? 7.082 1.433 -9.969 1 83.44 334 LYS A O 1
ATOM 2654 N N . PHE A 1 335 ? 7.422 -0.694 -10.641 1 74.25 335 PHE A N 1
ATOM 2655 C CA . PHE A 1 335 ? 7.934 -0.26 -11.938 1 74.25 335 PHE A CA 1
ATOM 2656 C C . PHE A 1 335 ? 6.859 0.487 -12.719 1 74.25 335 PHE A C 1
ATOM 2658 O O . PHE A 1 335 ? 7.133 1.533 -13.312 1 74.25 335 PHE A O 1
ATOM 2665 N N . GLY A 1 336 ? 5.746 -0.037 -12.703 1 77.5 336 GLY A N 1
ATOM 2666 C CA . GLY A 1 336 ? 4.652 0.597 -13.414 1 77.5 336 GLY A CA 1
ATOM 2667 C C . GLY A 1 336 ? 4.32 1.983 -12.898 1 77.5 336 GLY A C 1
ATOM 2668 O O . GLY A 1 336 ? 4.098 2.908 -13.68 1 77.5 336 GLY A O 1
ATOM 2669 N N . LEU A 1 337 ? 4.316 2.092 -11.656 1 81.81 337 LEU A N 1
ATOM 2670 C CA . LEU A 1 337 ? 3.943 3.363 -11.039 1 81.81 337 LEU A CA 1
ATOM 2671 C C . LEU A 1 337 ? 5.035 4.406 -11.25 1 81.81 337 LEU A C 1
ATOM 2673 O O . LEU A 1 337 ? 4.75 5.605 -11.297 1 81.81 337 LEU A O 1
ATOM 2677 N N . LEU A 1 338 ? 6.246 3.99 -11.344 1 73.12 338 LEU A N 1
ATOM 2678 C CA . LEU A 1 338 ? 7.379 4.898 -11.5 1 73.12 338 LEU A CA 1
ATOM 2679 C C . LEU A 1 338 ? 7.59 5.262 -12.969 1 73.12 338 LEU A C 1
ATOM 2681 O O . LEU A 1 338 ? 8.305 6.215 -13.273 1 73.12 338 LEU A O 1
ATOM 2685 N N . THR A 1 339 ? 7 4.453 -13.859 1 66.81 339 THR A N 1
ATOM 2686 C CA . THR A 1 339 ? 7.141 4.711 -15.289 1 66.81 339 THR A CA 1
ATOM 2687 C C . THR A 1 339 ? 6.16 5.789 -15.742 1 66.81 339 THR A C 1
ATOM 2689 O O . THR A 1 339 ? 4.945 5.609 -15.641 1 66.81 339 THR A O 1
ATOM 2692 N N . PRO A 1 340 ? 6.824 6.883 -16.203 1 66.5 340 PRO A N 1
ATOM 2693 C CA . PRO A 1 340 ? 5.93 7.949 -16.656 1 66.5 340 PRO A CA 1
ATOM 2694 C C . PRO A 1 340 ? 5.008 7.508 -17.797 1 66.5 340 PRO A C 1
ATOM 2696 O O . PRO A 1 340 ? 5.43 6.773 -18.688 1 66.5 340 PRO A O 1
ATOM 2699 N N . GLY A 1 341 ? 3.781 7.867 -17.781 1 66.5 341 GLY A N 1
ATOM 2700 C CA . GLY A 1 341 ? 2.826 7.566 -18.828 1 66.5 341 GLY A CA 1
ATOM 2701 C C . GLY A 1 341 ? 2.102 6.25 -18.609 1 66.5 341 GLY A C 1
ATOM 2702 O O . GLY A 1 341 ? 1.217 5.891 -19.391 1 66.5 341 GLY A O 1
ATOM 2703 N N . SER A 1 342 ? 2.547 5.629 -17.578 1 71.12 342 SER A N 1
ATOM 2704 C CA . SER A 1 342 ? 1.896 4.352 -17.312 1 71.12 342 SER A CA 1
ATOM 2705 C C . SER A 1 342 ? 0.437 4.547 -16.922 1 71.12 342 SER A C 1
ATOM 2707 O O . SER A 1 342 ? 0.065 5.598 -16.391 1 71.12 342 SER A O 1
ATOM 2709 N N . ARG A 1 343 ? -0.333 3.58 -17.359 1 77.94 343 ARG A N 1
ATOM 2710 C CA . ARG A 1 343 ? -1.739 3.602 -16.969 1 77.94 343 ARG A CA 1
ATOM 2711 C C . ARG A 1 343 ? -1.922 3.096 -15.547 1 77.94 343 ARG A C 1
ATOM 2713 O O . ARG A 1 343 ? -2.064 1.893 -15.32 1 77.94 343 ARG A O 1
ATOM 2720 N N . ILE A 1 344 ? -2.109 3.902 -14.633 1 83.56 344 ILE A N 1
ATOM 2721 C CA . ILE A 1 344 ? -2.104 3.629 -13.203 1 83.56 344 ILE A CA 1
ATOM 2722 C C . ILE A 1 344 ? -3.262 2.697 -12.852 1 83.56 344 ILE A C 1
ATOM 2724 O O . ILE A 1 344 ? -3.107 1.785 -12.039 1 83.56 344 ILE A O 1
ATOM 2728 N N . GLU A 1 345 ? -4.387 2.904 -13.461 1 83.69 345 GLU A N 1
ATOM 2729 C CA . GLU A 1 345 ? -5.559 2.098 -13.133 1 83.69 345 GLU A CA 1
ATOM 2730 C C . GLU A 1 345 ? -5.352 0.639 -13.531 1 83.69 345 GLU A C 1
ATOM 2732 O O . GLU A 1 345 ? -5.84 -0.269 -12.852 1 83.69 345 GLU A O 1
ATOM 2737 N N . SER A 1 346 ? -4.633 0.471 -14.562 1 80.38 346 SER A N 1
ATOM 2738 C CA . SER A 1 346 ? -4.332 -0.892 -14.984 1 80.38 346 SER A CA 1
ATOM 2739 C C . SER A 1 346 ? -3.344 -1.562 -14.031 1 80.38 346 SER A C 1
ATOM 2741 O O . SER A 1 346 ? -3.443 -2.762 -13.773 1 80.38 346 SER A O 1
ATOM 2743 N N . ILE A 1 347 ? -2.49 -0.807 -13.602 1 84.19 347 ILE A N 1
ATOM 2744 C CA . ILE A 1 347 ? -1.489 -1.312 -12.672 1 84.19 347 ILE A CA 1
ATOM 2745 C C . ILE A 1 347 ? -2.156 -1.684 -11.344 1 84.19 347 ILE A C 1
ATOM 2747 O O . ILE A 1 347 ? -1.896 -2.754 -10.789 1 84.19 347 ILE A O 1
ATOM 2751 N N . LEU A 1 348 ? -3.062 -0.864 -10.93 1 90.62 348 LEU A N 1
ATOM 2752 C CA . LEU A 1 348 ? -3.67 -1.032 -9.617 1 90.62 348 LEU A CA 1
ATOM 2753 C C . LEU A 1 348 ? -4.871 -1.966 -9.688 1 90.62 348 LEU A C 1
ATOM 2755 O O . LEU A 1 348 ? -5.531 -2.217 -8.672 1 90.62 348 LEU A O 1
ATOM 2759 N N . MET A 1 349 ? -5.125 -2.473 -10.828 1 87.06 349 MET A N 1
ATOM 2760 C CA . MET A 1 349 ? -6.176 -3.471 -10.984 1 87.06 349 MET A CA 1
ATOM 2761 C C . MET A 1 349 ? -5.891 -4.703 -10.125 1 87.06 349 MET A C 1
ATOM 2763 O O . MET A 1 349 ? -6.812 -5.422 -9.742 1 87.06 349 MET A O 1
ATOM 2767 N N . SER A 1 350 ? -4.629 -4.844 -9.766 1 91.62 350 SER A N 1
ATOM 2768 C CA . SER A 1 350 ? -4.207 -6.016 -9 1 91.62 350 SER A CA 1
ATOM 2769 C C . SER A 1 350 ? -4.699 -5.941 -7.559 1 91.62 350 SER A C 1
ATOM 2771 O O . SER A 1 350 ? -4.711 -6.945 -6.848 1 91.62 350 SER A O 1
ATOM 2773 N N . LEU A 1 351 ? -5.113 -4.812 -7.137 1 95.69 351 LEU A N 1
ATOM 2774 C CA . LEU A 1 351 ? -5.574 -4.66 -5.762 1 95.69 351 LEU A CA 1
ATOM 2775 C C . LEU A 1 351 ? -7.004 -5.168 -5.605 1 95.69 351 LEU A C 1
ATOM 2777 O O . LEU A 1 351 ? -7.801 -5.086 -6.543 1 95.69 351 LEU A O 1
ATOM 2781 N N . PRO A 1 352 ? -7.301 -5.742 -4.418 1 96.12 352 PRO A N 1
ATOM 2782 C CA . PRO A 1 352 ? -8.688 -6.137 -4.164 1 96.12 352 PRO A CA 1
ATOM 2783 C C . PRO A 1 352 ? -9.641 -4.945 -4.086 1 96.12 352 PRO A C 1
ATOM 2785 O O . PRO A 1 352 ? -9.188 -3.805 -3.936 1 96.12 352 PRO A O 1
ATOM 2788 N N . LEU A 1 353 ? -10.867 -5.258 -4.211 1 94.44 353 LEU A N 1
ATOM 2789 C CA . LEU A 1 353 ? -11.867 -4.199 -4.148 1 94.44 353 LEU A CA 1
ATOM 2790 C C . LEU A 1 353 ? -11.891 -3.557 -2.766 1 94.44 353 LEU A C 1
ATOM 2792 O O . LEU A 1 353 ? -12.008 -2.334 -2.646 1 94.44 353 LEU A O 1
ATOM 2796 N N . THR A 1 354 ? -11.812 -4.355 -1.739 1 96.88 354 THR A N 1
ATOM 2797 C CA . THR A 1 354 ? -11.82 -3.871 -0.363 1 96.88 354 THR A CA 1
ATOM 2798 C C . THR A 1 354 ? -10.742 -4.57 0.464 1 96.88 354 THR A C 1
ATOM 2800 O O . THR A 1 354 ? -10.359 -5.703 0.161 1 96.88 354 THR A O 1
ATOM 2803 N N . ALA A 1 355 ? -10.258 -3.92 1.443 1 97.88 355 ALA A N 1
ATOM 2804 C CA . ALA A 1 355 ? -9.273 -4.465 2.373 1 97.88 355 ALA A CA 1
ATOM 2805 C C . ALA A 1 355 ? -9.438 -3.867 3.766 1 97.88 355 ALA A C 1
ATOM 2807 O O . ALA A 1 355 ? -10.141 -2.867 3.938 1 97.88 355 ALA A O 1
ATOM 2808 N N . ARG A 1 356 ? -8.789 -4.492 4.75 1 96.75 356 ARG A N 1
ATOM 2809 C CA . ARG A 1 356 ? -8.914 -4.082 6.145 1 96.75 356 ARG A CA 1
ATOM 2810 C C . ARG A 1 356 ? -7.586 -4.203 6.879 1 96.75 356 ARG A C 1
ATOM 2812 O O . ARG A 1 356 ? -6.82 -5.137 6.637 1 96.75 356 ARG A O 1
ATOM 2819 N N . TRP A 1 357 ? -7.246 -3.271 7.73 1 95 357 TRP A N 1
ATOM 2820 C CA . TRP A 1 357 ? -6.078 -3.293 8.609 1 95 357 TRP A CA 1
ATOM 2821 C C . TRP A 1 357 ? -6.492 -3.113 10.062 1 95 357 TRP A C 1
ATOM 2823 O O . TRP A 1 357 ? -7.047 -2.074 10.438 1 95 357 TRP A O 1
ATOM 2833 N N . GLU A 1 358 ? -6.297 -4.094 10.805 1 90.75 358 GLU A N 1
ATOM 2834 C CA . GLU A 1 358 ? -6.574 -4.039 12.242 1 90.75 358 GLU A CA 1
ATOM 2835 C C . GLU A 1 358 ? -5.285 -4.086 13.055 1 90.75 358 GLU A C 1
ATOM 2837 O O . GLU A 1 358 ? -4.34 -4.793 12.695 1 90.75 358 GLU A O 1
ATOM 2842 N N . TYR A 1 359 ? -5.359 -3.34 14.117 1 83.81 359 TYR A N 1
ATOM 2843 C CA . TYR A 1 359 ? -4.191 -3.287 14.984 1 83.81 359 TYR A CA 1
ATOM 2844 C C . TYR A 1 359 ? -4.039 -4.582 15.773 1 83.81 359 TYR A C 1
ATOM 2846 O O . TYR A 1 359 ? -4.973 -5.02 16.453 1 83.81 359 TYR A O 1
ATOM 2854 N N . MET A 1 360 ? -2.92 -5.211 15.578 1 82.12 360 MET A N 1
ATOM 2855 C CA . MET A 1 360 ? -2.477 -6.367 16.344 1 82.12 360 MET A CA 1
ATOM 2856 C C . MET A 1 360 ? -3.521 -7.477 16.312 1 82.12 360 MET A C 1
ATOM 2858 O O . MET A 1 360 ? -3.865 -8.039 17.359 1 82.12 360 MET A O 1
ATOM 2862 N N . HIS A 1 361 ? -4.043 -7.73 15.148 1 86.75 361 HIS A N 1
ATOM 2863 C CA . HIS A 1 361 ? -4.969 -8.844 15 1 86.75 361 HIS A CA 1
ATOM 2864 C C . HIS A 1 361 ? -4.234 -10.18 15.031 1 86.75 361 HIS A C 1
ATOM 2866 O O . HIS A 1 361 ? -3.246 -10.367 14.32 1 86.75 361 HIS A O 1
ATOM 2872 N N . THR A 1 362 ? -4.629 -11.094 15.906 1 87.25 362 THR A N 1
ATOM 2873 C CA . THR A 1 362 ? -4.094 -12.445 15.984 1 87.25 362 THR A CA 1
ATOM 2874 C C . THR A 1 362 ? -5.227 -13.469 16.078 1 87.25 362 THR A C 1
ATOM 2876 O O . THR A 1 362 ? -6.023 -13.422 17.031 1 87.25 362 THR A O 1
ATOM 2879 N N . PRO A 1 363 ? -5.25 -14.305 15.141 1 92.56 363 PRO A N 1
ATOM 2880 C CA . PRO A 1 363 ? -6.305 -15.32 15.227 1 92.56 363 PRO A CA 1
ATOM 2881 C C . PRO A 1 363 ? -6.074 -16.312 16.375 1 92.56 363 PRO A C 1
ATOM 2883 O O . PRO A 1 363 ? -4.93 -16.562 16.75 1 92.56 363 PRO A O 1
ATOM 2886 N N . PRO A 1 364 ? -7.207 -16.875 16.922 1 90.5 364 PRO A N 1
ATOM 2887 C CA . PRO A 1 364 ? -7.059 -17.906 17.969 1 90.5 364 PRO A CA 1
ATOM 2888 C C . PRO A 1 364 ? -6.234 -19.109 17.5 1 90.5 364 PRO A C 1
ATOM 2890 O O . PRO A 1 364 ? -6.301 -19.484 16.328 1 90.5 364 PRO A O 1
ATOM 2893 N N . GLU A 1 365 ? -5.711 -19.625 18.562 1 89 365 GLU A N 1
ATOM 2894 C CA . GLU A 1 365 ? -4.906 -20.797 18.25 1 89 365 GLU A CA 1
ATOM 2895 C C . GLU A 1 365 ? -5.777 -21.953 17.766 1 89 365 GLU A C 1
ATOM 2897 O O . GLU A 1 365 ? -6.922 -22.109 18.188 1 89 365 GLU A O 1
ATOM 2902 N N . SER A 1 366 ? -5.484 -22.734 16.844 1 91.12 366 SER A N 1
ATOM 2903 C CA . SER A 1 366 ? -6.137 -23.922 16.312 1 91.12 366 SER A CA 1
ATOM 2904 C C . SER A 1 366 ? -7.289 -23.547 15.383 1 91.12 366 SER A C 1
ATOM 2906 O O . SER A 1 366 ? -8.148 -24.375 15.086 1 91.12 366 SER A O 1
ATOM 2908 N N . SER A 1 367 ? -7.469 -22.234 15.234 1 94.06 367 SER A N 1
ATOM 2909 C CA . SER A 1 367 ? -8.477 -21.797 14.266 1 94.06 367 SER A CA 1
ATOM 2910 C C . SER A 1 367 ? -8.016 -22.062 12.836 1 94.06 367 SER A C 1
ATOM 2912 O O . SER A 1 367 ? -6.836 -22.328 12.594 1 94.06 367 SER A O 1
ATOM 2914 N N . LYS A 1 368 ? -8.984 -22.125 11.977 1 96.06 368 LYS A N 1
ATOM 2915 C CA . LYS A 1 368 ? -8.648 -22.25 10.562 1 96.06 368 LYS A CA 1
ATOM 2916 C C . LYS A 1 368 ? -7.785 -21.094 10.086 1 96.06 368 LYS A C 1
ATOM 2918 O O . LYS A 1 368 ? -6.938 -21.25 9.203 1 96.06 368 LYS A O 1
ATOM 2923 N N . GLU A 1 369 ? -8.008 -19.922 10.664 1 96.88 369 GLU A N 1
ATOM 2924 C CA . GLU A 1 369 ? -7.211 -18.734 10.359 1 96.88 369 GLU A CA 1
ATOM 2925 C C . GLU A 1 369 ? -5.758 -18.922 10.781 1 96.88 369 GLU A C 1
ATOM 2927 O O . GLU A 1 369 ? -4.84 -18.531 10.055 1 96.88 369 GLU A O 1
ATOM 2932 N N . ALA A 1 370 ? -5.562 -19.578 11.883 1 96.25 370 ALA A N 1
ATOM 2933 C CA . ALA A 1 370 ? -4.203 -19.844 12.352 1 96.25 370 ALA A CA 1
ATOM 2934 C C . ALA A 1 370 ? -3.51 -20.875 11.477 1 96.25 370 ALA A C 1
ATOM 2936 O O . ALA A 1 370 ? -2.297 -20.812 11.266 1 96.25 370 ALA A O 1
ATOM 2937 N N . GLU A 1 371 ? -4.285 -21.781 11.039 1 96.5 371 GLU A N 1
ATOM 2938 C CA . GLU A 1 371 ? -3.746 -22.859 10.195 1 96.5 371 GLU A CA 1
ATOM 2939 C C . GLU A 1 371 ? -3.127 -22.281 8.922 1 96.5 371 GLU A C 1
ATOM 2941 O O . GLU A 1 371 ? -2.02 -22.672 8.539 1 96.5 371 GLU A O 1
ATOM 2946 N N . ILE A 1 372 ? -3.816 -21.438 8.273 1 97.44 372 ILE A N 1
ATOM 2947 C CA . ILE A 1 372 ? -3.291 -20.875 7.035 1 97.44 372 ILE A CA 1
ATOM 2948 C C . ILE A 1 372 ? -2.049 -20.031 7.332 1 97.44 372 ILE A C 1
ATOM 2950 O O . ILE A 1 372 ? -1.097 -20.031 6.547 1 97.44 372 ILE A O 1
ATOM 2954 N N . LEU A 1 373 ? -2.033 -19.312 8.422 1 97.06 373 LEU A N 1
ATOM 2955 C CA . LEU A 1 373 ? -0.88 -18.484 8.773 1 97.06 373 LEU A CA 1
ATOM 2956 C C . LEU A 1 373 ? 0.364 -19.359 8.969 1 97.06 373 LEU A C 1
ATOM 2958 O O . LEU A 1 373 ? 1.47 -18.938 8.609 1 97.06 373 LEU A O 1
ATOM 2962 N N . GLU A 1 374 ? 0.21 -20.516 9.461 1 96.12 374 GLU A N 1
ATOM 2963 C CA . GLU A 1 374 ? 1.338 -21.422 9.656 1 96.12 374 GLU A CA 1
ATOM 2964 C C . GLU A 1 374 ? 1.979 -21.797 8.32 1 96.12 374 GLU A C 1
ATOM 2966 O O . GLU A 1 374 ? 3.205 -21.797 8.195 1 96.12 374 GLU A O 1
ATOM 2971 N N . VAL A 1 375 ? 1.155 -22.047 7.363 1 97.06 375 VAL A N 1
ATOM 2972 C CA . VAL A 1 375 ? 1.66 -22.453 6.055 1 97.06 375 VAL A CA 1
ATOM 2973 C C . VAL A 1 375 ? 2.299 -21.25 5.359 1 97.06 375 VAL A C 1
ATOM 2975 O O . VAL A 1 375 ? 3.277 -21.391 4.625 1 97.06 375 VAL A O 1
ATOM 2978 N N . LEU A 1 376 ? 1.792 -20.062 5.621 1 98 376 LEU A N 1
ATOM 2979 C CA . LEU A 1 376 ? 2.328 -18.859 4.992 1 98 376 LEU A CA 1
ATOM 2980 C C . LEU A 1 376 ? 3.674 -18.484 5.602 1 98 376 LEU A C 1
ATOM 2982 O O . LEU A 1 376 ? 4.508 -17.859 4.941 1 98 376 LEU A O 1
ATOM 2986 N N . ARG A 1 377 ? 3.859 -18.844 6.824 1 97.44 377 ARG A N 1
ATOM 2987 C CA . ARG A 1 377 ? 5.125 -18.578 7.5 1 97.44 377 ARG A CA 1
ATOM 2988 C C . ARG A 1 377 ? 6.152 -19.672 7.172 1 97.44 377 ARG A C 1
ATOM 2990 O O . ARG A 1 377 ? 7.352 -19.391 7.094 1 97.44 377 ARG A O 1
ATOM 2997 N N . ASN A 1 378 ? 5.598 -20.844 6.961 1 97.19 378 ASN A N 1
ATOM 2998 C CA . ASN A 1 378 ? 6.402 -22.016 6.625 1 97.19 378 ASN A CA 1
ATOM 2999 C C . ASN A 1 378 ? 5.871 -22.719 5.379 1 97.19 378 ASN A C 1
ATOM 3001 O O . ASN A 1 378 ? 5.113 -23.688 5.484 1 97.19 378 ASN A O 1
ATOM 3005 N N . PRO A 1 379 ? 6.383 -22.281 4.258 1 96.69 379 PRO A N 1
ATOM 3006 C CA . PRO A 1 379 ? 5.836 -22.844 3.02 1 96.69 379 PRO A CA 1
ATOM 3007 C C . PRO A 1 379 ? 6.016 -24.359 2.922 1 96.69 379 PRO A C 1
ATOM 3009 O O . PRO A 1 379 ? 7.031 -24.891 3.367 1 96.69 379 PRO A O 1
ATOM 3012 N N . LYS A 1 380 ? 5.105 -25 2.33 1 95.5 380 LYS A N 1
ATOM 3013 C CA . LYS A 1 380 ? 5.066 -26.453 2.172 1 95.5 380 LYS A CA 1
ATOM 3014 C C . LYS A 1 380 ? 5.227 -26.844 0.706 1 95.5 380 LYS A C 1
ATOM 3016 O O . LYS A 1 380 ? 4.82 -26.109 -0.191 1 95.5 380 LYS A O 1
ATOM 3021 N N . ASP A 1 381 ? 5.824 -28.016 0.558 1 95.56 381 ASP A N 1
ATOM 3022 C CA . ASP A 1 381 ? 5.766 -28.656 -0.751 1 95.56 381 ASP A CA 1
ATOM 3023 C C . ASP A 1 381 ? 4.504 -29.516 -0.89 1 95.56 381 ASP A C 1
ATOM 3025 O O . ASP A 1 381 ? 4.375 -30.547 -0.234 1 95.56 381 ASP A O 1
ATOM 3029 N N . TRP A 1 382 ? 3.68 -29.172 -1.72 1 96 382 TRP A N 1
ATOM 3030 C CA . TRP A 1 382 ? 2.346 -29.75 -1.807 1 96 382 TRP A CA 1
ATOM 3031 C C . TRP A 1 382 ? 2.365 -31.031 -2.641 1 96 382 TRP A C 1
ATOM 3033 O O . TRP A 1 382 ? 1.475 -31.875 -2.518 1 96 382 TRP A O 1
ATOM 3043 N N . VAL A 1 383 ? 3.291 -31.062 -3.549 1 94.69 383 VAL A N 1
ATOM 3044 C CA . VAL A 1 383 ? 3.393 -32.219 -4.43 1 94.69 383 VAL A CA 1
ATOM 3045 C C . VAL A 1 383 ? 4.852 -32.656 -4.543 1 94.69 383 VAL A C 1
ATOM 3047 O O . VAL A 1 383 ? 5.762 -31.828 -4.414 1 94.69 383 VAL A O 1
ATOM 3050 N N . HIS A 1 384 ? 5.008 -34.031 -4.578 1 84.25 384 HIS A N 1
ATOM 3051 C CA . HIS A 1 384 ? 6.348 -34.594 -4.695 1 84.25 384 HIS A CA 1
ATOM 3052 C C . HIS A 1 384 ? 6.508 -35.375 -6 1 84.25 384 HIS A C 1
ATOM 3054 O O . HIS A 1 384 ? 5.535 -35.906 -6.523 1 84.25 384 HIS A O 1
ATOM 3060 N N . MET B 1 1 ? -4.168 -20.031 27.656 1 18.2 1 MET B N 1
ATOM 3061 C CA . MET B 1 1 ? -3.105 -19.672 28.594 1 18.2 1 MET B CA 1
ATOM 3062 C C . MET B 1 1 ? -3.096 -18.172 28.875 1 18.2 1 MET B C 1
ATOM 3064 O O . MET B 1 1 ? -3.412 -17.375 27.984 1 18.2 1 MET B O 1
ATOM 3068 N N . PRO B 1 2 ? -3.133 -17.703 30.156 1 17.42 2 PRO B N 1
ATOM 3069 C CA . PRO B 1 2 ? -3.334 -16.312 30.531 1 17.42 2 PRO B CA 1
ATOM 3070 C C . PRO B 1 2 ? -2.307 -15.375 29.875 1 17.42 2 PRO B C 1
ATOM 3072 O O . PRO B 1 2 ? -1.201 -15.812 29.547 1 17.42 2 PRO B O 1
ATOM 3075 N N . TYR B 1 3 ? -2.814 -14.477 29.094 1 18.41 3 TYR B N 1
ATOM 3076 C CA . TYR B 1 3 ? -2.1 -13.383 28.453 1 18.41 3 TYR B CA 1
ATOM 3077 C C . TYR B 1 3 ? -1.089 -12.75 29.406 1 18.41 3 TYR B C 1
ATOM 3079 O O . TYR B 1 3 ? -1.463 -12 30.312 1 18.41 3 TYR B O 1
ATOM 3087 N N . THR B 1 4 ? -0.14 -13.625 29.938 1 21.2 4 THR B N 1
ATOM 3088 C CA . THR B 1 4 ? 0.875 -13.117 30.844 1 21.2 4 THR B CA 1
ATOM 3089 C C . THR B 1 4 ? 1.472 -11.812 30.328 1 21.2 4 THR B C 1
ATOM 3091 O O . THR B 1 4 ? 1.588 -11.617 29.125 1 21.2 4 THR B O 1
ATOM 3094 N N . GLY B 1 5 ? 1.403 -10.781 31.094 1 21.3 5 GLY B N 1
ATOM 3095 C CA . GLY B 1 5 ? 1.79 -9.383 31.109 1 21.3 5 GLY B CA 1
ATOM 3096 C C . GLY B 1 5 ? 3.232 -9.156 30.703 1 21.3 5 GLY B C 1
ATOM 3097 O O . GLY B 1 5 ? 4.156 -9.492 31.438 1 21.3 5 GLY B O 1
ATOM 3098 N N . GLU B 1 6 ? 3.676 -9.742 29.625 1 22.42 6 GLU B N 1
ATOM 3099 C CA . GLU B 1 6 ? 5.07 -9.594 29.219 1 22.42 6 GLU B CA 1
ATOM 3100 C C . GLU B 1 6 ? 5.598 -8.195 29.547 1 22.42 6 GLU B C 1
ATOM 3102 O O . GLU B 1 6 ? 4.941 -7.195 29.234 1 22.42 6 GLU B O 1
ATOM 3107 N N . GLN B 1 7 ? 6.406 -8.18 30.609 1 21.05 7 GLN B N 1
ATOM 3108 C CA . GLN B 1 7 ? 7.184 -7.152 31.312 1 21.05 7 GLN B CA 1
ATOM 3109 C C . GLN B 1 7 ? 7.996 -6.32 30.328 1 21.05 7 GLN B C 1
ATOM 3111 O O . GLN B 1 7 ? 8.695 -6.871 29.469 1 21.05 7 GLN B O 1
ATOM 3116 N N . PHE B 1 8 ? 7.492 -5.199 30.031 1 24.38 8 PHE B N 1
ATOM 3117 C CA . PHE B 1 8 ? 8.031 -4.055 29.312 1 24.38 8 PHE B CA 1
ATOM 3118 C C . PHE B 1 8 ? 9.391 -3.646 29.859 1 24.38 8 PHE B C 1
ATOM 3120 O O . PHE B 1 8 ? 9.531 -3.434 31.078 1 24.38 8 PHE B O 1
ATOM 3127 N N . HIS B 1 9 ? 10.344 -4.461 29.531 1 22.86 9 HIS B N 1
ATOM 3128 C CA . HIS B 1 9 ? 11.68 -4.129 30 1 22.86 9 HIS B CA 1
ATOM 3129 C C . HIS B 1 9 ? 12.086 -2.727 29.562 1 22.86 9 HIS B C 1
ATOM 3131 O O . HIS B 1 9 ? 12.133 -2.436 28.375 1 22.86 9 HIS B O 1
ATOM 3137 N N . LEU B 1 10 ? 11.547 -1.777 30.234 1 25.02 10 LEU B N 1
ATOM 3138 C CA . LEU B 1 10 ? 11.781 -0.348 30.062 1 25.02 10 LEU B CA 1
ATOM 3139 C C . LEU B 1 10 ? 13.242 0.003 30.359 1 25.02 10 LEU B C 1
ATOM 3141 O O . LEU B 1 10 ? 13.758 -0.315 31.422 1 25.02 10 LEU B O 1
ATOM 3145 N N . VAL B 1 11 ? 14.07 -0.044 29.391 1 24.09 11 VAL B N 1
ATOM 3146 C CA . VAL B 1 11 ? 15.453 0.368 29.609 1 24.09 11 VAL B CA 1
ATOM 3147 C C . VAL B 1 11 ? 15.492 1.83 30.062 1 24.09 11 VAL B C 1
ATOM 3149 O O . VAL B 1 11 ? 14.914 2.699 29.391 1 24.09 11 VAL B O 1
ATOM 3152 N N . HIS B 1 12 ? 15.664 2.258 31.281 1 24.22 12 HIS B N 1
ATOM 3153 C CA . HIS B 1 12 ? 15.719 3.475 32.094 1 24.22 12 HIS B CA 1
ATOM 3154 C C . HIS B 1 12 ? 16.891 4.355 31.672 1 24.22 12 HIS B C 1
ATOM 3156 O O . HIS B 1 12 ? 18.031 4.121 32.094 1 24.22 12 HIS B O 1
ATOM 3162 N N . ARG B 1 13 ? 17.188 4.73 30.422 1 24.53 13 ARG B N 1
ATOM 3163 C CA . ARG B 1 13 ? 18.312 5.668 30.469 1 24.53 13 ARG B CA 1
ATOM 3164 C C . ARG B 1 13 ? 17.859 7.023 31.016 1 24.53 13 ARG B C 1
ATOM 3166 O O . ARG B 1 13 ? 16.688 7.391 30.906 1 24.53 13 ARG B O 1
ATOM 3173 N N . THR B 1 14 ? 18.656 7.801 31.781 1 24.36 14 THR B N 1
ATOM 3174 C CA . THR B 1 14 ? 18.719 9.055 32.5 1 24.36 14 THR B CA 1
ATOM 3175 C C . THR B 1 14 ? 18.328 10.234 31.625 1 24.36 14 THR B C 1
ATOM 3177 O O . THR B 1 14 ? 18.625 11.383 31.938 1 24.36 14 THR B O 1
ATOM 3180 N N . ALA B 1 15 ? 17.688 10.031 30.5 1 28.53 15 ALA B N 1
ATOM 3181 C CA . ALA B 1 15 ? 17.625 11.32 29.812 1 28.53 15 ALA B CA 1
ATOM 3182 C C . ALA B 1 15 ? 16.844 12.344 30.625 1 28.53 15 ALA B C 1
ATOM 3184 O O . ALA B 1 15 ? 15.711 12.078 31.047 1 28.53 15 ALA B O 1
ATOM 3185 N N . GLN B 1 16 ? 17.344 13.367 31.156 1 27.2 16 GLN B N 1
ATOM 3186 C CA . GLN B 1 16 ? 16.969 14.578 31.875 1 27.2 16 GLN B CA 1
ATOM 3187 C C . GLN B 1 16 ? 15.727 15.219 31.266 1 27.2 16 GLN B C 1
ATOM 3189 O O . GLN B 1 16 ? 14.859 15.719 32 1 27.2 16 GLN B O 1
ATOM 3194 N N . GLU B 1 17 ? 15.719 15.828 29.922 1 30.5 17 GLU B N 1
ATOM 3195 C CA . GLU B 1 17 ? 14.938 16.969 29.469 1 30.5 17 GLU B CA 1
ATOM 3196 C C . GLU B 1 17 ? 13.539 16.547 29.016 1 30.5 17 GLU B C 1
ATOM 3198 O O . GLU B 1 17 ? 13.391 15.547 28.328 1 30.5 17 GLU B O 1
ATOM 3203 N N . ASN B 1 18 ? 12.375 17.078 29.672 1 32.84 18 ASN B N 1
ATOM 3204 C CA . ASN B 1 18 ? 10.914 17.078 29.672 1 32.84 18 ASN B CA 1
ATOM 3205 C C . ASN B 1 18 ? 10.352 17.203 28.266 1 32.84 18 ASN B C 1
ATOM 3207 O O . ASN B 1 18 ? 9.172 17.531 28.094 1 32.84 18 ASN B O 1
ATOM 3211 N N . THR B 1 19 ? 11.078 17.172 27.328 1 35.91 19 THR B N 1
ATOM 3212 C CA . THR B 1 19 ? 10.633 17.562 26 1 35.91 19 THR B CA 1
ATOM 3213 C C . THR B 1 19 ? 9.594 16.578 25.469 1 35.91 19 THR B C 1
ATOM 3215 O O . THR B 1 19 ? 8.562 17 24.938 1 35.91 19 THR B O 1
ATOM 3218 N N . PRO B 1 20 ? 9.766 15.344 25.75 1 39.69 20 PRO B N 1
ATOM 3219 C CA . PRO B 1 20 ? 8.766 14.453 25.156 1 39.69 20 PRO B CA 1
ATOM 3220 C C . PRO B 1 20 ? 7.395 14.578 25.812 1 39.69 20 PRO B C 1
ATOM 3222 O O . PRO B 1 20 ? 6.367 14.477 25.141 1 39.69 20 PRO B O 1
ATOM 3225 N N . LEU B 1 21 ? 7.414 14.898 27.172 1 38.22 21 LEU B N 1
ATOM 3226 C CA . LEU B 1 21 ? 6.148 14.977 27.906 1 38.22 21 LEU B CA 1
ATOM 3227 C C . LEU B 1 21 ? 5.332 16.188 27.422 1 38.22 21 LEU B C 1
ATOM 3229 O O . LEU B 1 21 ? 4.102 16.125 27.391 1 38.22 21 LEU B O 1
ATOM 3233 N N . LEU B 1 22 ? 6.023 17.141 27.109 1 39.34 22 LEU B N 1
ATOM 3234 C CA . LEU B 1 22 ? 5.328 18.359 26.703 1 39.34 22 LEU B CA 1
ATOM 3235 C C . LEU B 1 22 ? 4.621 18.141 25.359 1 39.34 22 LEU B C 1
ATOM 3237 O O . LEU B 1 22 ? 3.586 18.766 25.109 1 39.34 22 LEU B O 1
ATOM 3241 N N . LEU B 1 23 ? 5.223 17.219 24.641 1 41.59 23 LEU B N 1
ATOM 3242 C CA . LEU B 1 23 ? 4.59 16.953 23.359 1 41.59 23 LEU B CA 1
ATOM 3243 C C . LEU B 1 23 ? 3.4 16.016 23.516 1 41.59 23 LEU B C 1
ATOM 3245 O O . LEU B 1 23 ? 2.512 15.984 22.656 1 41.59 23 LEU B O 1
ATOM 3249 N N . LEU B 1 24 ? 3.379 15.32 24.625 1 43.59 24 LEU B N 1
ATOM 3250 C CA . LEU B 1 24 ? 2.369 14.281 24.812 1 43.59 24 LEU B CA 1
ATOM 3251 C C . LEU B 1 24 ? 1.055 14.883 25.297 1 43.59 24 LEU B C 1
ATOM 3253 O O . LEU B 1 24 ? -0.022 14.383 24.969 1 43.59 24 LEU B O 1
ATOM 3257 N N . GLN B 1 25 ? 1.105 15.969 26.047 1 43.09 25 GLN B N 1
ATOM 3258 C CA . GLN B 1 25 ? -0.091 16.516 26.672 1 43.09 25 GLN B CA 1
ATOM 3259 C C . GLN B 1 25 ? -1.127 16.922 25.625 1 43.09 25 GLN B C 1
ATOM 3261 O O . GLN B 1 25 ? -2.309 16.594 25.766 1 43.09 25 GLN B O 1
ATOM 3266 N N . PRO B 1 26 ? -0.685 17.547 24.656 1 42.06 26 PRO B N 1
ATOM 3267 C CA . PRO B 1 26 ? -1.713 17.922 23.672 1 42.06 26 PRO B CA 1
ATOM 3268 C C . PRO B 1 26 ? -2.352 16.703 23 1 42.06 26 PRO B C 1
ATOM 3270 O O . PRO B 1 26 ? -3.537 16.734 22.672 1 42.06 26 PRO B O 1
ATOM 3273 N N . CYS B 1 27 ? -1.581 15.75 22.969 1 46.06 27 CYS B N 1
ATOM 3274 C CA . CYS B 1 27 ? -2.104 14.57 22.281 1 46.06 27 CYS B CA 1
ATOM 3275 C C . CYS B 1 27 ? -3.156 13.867 23.125 1 46.06 27 CYS B C 1
ATOM 3277 O O . CYS B 1 27 ? -4.203 13.469 22.609 1 46.06 27 CYS B O 1
ATOM 3279 N N . LEU B 1 28 ? -2.809 13.773 24.391 1 45.47 28 LEU B N 1
ATOM 3280 C CA . LEU B 1 28 ? -3.77 13.148 25.281 1 45.47 28 LEU B CA 1
ATOM 3281 C C . LEU B 1 28 ? -5.035 13.992 25.391 1 45.47 28 LEU B C 1
ATOM 3283 O O . LEU B 1 28 ? -6.133 13.445 25.562 1 45.47 28 LEU B O 1
ATOM 3287 N N . ALA B 1 29 ? -4.746 15.234 25.25 1 45.47 29 ALA B N 1
ATOM 3288 C CA . ALA B 1 29 ? -5.887 16.141 25.312 1 45.47 29 ALA B CA 1
ATOM 3289 C C . ALA B 1 29 ? -6.836 15.922 24.141 1 45.47 29 ALA B C 1
ATOM 3291 O O . ALA B 1 29 ? -8.031 16.203 24.25 1 45.47 29 ALA B O 1
ATOM 3292 N N . LEU B 1 30 ? -6.262 15.422 23.094 1 48.72 30 LEU B N 1
ATOM 3293 C CA . LEU B 1 30 ? -7.07 15.172 21.906 1 48.72 30 LEU B CA 1
ATOM 3294 C C . LEU B 1 30 ? -8.125 14.109 22.188 1 48.72 30 LEU B C 1
ATOM 3296 O O . LEU B 1 30 ? -9.219 14.148 21.609 1 48.72 30 LEU B O 1
ATOM 3300 N N . TYR B 1 31 ? -7.746 13.25 23.031 1 46.53 31 TYR B N 1
ATOM 3301 C CA . TYR B 1 31 ? -8.641 12.109 23.188 1 46.53 31 TYR B CA 1
ATOM 3302 C C . TYR B 1 31 ? -9.547 12.297 24.406 1 46.53 31 TYR B C 1
ATOM 3304 O O . TYR B 1 31 ? -10.578 11.625 24.516 1 46.53 31 TYR B O 1
ATOM 3312 N N . LYS B 1 32 ? -9.141 13.203 25.312 1 45.81 32 LYS B N 1
ATOM 3313 C CA . LYS B 1 32 ? -9.898 13.422 26.547 1 45.81 32 LYS B CA 1
ATOM 3314 C C . LYS B 1 32 ? -11.367 13.695 26.25 1 45.81 32 LYS B C 1
ATOM 3316 O O . LYS B 1 32 ? -12.258 13.094 26.859 1 45.81 32 LYS B O 1
ATOM 3321 N N . PRO B 1 33 ? -11.531 14.547 25.359 1 39.12 33 PRO B N 1
ATOM 3322 C CA . PRO B 1 33 ? -12.953 14.836 25.156 1 39.12 33 PRO B CA 1
ATOM 3323 C C . PRO B 1 33 ? -13.719 13.656 24.562 1 39.12 33 PRO B C 1
ATOM 3325 O O . PRO B 1 33 ? -14.945 13.602 24.672 1 39.12 33 PRO B O 1
ATOM 3328 N N . PHE B 1 34 ? -13.062 12.852 23.969 1 39.44 34 PHE B N 1
ATOM 3329 C CA . PHE B 1 34 ? -13.758 11.789 23.266 1 39.44 34 PHE B CA 1
ATOM 3330 C C . PHE B 1 34 ? -13.742 10.492 24.062 1 39.44 34 PHE B C 1
ATOM 3332 O O . PHE B 1 34 ? -14.258 9.469 23.609 1 39.44 34 PHE B O 1
ATOM 3339 N N . ILE B 1 35 ? -13.031 10.555 25.125 1 40.53 35 ILE B N 1
ATOM 3340 C CA . ILE B 1 35 ? -12.945 9.375 25.969 1 40.53 35 ILE B CA 1
ATOM 3341 C C . ILE B 1 35 ? -14.344 8.922 26.375 1 40.53 35 ILE B C 1
ATOM 3343 O O . ILE B 1 35 ? -14.609 7.719 26.469 1 40.53 35 ILE B O 1
ATOM 3347 N N . HIS B 1 36 ? -15.125 9.891 26.594 1 37.25 36 HIS B N 1
ATOM 3348 C CA . HIS B 1 36 ? -16.484 9.547 27.016 1 37.25 36 HIS B CA 1
ATOM 3349 C C . HIS B 1 36 ? -17.266 8.891 25.891 1 37.25 36 HIS B C 1
ATOM 3351 O O . HIS B 1 36 ? -18.312 8.305 26.109 1 37.25 36 HIS B O 1
ATOM 3357 N N . MET B 1 37 ? -16.812 9.227 24.781 1 32.94 37 MET B N 1
ATOM 3358 C CA . MET B 1 37 ? -17.531 8.672 23.625 1 32.94 37 MET B CA 1
ATOM 3359 C C . MET B 1 37 ? -17.047 7.258 23.312 1 32.94 37 MET B C 1
ATOM 3361 O O . MET B 1 37 ? -17.594 6.602 22.422 1 32.94 37 MET B O 1
ATOM 3365 N N . ILE B 1 38 ? -15.969 6.906 23.875 1 36.09 38 ILE B N 1
ATOM 3366 C CA . ILE B 1 38 ? -15.492 5.535 23.75 1 36.09 38 ILE B CA 1
ATOM 3367 C C . ILE B 1 38 ? -16.344 4.617 24.641 1 36.09 38 ILE B C 1
ATOM 3369 O O . ILE B 1 38 ? -16.672 4.973 25.766 1 36.09 38 ILE B O 1
ATOM 3373 N N . PRO B 1 39 ? -17 3.703 24.109 1 33.06 39 PRO B N 1
ATOM 3374 C CA . PRO B 1 39 ? -17.766 2.805 24.984 1 33.06 39 PRO B CA 1
ATOM 3375 C C . PRO B 1 39 ? -17 2.428 26.25 1 33.06 39 PRO B C 1
ATOM 3377 O O . PRO B 1 39 ? -15.766 2.346 26.234 1 33.06 39 PRO B O 1
ATOM 3380 N N . GLN B 1 40 ? -17.75 2.52 27.453 1 32.12 40 GLN B N 1
ATOM 3381 C CA . GLN B 1 40 ? -17.281 2.338 28.812 1 32.12 40 GLN B CA 1
ATOM 3382 C C . GLN B 1 40 ? -16.344 1.142 28.922 1 32.12 40 GLN B C 1
ATOM 3384 O O . GLN B 1 40 ? -15.367 1.173 29.672 1 32.12 40 GLN B O 1
ATOM 3389 N N . SER B 1 41 ? -16.641 0.127 28.266 1 32.88 41 SER B N 1
ATOM 3390 C CA . SER B 1 41 ? -15.812 -1.069 28.375 1 32.88 41 SER B CA 1
ATOM 3391 C C . SER B 1 41 ? -14.391 -0.806 27.875 1 32.88 41 SER B C 1
ATOM 3393 O O . SER B 1 41 ? -13.43 -1.352 28.406 1 32.88 41 SER B O 1
ATOM 3395 N N . GLN B 1 42 ? -14.305 -0.027 26.859 1 32.41 42 GLN B N 1
ATOM 3396 C CA . GLN B 1 42 ? -12.992 0.28 26.312 1 32.41 42 GLN B CA 1
ATOM 3397 C C . GLN B 1 42 ? -12.375 1.499 26.984 1 32.41 42 GLN B C 1
ATOM 3399 O O . GLN B 1 42 ? -11.148 1.608 27.078 1 32.41 42 GLN B O 1
ATOM 3404 N N . ALA B 1 43 ? -13.266 2.355 27.422 1 32.53 43 ALA B N 1
ATOM 3405 C CA . ALA B 1 43 ? -12.852 3.57 28.125 1 32.53 43 ALA B CA 1
ATOM 3406 C C . ALA B 1 43 ? -12.195 3.24 29.453 1 32.53 43 ALA B C 1
ATOM 3408 O O . ALA B 1 43 ? -11.273 3.936 29.891 1 32.53 43 ALA B O 1
ATOM 3409 N N . ALA B 1 44 ? -12.742 2.227 30.109 1 32.69 44 ALA B N 1
ATOM 3410 C CA . ALA B 1 44 ? -12.18 1.868 31.406 1 32.69 44 ALA B CA 1
ATOM 3411 C C . ALA B 1 44 ? -10.68 1.597 31.297 1 32.69 44 ALA B C 1
ATOM 3413 O O . ALA B 1 44 ? -9.922 1.904 32.219 1 32.69 44 ALA B O 1
ATOM 3414 N N . ALA B 1 45 ? -10.367 1.059 30.156 1 31.56 45 ALA B N 1
ATOM 3415 C CA . ALA B 1 45 ? -8.945 0.758 30.031 1 31.56 45 ALA B CA 1
ATOM 3416 C C . ALA B 1 45 ? -8.125 2.037 29.859 1 31.56 45 ALA B C 1
ATOM 3418 O O . ALA B 1 45 ? -6.988 2.119 30.328 1 31.56 45 ALA B O 1
ATOM 3419 N N . LEU B 1 46 ? -8.766 2.887 29.172 1 33.09 46 LEU B N 1
ATOM 3420 C CA . LEU B 1 46 ? -8.031 4.117 28.906 1 33.09 46 LEU B CA 1
ATOM 3421 C C . LEU B 1 46 ? -8.164 5.094 30.062 1 33.09 46 LEU B C 1
ATOM 3423 O O . LEU B 1 46 ? -7.355 6.016 30.203 1 33.09 46 LEU B O 1
ATOM 3427 N N . THR B 1 47 ? -9.391 5.09 30.75 1 29.11 47 THR B N 1
ATOM 3428 C CA . THR B 1 47 ? -9.664 6.047 31.828 1 29.11 47 THR B CA 1
ATOM 3429 C C . THR B 1 47 ? -9.188 5.512 33.156 1 29.11 47 THR B C 1
ATOM 3431 O O . THR B 1 47 ? -9.477 6.102 34.219 1 29.11 47 THR B O 1
ATOM 3434 N N . LYS B 1 48 ? -8.875 4.281 33.219 1 29.81 48 LYS B N 1
ATOM 3435 C CA . LYS B 1 48 ? -8.391 4.004 34.594 1 29.81 48 LYS B CA 1
ATOM 3436 C C . LYS B 1 48 ? -7.32 5.008 35 1 29.81 48 LYS B C 1
ATOM 3438 O O . LYS B 1 48 ? -6.41 5.309 34.219 1 29.81 48 LYS B O 1
ATOM 3443 N N . PRO B 1 49 ? -7.652 5.789 35.938 1 31.5 49 PRO B N 1
ATOM 3444 C CA . PRO B 1 49 ? -6.676 6.762 36.438 1 31.5 49 PRO B CA 1
ATOM 3445 C C . PRO B 1 49 ? -5.234 6.297 36.25 1 31.5 49 PRO B C 1
ATOM 3447 O O . PRO B 1 49 ? -4.328 7.121 36.094 1 31.5 49 PRO B O 1
ATOM 3450 N N . GLY B 1 50 ? -4.996 5.051 36.281 1 32.78 50 GLY B N 1
ATOM 3451 C CA . GLY B 1 50 ? -3.678 4.441 36.25 1 32.78 50 GLY B CA 1
ATOM 3452 C C . GLY B 1 50 ? -3.078 4.391 34.875 1 32.78 50 GLY B C 1
ATOM 3453 O O . GLY B 1 50 ? -1.878 4.156 34.719 1 32.78 50 GLY B O 1
ATOM 3454 N N . TYR B 1 51 ? -3.939 4.371 33.969 1 33.22 51 TYR B N 1
ATOM 3455 C CA . TYR B 1 51 ? -3.322 4.258 32.656 1 33.22 51 TYR B CA 1
ATOM 3456 C C . TYR B 1 51 ? -2.57 5.535 32.312 1 33.22 51 TYR B C 1
ATOM 3458 O O . TYR B 1 51 ? -1.445 5.477 31.797 1 33.22 51 TYR B O 1
ATOM 3466 N N . LEU B 1 52 ? -3.32 6.641 32.469 1 35.5 52 LEU B N 1
ATOM 3467 C CA . LEU B 1 52 ? -2.551 7.875 32.344 1 35.5 52 LEU B CA 1
ATOM 3468 C C . LEU B 1 52 ? -1.427 7.914 33.375 1 35.5 52 LEU B C 1
ATOM 3470 O O . LEU B 1 52 ? -0.334 8.406 33.094 1 35.5 52 LEU B O 1
ATOM 3474 N N . THR B 1 53 ? -1.873 7.504 34.5 1 35.72 53 THR B N 1
ATOM 3475 C CA . THR B 1 53 ? -0.846 7.359 35.531 1 35.72 53 THR B CA 1
ATOM 3476 C C . THR B 1 53 ? 0.174 6.301 35.125 1 35.72 53 THR B C 1
ATOM 3478 O O . THR B 1 53 ? 1.376 6.473 35.344 1 35.72 53 THR B O 1
ATOM 3481 N N . LEU B 1 54 ? -0.332 5.301 34.469 1 34.81 54 LEU B N 1
ATOM 3482 C CA . LEU B 1 54 ? 0.581 4.27 34 1 34.81 54 LEU B CA 1
ATOM 3483 C C . LEU B 1 54 ? 1.39 4.773 32.812 1 34.81 54 LEU B C 1
ATOM 3485 O O . LEU B 1 54 ? 2.6 4.547 32.719 1 34.81 54 LEU B O 1
ATOM 3489 N N . VAL B 1 55 ? 0.668 5.453 31.969 1 37.84 55 VAL B N 1
ATOM 3490 C CA . VAL B 1 55 ? 1.433 6.102 30.906 1 37.84 55 VAL B CA 1
ATOM 3491 C C . VAL B 1 55 ? 2.344 7.172 31.5 1 37.84 55 VAL B C 1
ATOM 3493 O O . VAL B 1 55 ? 3.521 7.262 31.156 1 37.84 55 VAL B O 1
ATOM 3496 N N . ARG B 1 56 ? 1.616 7.93 32.469 1 36.31 56 ARG B N 1
ATOM 3497 C CA . ARG B 1 56 ? 2.422 8.914 33.188 1 36.31 56 ARG B CA 1
ATOM 3498 C C . ARG B 1 56 ? 3.525 8.242 34 1 36.31 56 ARG B C 1
ATOM 3500 O O . ARG B 1 56 ? 4.676 8.68 33.969 1 36.31 56 ARG B O 1
ATOM 3507 N N . ARG B 1 57 ? 3.076 7.309 34.75 1 37.53 57 ARG B N 1
ATOM 3508 C CA . ARG B 1 57 ? 4.047 6.594 35.594 1 37.53 57 ARG B CA 1
ATOM 3509 C C . ARG B 1 57 ? 5.082 5.891 34.719 1 37.53 57 ARG B C 1
ATOM 3511 O O . ARG B 1 57 ? 6.277 5.902 35.031 1 37.53 57 ARG B O 1
ATOM 3518 N N . ASN B 1 58 ? 4.566 5.309 33.812 1 35.91 58 ASN B N 1
ATOM 3519 C CA . ASN B 1 58 ? 5.492 4.625 32.906 1 35.91 58 ASN B CA 1
ATOM 3520 C C . ASN B 1 58 ? 6.352 5.613 32.125 1 35.91 58 ASN B C 1
ATOM 3522 O O . ASN B 1 58 ? 7.543 5.375 31.906 1 35.91 58 ASN B O 1
ATOM 3526 N N . VAL B 1 59 ? 5.582 6.641 31.859 1 35 59 VAL B N 1
ATOM 3527 C CA . VAL B 1 59 ? 6.352 7.738 31.281 1 35 59 VAL B CA 1
ATOM 3528 C C . VAL B 1 59 ? 7.262 8.344 32.344 1 35 59 VAL B C 1
ATOM 3530 O O . VAL B 1 59 ? 8.445 8.602 32.094 1 35 59 VAL B O 1
ATOM 3533 N N . LEU B 1 60 ? 6.598 8.562 33.531 1 35.25 60 LEU B N 1
ATOM 3534 C CA . LEU B 1 60 ? 7.383 9.07 34.625 1 35.25 60 LEU B CA 1
ATOM 3535 C C . LEU B 1 60 ? 8.43 8.047 35.094 1 35.25 60 LEU B C 1
ATOM 3537 O O . LEU B 1 60 ? 9.562 8.406 35.375 1 35.25 60 LEU B O 1
ATOM 3541 N N . ARG B 1 61 ? 8.062 6.824 35.375 1 35.72 61 ARG B N 1
ATOM 3542 C CA . ARG B 1 61 ? 9 5.754 35.688 1 35.72 61 ARG B CA 1
ATOM 3543 C C . ARG B 1 61 ? 10.062 5.613 34.625 1 35.72 61 ARG B C 1
ATOM 3545 O O . ARG B 1 61 ? 11.242 5.41 34.906 1 35.72 61 ARG B O 1
ATOM 3552 N N . ALA B 1 62 ? 9.539 5.637 33.5 1 31.42 62 ALA B N 1
ATOM 3553 C CA . ALA B 1 62 ? 10.461 5.66 32.375 1 31.42 62 ALA B CA 1
ATOM 3554 C C . ALA B 1 62 ? 11.375 6.879 32.438 1 31.42 62 ALA B C 1
ATOM 3556 O O . ALA B 1 62 ? 12.531 6.816 32 1 31.42 62 ALA B O 1
ATOM 3557 N N . LEU B 1 63 ? 10.719 7.848 33.031 1 30.59 63 LEU B N 1
ATOM 3558 C CA . LEU B 1 63 ? 11.477 9.078 33.188 1 30.59 63 LEU B CA 1
ATOM 3559 C C . LEU B 1 63 ? 12.234 9.078 34.531 1 30.59 63 LEU B C 1
ATOM 3561 O O . LEU B 1 63 ? 12.82 10.086 34.906 1 30.59 63 LEU B O 1
ATOM 3565 N N . GLY B 1 64 ? 12.539 8.031 35.094 1 31.05 64 GLY B N 1
ATOM 3566 C CA . GLY B 1 64 ? 13.375 7.863 36.281 1 31.05 64 GLY B CA 1
ATOM 3567 C C . GLY B 1 64 ? 12.859 8.617 37.5 1 31.05 64 GLY B C 1
ATOM 3568 O O . GLY B 1 64 ? 13.57 8.781 38.469 1 31.05 64 GLY B O 1
ATOM 3569 N N . GLN B 1 65 ? 11.789 9.297 37.438 1 29.58 65 GLN B N 1
ATOM 3570 C CA . GLN B 1 65 ? 11.539 10.18 38.594 1 29.58 65 GLN B CA 1
ATOM 3571 C C . GLN B 1 65 ? 10.852 9.43 39.719 1 29.58 65 GLN B C 1
ATOM 3573 O O . GLN B 1 65 ? 10.328 10.047 40.656 1 29.58 65 GLN B O 1
ATOM 3578 N N . GLN B 1 66 ? 10.438 8.156 39.656 1 32.06 66 GLN B N 1
ATOM 3579 C CA . GLN B 1 66 ? 9.844 7.727 40.906 1 32.06 66 GLN B CA 1
ATOM 3580 C C . GLN B 1 66 ? 10.914 7.535 41.969 1 32.06 66 GLN B C 1
ATOM 3582 O O . GLN B 1 66 ? 12.016 7.066 41.688 1 32.06 66 GLN B O 1
ATOM 3587 N N . PRO B 1 67 ? 10.773 8.195 43.188 1 30.61 67 PRO B N 1
ATOM 3588 C CA . PRO B 1 67 ? 11.609 7.836 44.344 1 30.61 67 PRO B CA 1
ATOM 3589 C C . PRO B 1 67 ? 11.703 6.324 44.531 1 30.61 67 PRO B C 1
ATOM 3591 O O . PRO B 1 67 ? 10.844 5.574 44.094 1 30.61 67 PRO B O 1
ATOM 3594 N N . PRO B 1 68 ? 12.797 5.766 45 1 29.12 68 PRO B N 1
ATOM 3595 C CA . PRO B 1 68 ? 13.016 4.359 45.344 1 29.12 68 PRO B CA 1
ATOM 3596 C C . PRO B 1 68 ? 11.883 3.773 46.188 1 29.12 68 PRO B C 1
ATOM 3598 O O . PRO B 1 68 ? 11.375 4.445 47.094 1 29.12 68 PRO B O 1
ATOM 3601 N N . LEU B 1 69 ? 10.922 3.111 45.594 1 30.28 69 LEU B N 1
ATOM 3602 C CA . LEU B 1 69 ? 9.969 2.502 46.5 1 30.28 69 LEU B CA 1
ATOM 3603 C C . LEU B 1 69 ? 10.68 1.929 47.719 1 30.28 69 LEU B C 1
ATOM 3605 O O . LEU B 1 69 ? 11.781 1.385 47.594 1 30.28 69 LEU B O 1
ATOM 3609 N N . PRO B 1 70 ? 10.336 2.373 48.906 1 26.27 70 PRO B N 1
ATOM 3610 C CA . PRO B 1 70 ? 10.969 1.794 50.094 1 26.27 70 PRO B CA 1
ATOM 3611 C C . PRO B 1 70 ? 11 0.268 50.062 1 26.27 70 PRO B C 1
ATOM 3613 O O . PRO B 1 70 ? 10.18 -0.356 49.375 1 26.27 70 PRO B O 1
ATOM 3616 N N . THR B 1 71 ? 12.125 -0.315 50.406 1 24.77 71 THR B N 1
ATOM 3617 C CA . THR B 1 71 ? 12.469 -1.723 50.562 1 24.77 71 THR B CA 1
ATOM 3618 C C . THR B 1 71 ? 11.414 -2.447 51.375 1 24.77 71 THR B C 1
ATOM 3620 O O . THR B 1 71 ? 11.156 -2.086 52.531 1 24.77 71 THR B O 1
ATOM 3623 N N . PRO B 1 72 ? 10.234 -2.85 50.75 1 25.75 72 PRO B N 1
ATOM 3624 C CA . PRO B 1 72 ? 9.359 -3.531 51.719 1 25.75 72 PRO B CA 1
ATOM 3625 C C . PRO B 1 72 ? 10.125 -4.473 52.656 1 25.75 72 PRO B C 1
ATOM 3627 O O . PRO B 1 72 ? 11.195 -4.973 52.281 1 25.75 72 PRO B O 1
ATOM 3630 N N . HIS B 1 73 ? 10.172 -4.258 53.906 1 22.88 73 HIS B N 1
ATOM 3631 C CA . HIS B 1 73 ? 10.625 -5.176 54.938 1 22.88 73 HIS B CA 1
ATOM 3632 C C . HIS B 1 73 ? 10.172 -6.605 54.656 1 22.88 73 HIS B C 1
ATOM 3634 O O . HIS B 1 73 ? 9.117 -6.812 54.062 1 22.88 73 HIS B O 1
ATOM 3640 N N . ARG B 1 74 ? 11.086 -7.605 54.75 1 22.8 74 ARG B N 1
ATOM 3641 C CA . ARG B 1 74 ? 11.242 -9.031 54.5 1 22.8 74 ARG B CA 1
ATOM 3642 C C . ARG B 1 74 ? 10.133 -9.836 55.188 1 22.8 74 ARG B C 1
ATOM 3644 O O . ARG B 1 74 ? 10.344 -10.453 56.219 1 22.8 74 ARG B O 1
ATOM 3651 N N . PRO B 1 75 ? 8.859 -9.516 55.344 1 23.48 75 PRO B N 1
ATOM 3652 C CA . PRO B 1 75 ? 8.359 -10.531 56.281 1 23.48 75 PRO B CA 1
ATOM 3653 C C . PRO B 1 75 ? 8.586 -11.953 55.781 1 23.48 75 PRO B C 1
ATOM 3655 O O . PRO B 1 75 ? 8.758 -12.164 54.562 1 23.48 75 PRO B O 1
ATOM 3658 N N . GLY B 1 76 ? 8.859 -13.102 56.594 1 21.42 76 GLY B N 1
ATOM 3659 C CA . GLY B 1 76 ? 9.266 -14.492 56.625 1 21.42 76 GLY B CA 1
ATOM 3660 C C . GLY B 1 76 ? 8.406 -15.398 55.781 1 21.42 76 GLY B C 1
ATOM 3661 O O . GLY B 1 76 ? 8.469 -16.625 55.906 1 21.42 76 GLY B O 1
ATOM 3662 N N . CYS B 1 77 ? 7.453 -14.977 54.938 1 19.55 77 CYS B N 1
ATOM 3663 C CA . CYS B 1 77 ? 6.574 -16.094 54.594 1 19.55 77 CYS B CA 1
ATOM 3664 C C . CYS B 1 77 ? 7.359 -17.219 53.938 1 19.55 77 CYS B C 1
ATOM 3666 O O . CYS B 1 77 ? 8.289 -16.969 53.156 1 19.55 77 CYS B O 1
ATOM 3668 N N . ASP B 1 78 ? 7.203 -18.5 54.406 1 19.41 78 ASP B N 1
ATOM 3669 C CA . ASP B 1 78 ? 7.723 -19.859 54.25 1 19.41 78 ASP B CA 1
ATOM 3670 C C . ASP B 1 78 ? 7.699 -20.281 52.781 1 19.41 78 ASP B C 1
ATOM 3672 O O . ASP B 1 78 ? 6.637 -20.312 52.156 1 19.41 78 ASP B O 1
ATOM 3676 N N . ALA B 1 79 ? 8.688 -20 52.031 1 21.03 79 ALA B N 1
ATOM 3677 C CA . ALA B 1 79 ? 9.164 -20.156 50.656 1 21.03 79 ALA B CA 1
ATOM 3678 C C . ALA B 1 79 ? 9 -21.594 50.188 1 21.03 79 ALA B C 1
ATOM 3680 O O . ALA B 1 79 ? 9.492 -21.953 49.125 1 21.03 79 ALA B O 1
ATOM 3681 N N . ARG B 1 80 ? 8.703 -22.453 51.25 1 21.08 80 ARG B N 1
ATOM 3682 C CA . ARG B 1 80 ? 9.062 -23.844 51.062 1 21.08 80 ARG B CA 1
ATOM 3683 C C . ARG B 1 80 ? 8.234 -24.484 49.938 1 21.08 80 ARG B C 1
ATOM 3685 O O . ARG B 1 80 ? 8.695 -25.406 49.25 1 21.08 80 ARG B O 1
ATOM 3692 N N . ALA B 1 81 ? 6.91 -24.625 50 1 19.23 81 ALA B N 1
ATOM 3693 C CA . ALA B 1 81 ? 6.445 -26 49.844 1 19.23 81 ALA B CA 1
ATOM 3694 C C . ALA B 1 81 ? 6.277 -26.344 48.375 1 19.23 81 ALA B C 1
ATOM 3696 O O . ALA B 1 81 ? 5.688 -27.375 48.031 1 19.23 81 ALA B O 1
ATOM 3697 N N . PHE B 1 82 ? 6.516 -25.406 47.406 1 18.55 82 PHE B N 1
ATOM 3698 C CA . PHE B 1 82 ? 6.043 -26.016 46.188 1 18.55 82 PHE B CA 1
ATOM 3699 C C . PHE B 1 82 ? 6.949 -27.188 45.781 1 18.55 82 PHE B C 1
ATOM 3701 O O . PHE B 1 82 ? 8.172 -27.078 45.875 1 18.55 82 PHE B O 1
ATOM 3708 N N . PRO B 1 83 ? 6.457 -28.469 45.75 1 21.03 83 PRO B N 1
ATOM 3709 C CA . PRO B 1 83 ? 7.297 -29.672 45.656 1 21.03 83 PRO B CA 1
ATOM 3710 C C . PRO B 1 83 ? 8.242 -29.625 44.438 1 21.03 83 PRO B C 1
ATOM 3712 O O . PRO B 1 83 ? 8 -28.875 43.5 1 21.03 83 PRO B O 1
ATOM 3715 N N . PRO B 1 84 ? 9.5 -30 44.656 1 22.39 84 PRO B N 1
ATOM 3716 C CA . PRO B 1 84 ? 10.68 -29.984 43.781 1 22.39 84 PRO B CA 1
ATOM 3717 C C . PRO B 1 84 ? 10.406 -30.578 42.406 1 22.39 84 PRO B C 1
ATOM 3719 O O . PRO B 1 84 ? 9.633 -31.531 42.281 1 22.39 84 PRO B O 1
ATOM 3722 N N . PRO B 1 85 ? 10.086 -29.719 41.344 1 19.22 85 PRO B N 1
ATOM 3723 C CA . PRO B 1 85 ? 9.75 -30.453 40.125 1 19.22 85 PRO B CA 1
ATOM 3724 C C . PRO B 1 85 ? 10.633 -31.688 39.906 1 19.22 85 PRO B C 1
ATOM 3726 O O . PRO B 1 85 ? 11.758 -31.734 40.406 1 19.22 85 PRO B O 1
ATOM 3729 N N . LEU B 1 86 ? 9.992 -32.844 39.781 1 19.75 86 LEU B N 1
ATOM 3730 C CA . LEU B 1 86 ? 10.562 -34.188 39.625 1 19.75 86 LEU B CA 1
ATOM 3731 C C . LEU B 1 86 ? 11.711 -34.188 38.625 1 19.75 86 LEU B C 1
ATOM 3733 O O . LEU B 1 86 ? 11.672 -33.438 37.656 1 19.75 86 LEU B O 1
ATOM 3737 N N . PRO B 1 87 ? 12.906 -34.656 39.062 1 20.36 87 PRO B N 1
ATOM 3738 C CA . PRO B 1 87 ? 14.242 -34.688 38.438 1 20.36 87 PRO B CA 1
ATOM 3739 C C . PRO B 1 87 ? 14.25 -35.281 37.031 1 20.36 87 PRO B C 1
ATOM 3741 O O . PRO B 1 87 ? 13.672 -36.344 36.812 1 20.36 87 PRO B O 1
ATOM 3744 N N . LEU B 1 88 ? 13.867 -34.469 36.031 1 19.3 88 LEU B N 1
ATOM 3745 C CA . LEU B 1 88 ? 13.82 -35.188 34.75 1 19.3 88 LEU B CA 1
ATOM 3746 C C . LEU B 1 88 ? 15.062 -36.062 34.562 1 19.3 88 LEU B C 1
ATOM 3748 O O . LEU B 1 88 ? 16.172 -35.625 34.875 1 19.3 88 LEU B O 1
ATOM 3752 N N . PRO B 1 89 ? 14.922 -37.344 34.531 1 17.89 89 PRO B N 1
ATOM 3753 C CA . PRO B 1 89 ? 15.969 -38.375 34.531 1 17.89 89 PRO B CA 1
ATOM 3754 C C . PRO B 1 89 ? 17.031 -38.125 33.469 1 17.89 89 PRO B C 1
ATOM 3756 O O . PRO B 1 89 ? 16.781 -37.438 32.469 1 17.89 89 PRO B O 1
ATOM 3759 N N . ALA B 1 90 ? 18.406 -38.156 33.875 1 19.48 90 ALA B N 1
ATOM 3760 C CA . ALA B 1 90 ? 19.766 -38 33.312 1 19.48 90 ALA B CA 1
ATOM 3761 C C . ALA B 1 90 ? 19.969 -38.938 32.125 1 19.48 90 ALA B C 1
ATOM 3763 O O . ALA B 1 90 ? 19.984 -40.156 32.281 1 19.48 90 ALA B O 1
ATOM 3764 N N . ALA B 1 91 ? 19.188 -38.812 31.016 1 18.84 91 ALA B N 1
ATOM 3765 C CA . ALA B 1 91 ? 19.484 -39.875 30.078 1 18.84 91 ALA B CA 1
ATOM 3766 C C . ALA B 1 91 ? 21 -40.062 29.906 1 18.84 91 ALA B C 1
ATOM 3768 O O . ALA B 1 91 ? 21.75 -39.094 29.969 1 18.84 91 ALA B O 1
ATOM 3769 N N . ALA B 1 92 ? 21.625 -41.156 30.094 1 18.23 92 ALA B N 1
ATOM 3770 C CA . ALA B 1 92 ? 22.922 -41.844 30.156 1 18.23 92 ALA B CA 1
ATOM 3771 C C . ALA B 1 92 ? 23.703 -41.625 28.859 1 18.23 92 ALA B C 1
ATOM 3773 O O . ALA B 1 92 ? 23.297 -42.125 27.797 1 18.23 92 ALA B O 1
ATOM 3774 N N . SER B 1 93 ? 24.156 -40.281 28.531 1 18.09 93 SER B N 1
ATOM 3775 C CA . SER B 1 93 ? 24.984 -40.219 27.328 1 18.09 93 SER B CA 1
ATOM 3776 C C . SER B 1 93 ? 26.25 -41.031 27.484 1 18.09 93 SER B C 1
ATOM 3778 O O . SER B 1 93 ? 27.062 -40.812 28.375 1 18.09 93 SER B O 1
ATOM 3780 N N . THR B 1 94 ? 26.297 -42.25 27.328 1 18.05 94 THR B N 1
ATOM 3781 C CA . THR B 1 94 ? 27.469 -43.094 27.531 1 18.05 94 THR B CA 1
ATOM 3782 C C . THR B 1 94 ? 28.625 -42.625 26.641 1 18.05 94 THR B C 1
ATOM 3784 O O . THR B 1 94 ? 29.797 -42.938 26.938 1 18.05 94 THR B O 1
ATOM 3787 N N . GLY B 1 95 ? 28.5 -42.156 25.422 1 19.52 95 GLY B N 1
ATOM 3788 C CA . GLY B 1 95 ? 29.625 -42.719 24.688 1 19.52 95 GLY B CA 1
ATOM 3789 C C . GLY B 1 95 ? 30.953 -42.094 25.047 1 19.52 95 GLY B C 1
ATOM 3790 O O . GLY B 1 95 ? 31 -41 25.641 1 19.52 95 GLY B O 1
ATOM 3791 N N . GLY B 1 96 ? 32.25 -42.656 24.875 1 18.73 96 GLY B N 1
ATOM 3792 C CA . GLY B 1 96 ? 33.656 -42.688 25.297 1 18.73 96 GLY B CA 1
ATOM 3793 C C . GLY B 1 96 ? 34.438 -41.469 24.828 1 18.73 96 GLY B C 1
ATOM 3794 O O . GLY B 1 96 ? 35.594 -41.281 25.219 1 18.73 96 GLY B O 1
ATOM 3795 N N . GLY B 1 97 ? 34.156 -40.812 23.672 1 20 97 GLY B N 1
ATOM 3796 C CA . GLY B 1 97 ? 35.375 -40.406 23 1 20 97 GLY B CA 1
ATOM 3797 C C . GLY B 1 97 ? 36.156 -39.344 23.766 1 20 97 GLY B C 1
ATOM 3798 O O . GLY B 1 97 ? 35.625 -38.719 24.688 1 20 97 GLY B O 1
ATOM 3799 N N . GLN B 1 98 ? 37.438 -39 23.25 1 21.23 98 GLN B N 1
ATOM 3800 C CA . GLN B 1 98 ? 38.719 -38.531 23.734 1 21.23 98 GLN B CA 1
ATOM 3801 C C . GLN B 1 98 ? 38.594 -37.094 24.25 1 21.23 98 GLN B C 1
ATOM 3803 O O . GLN B 1 98 ? 37.656 -36.375 23.922 1 21.23 98 GLN B O 1
ATOM 3808 N N . PRO B 1 99 ? 39.844 -36.531 24.625 1 23.02 99 PRO B N 1
ATOM 3809 C CA . PRO B 1 99 ? 40.312 -35.469 25.516 1 23.02 99 PRO B CA 1
ATOM 3810 C C . PRO B 1 99 ? 39.906 -34.062 25.031 1 23.02 99 PRO B C 1
ATOM 3812 O O . PRO B 1 99 ? 39.781 -33.844 23.812 1 23.02 99 PRO B O 1
ATOM 3815 N N . GLY B 1 100 ? 39.281 -33.281 25.859 1 20.48 100 GLY B N 1
ATOM 3816 C CA . GLY B 1 100 ? 38.438 -32.094 25.891 1 20.48 100 GLY B CA 1
ATOM 3817 C C . GLY B 1 100 ? 39.219 -30.812 25.609 1 20.48 100 GLY B C 1
ATOM 3818 O O . GLY B 1 100 ? 40 -30.359 26.453 1 20.48 100 GLY B O 1
ATOM 3819 N N . ALA B 1 101 ? 39.875 -30.703 24.375 1 22.52 101 ALA B N 1
ATOM 3820 C CA . ALA B 1 101 ? 40.656 -29.469 24.234 1 22.52 101 ALA B CA 1
ATOM 3821 C C . ALA B 1 101 ? 39.844 -28.25 24.641 1 22.52 101 ALA B C 1
ATOM 3823 O O . ALA B 1 101 ? 38.625 -28.234 24.453 1 22.52 101 ALA B O 1
ATOM 3824 N N . THR B 1 102 ? 40.281 -27.469 25.609 1 22.41 102 THR B N 1
ATOM 3825 C CA . THR B 1 102 ? 39.75 -26.328 26.344 1 22.41 102 THR B CA 1
ATOM 3826 C C . THR B 1 102 ? 39.375 -25.203 25.391 1 22.41 102 THR B C 1
ATOM 3828 O O . THR B 1 102 ? 40.219 -24.609 24.734 1 22.41 102 THR B O 1
ATOM 3831 N N . PRO B 1 103 ? 38.375 -25.406 24.531 1 22.33 103 PRO B N 1
ATOM 3832 C CA . PRO B 1 103 ? 38.219 -24.391 23.484 1 22.33 103 PRO B CA 1
ATOM 3833 C C . PRO B 1 103 ? 38.094 -22.984 24.047 1 22.33 103 PRO B C 1
ATOM 3835 O O . PRO B 1 103 ? 37.625 -22.812 25.188 1 22.33 103 PRO B O 1
ATOM 3838 N N . ALA B 1 104 ? 38.938 -22.016 23.562 1 23.55 104 ALA B N 1
ATOM 3839 C CA . ALA B 1 104 ? 39.094 -20.609 23.953 1 23.55 104 ALA B CA 1
ATOM 3840 C C . ALA B 1 104 ? 37.75 -19.906 24.031 1 23.55 104 ALA B C 1
ATOM 3842 O O . ALA B 1 104 ? 36.812 -20.266 23.297 1 23.55 104 ALA B O 1
ATOM 3843 N N . PRO B 1 105 ? 37.406 -19.219 25.188 1 24.3 105 PRO B N 1
ATOM 3844 C CA . PRO B 1 105 ? 36.188 -18.516 25.594 1 24.3 105 PRO B CA 1
ATOM 3845 C C . PRO B 1 105 ? 35.688 -17.516 24.547 1 24.3 105 PRO B C 1
ATOM 3847 O O . PRO B 1 105 ? 36.469 -16.641 24.125 1 24.3 105 PRO B O 1
ATOM 3850 N N . GLY B 1 106 ? 35.031 -17.969 23.484 1 23.48 106 GLY B N 1
ATOM 3851 C CA . GLY B 1 106 ? 34.594 -17.141 22.359 1 23.48 106 GLY B CA 1
ATOM 3852 C C . GLY B 1 106 ? 33.938 -15.852 22.812 1 23.48 106 GLY B C 1
ATOM 3853 O O . GLY B 1 106 ? 33.281 -15.82 23.844 1 23.48 106 GLY B O 1
ATOM 3854 N N . THR B 1 107 ? 34.562 -14.625 22.484 1 27.05 107 THR B N 1
ATOM 3855 C CA . THR B 1 107 ? 34.25 -13.227 22.75 1 27.05 107 THR B CA 1
ATOM 3856 C C . THR B 1 107 ? 32.781 -12.945 22.531 1 27.05 107 THR B C 1
ATOM 3858 O O . THR B 1 107 ? 32.156 -13.453 21.578 1 27.05 107 THR B O 1
ATOM 3861 N N . GLY B 1 108 ? 31.984 -12.828 23.578 1 25.11 108 GLY B N 1
ATOM 3862 C CA . GLY B 1 108 ? 30.594 -12.398 23.75 1 25.11 108 GLY B CA 1
ATOM 3863 C C . GLY B 1 108 ? 30.219 -11.234 22.859 1 25.11 108 GLY B C 1
ATOM 3864 O O . GLY B 1 108 ? 30.781 -10.141 22.984 1 25.11 108 GLY B O 1
ATOM 3865 N N . SER B 1 109 ? 30.203 -11.43 21.547 1 27.61 109 SER B N 1
ATOM 3866 C CA . SER B 1 109 ? 29.734 -10.336 20.703 1 27.61 109 SER B CA 1
ATOM 3867 C C . SER B 1 109 ? 28.516 -9.648 21.297 1 27.61 109 SER B C 1
ATOM 3869 O O . SER B 1 109 ? 27.531 -10.312 21.641 1 27.61 109 SER B O 1
ATOM 3871 N N . ARG B 1 110 ? 28.734 -8.523 22.047 1 31.62 110 ARG B N 1
ATOM 3872 C CA . ARG B 1 110 ? 27.75 -7.586 22.594 1 31.62 110 ARG B CA 1
ATOM 3873 C C . ARG B 1 110 ? 26.594 -7.379 21.625 1 31.62 110 ARG B C 1
ATOM 3875 O O . ARG B 1 110 ? 26.812 -7.199 20.422 1 31.62 110 ARG B O 1
ATOM 3882 N N . PRO B 1 111 ? 25.469 -7.797 22.078 1 31.61 111 PRO B N 1
ATOM 3883 C CA . PRO B 1 111 ? 24.25 -7.645 21.266 1 31.61 111 PRO B CA 1
ATOM 3884 C C . PRO B 1 111 ? 24.141 -6.258 20.641 1 31.61 111 PRO B C 1
ATOM 3886 O O . PRO B 1 111 ? 24.094 -5.254 21.359 1 31.61 111 PRO B O 1
ATOM 3889 N N . ARG B 1 112 ? 24.906 -5.805 19.719 1 35.62 112 ARG B N 1
ATOM 3890 C CA . ARG B 1 112 ? 24.938 -4.539 19 1 35.62 112 ARG B CA 1
ATOM 3891 C C . ARG B 1 112 ? 23.516 -4.082 18.656 1 35.62 112 ARG B C 1
ATOM 3893 O O . ARG B 1 112 ? 23.328 -3.305 17.719 1 35.62 112 ARG B O 1
ATOM 3900 N N . GLY B 1 113 ? 22.438 -4.723 19.109 1 36.06 113 GLY B N 1
ATOM 3901 C CA . GLY B 1 113 ? 21.141 -4.41 18.516 1 36.06 113 GLY B CA 1
ATOM 3902 C C . GLY B 1 113 ? 20.594 -3.08 18.984 1 36.06 113 GLY B C 1
ATOM 3903 O O . GLY B 1 113 ? 21.016 -2.551 20.016 1 36.06 113 GLY B O 1
ATOM 3904 N N . THR B 1 114 ? 20.203 -2.068 18.156 1 40.69 114 THR B N 1
ATOM 3905 C CA . THR B 1 114 ? 19.391 -0.888 18.438 1 40.69 114 THR B CA 1
ATOM 3906 C C . THR B 1 114 ? 18.375 -1.177 19.531 1 40.69 114 THR B C 1
ATOM 3908 O O . THR B 1 114 ? 17.672 -2.188 19.469 1 40.69 114 THR B O 1
ATOM 3911 N N . GLN B 1 115 ? 18.734 -0.893 20.703 1 39.28 115 GLN B N 1
ATOM 3912 C CA . GLN B 1 115 ? 17.703 -0.971 21.75 1 39.28 115 GLN B CA 1
ATOM 3913 C C . GLN B 1 115 ? 16.547 -0.033 21.438 1 39.28 115 GLN B C 1
ATOM 3915 O O . GLN B 1 115 ? 16.719 1.188 21.391 1 39.28 115 GLN B O 1
ATOM 3920 N N . LEU B 1 116 ? 15.641 -0.366 20.531 1 46.47 116 LEU B N 1
ATOM 3921 C CA . LEU B 1 116 ? 14.422 0.36 20.219 1 46.47 116 LEU B CA 1
ATOM 3922 C C . LEU B 1 116 ? 13.617 0.648 21.484 1 46.47 116 LEU B C 1
ATOM 3924 O O . LEU B 1 116 ? 13.367 -0.254 22.297 1 46.47 116 LEU B O 1
ATOM 3928 N N . GLY B 1 117 ? 13.852 1.81 22.047 1 44.41 117 GLY B N 1
ATOM 3929 C CA . GLY B 1 117 ? 12.898 2.219 23.062 1 44.41 117 GLY B CA 1
ATOM 3930 C C . GLY B 1 117 ? 11.477 1.784 22.766 1 44.41 117 GLY B C 1
ATOM 3931 O O . GLY B 1 117 ? 11.148 1.473 21.609 1 44.41 117 GLY B O 1
ATOM 3932 N N . GLN B 1 118 ? 10.812 1.312 23.766 1 45.41 118 GLN B N 1
ATOM 3933 C CA . GLN B 1 118 ? 9.477 0.748 23.609 1 45.41 118 GLN B CA 1
ATOM 3934 C C . GLN B 1 118 ? 8.461 1.829 23.25 1 45.41 118 GLN B C 1
ATOM 3936 O O . GLN B 1 118 ? 8.266 2.777 24.016 1 45.41 118 GLN B O 1
ATOM 3941 N N . PRO B 1 119 ? 8.109 2.01 22 1 53.81 119 PRO B N 1
ATOM 3942 C CA . PRO B 1 119 ? 7.012 2.91 21.641 1 53.81 119 PRO B CA 1
ATOM 3943 C C . PRO B 1 119 ? 5.719 2.602 22.391 1 53.81 119 PRO B C 1
ATOM 3945 O O . PRO B 1 119 ? 5.473 1.45 22.75 1 53.81 119 PRO B O 1
ATOM 3948 N N . LEU B 1 120 ? 5.211 3.732 23.141 1 48.56 120 LEU B N 1
ATOM 3949 C CA . LEU B 1 120 ? 3.871 3.602 23.688 1 48.56 120 LEU B CA 1
ATOM 3950 C C . LEU B 1 120 ? 2.812 3.896 22.641 1 48.56 120 LEU B C 1
ATOM 3952 O O . LEU B 1 120 ? 2.9 4.898 21.922 1 48.56 120 LEU B O 1
ATOM 3956 N N . LEU B 1 121 ? 2.051 2.869 22.219 1 53.91 121 LEU B N 1
ATOM 3957 C CA . LEU B 1 121 ? 1.016 3.012 21.188 1 53.91 121 LEU B CA 1
ATOM 3958 C C . LEU B 1 121 ? -0.371 2.805 21.797 1 53.91 121 LEU B C 1
ATOM 3960 O O . LEU B 1 121 ? -0.58 1.877 22.578 1 53.91 121 LEU B O 1
ATOM 3964 N N . CYS B 1 122 ? -1.127 3.877 21.766 1 53.47 122 CYS B N 1
ATOM 3965 C CA . CYS B 1 122 ? -2.547 3.758 22.078 1 53.47 122 CYS B CA 1
ATOM 3966 C C . CYS B 1 122 ? -3.387 3.77 20.797 1 53.47 122 CYS B C 1
ATOM 3968 O O . CYS B 1 122 ? -3.26 4.676 19.984 1 53.47 122 CYS B O 1
ATOM 3970 N N . VAL B 1 123 ? -4.148 2.639 20.594 1 60.03 123 VAL B N 1
ATOM 3971 C CA . VAL B 1 123 ? -4.93 2.531 19.375 1 60.03 123 VAL B CA 1
ATOM 3972 C C . VAL B 1 123 ? -6.41 2.385 19.719 1 60.03 123 VAL B C 1
ATOM 3974 O O . VAL B 1 123 ? -6.773 1.648 20.641 1 60.03 123 VAL B O 1
ATOM 3977 N N . LEU B 1 124 ? -7.23 3.334 19.203 1 60.53 124 LEU B N 1
ATOM 3978 C CA . LEU B 1 124 ? -8.68 3.172 19.188 1 60.53 124 LEU B CA 1
ATOM 3979 C C . LEU B 1 124 ? -9.148 2.584 17.859 1 60.53 124 LEU B C 1
ATOM 3981 O O . LEU B 1 124 ? -8.703 3.021 16.797 1 60.53 124 LEU B O 1
ATOM 3985 N N . GLN B 1 125 ? -9.898 1.47 18.062 1 66.31 125 GLN B N 1
ATOM 3986 C CA . GLN B 1 125 ? -10.359 0.824 16.828 1 66.31 125 GLN B CA 1
ATOM 3987 C C . GLN B 1 125 ? -11.859 0.545 16.891 1 66.31 125 GLN B C 1
ATOM 3989 O O . GLN B 1 125 ? -12.375 0.111 17.922 1 66.31 125 GLN B O 1
ATOM 3994 N N . ASP B 1 126 ? -12.562 0.821 15.805 1 68.25 126 ASP B N 1
ATOM 3995 C CA . ASP B 1 126 ? -13.977 0.569 15.555 1 68.25 126 ASP B CA 1
ATOM 3996 C C . ASP B 1 126 ? -14.852 1.354 16.531 1 68.25 126 ASP B C 1
ATOM 3998 O O . ASP B 1 126 ? -15.844 0.833 17.047 1 68.25 126 ASP B O 1
ATOM 4002 N N . GLY B 1 127 ? -14.414 2.596 16.766 1 68.12 127 GLY B N 1
ATOM 4003 C CA . GLY B 1 127 ? -15.203 3.488 17.594 1 68.12 127 GLY B CA 1
ATOM 4004 C C . GLY B 1 127 ? -16.344 4.148 16.828 1 68.12 127 GLY B C 1
ATOM 4005 O O . GLY B 1 127 ? -16.391 4.086 15.602 1 68.12 127 GLY B O 1
ATOM 4006 N N . GLU B 1 128 ? -17.172 4.805 17.578 1 72.81 128 GLU B N 1
ATOM 4007 C CA . GLU B 1 128 ? -18.344 5.441 16.984 1 72.81 128 GLU B CA 1
ATOM 4008 C C . GLU B 1 128 ? -17.953 6.73 16.25 1 72.81 128 GLU B C 1
ATOM 4010 O O . GLU B 1 128 ? -18.5 7.039 15.195 1 72.81 128 GLU B O 1
ATOM 4015 N N . VAL B 1 129 ? -17.062 7.422 16.812 1 79.5 129 VAL B N 1
ATOM 4016 C CA . VAL B 1 129 ? -16.641 8.672 16.203 1 79.5 129 VAL B CA 1
ATOM 4017 C C . VAL B 1 129 ? -15.383 8.438 15.359 1 79.5 129 VAL B C 1
ATOM 4019 O O . VAL B 1 129 ? -15.328 8.82 14.188 1 79.5 129 VAL B O 1
ATOM 4022 N N . PHE B 1 130 ? -14.422 7.777 16.031 1 83.19 130 PHE B N 1
ATOM 4023 C CA . PHE B 1 130 ? -13.18 7.445 15.344 1 83.19 130 PHE B CA 1
ATOM 4024 C C . PHE B 1 130 ? -13.117 5.953 15.031 1 83.19 130 PHE B C 1
ATOM 4026 O O . PHE B 1 130 ? -13.039 5.129 15.945 1 83.19 130 PHE B O 1
ATOM 4033 N N . GLU B 1 131 ? -13.172 5.703 13.812 1 87.75 131 GLU B N 1
ATOM 4034 C CA . GLU B 1 131 ? -13.125 4.309 13.375 1 87.75 131 GLU B CA 1
ATOM 4035 C C . GLU B 1 131 ? -11.773 3.678 13.68 1 87.75 131 GLU B C 1
ATOM 4037 O O . GLU B 1 131 ? -11.703 2.529 14.125 1 87.75 131 GLU B O 1
ATOM 4042 N N . LYS B 1 132 ? -10.742 4.391 13.453 1 86.56 132 LYS B N 1
ATOM 4043 C CA . LYS B 1 132 ? -9.383 3.988 13.812 1 86.56 132 LYS B CA 1
ATOM 4044 C C . LYS B 1 132 ? -8.516 5.199 14.133 1 86.56 132 LYS B C 1
ATOM 4046 O O . LYS B 1 132 ? -8.43 6.137 13.336 1 86.56 132 LYS B O 1
ATOM 4051 N N . ALA B 1 133 ? -7.98 5.203 15.305 1 83.94 133 ALA B N 1
ATOM 4052 C CA . ALA B 1 133 ? -7.125 6.293 15.766 1 83.94 133 ALA B CA 1
ATOM 4053 C C . ALA B 1 133 ? -6.023 5.777 16.688 1 83.94 133 ALA B C 1
ATOM 4055 O O . ALA B 1 133 ? -6.234 4.84 17.453 1 83.94 133 ALA B O 1
ATOM 4056 N N . GLY B 1 134 ? -4.84 6.328 16.422 1 76.94 134 GLY B N 1
ATOM 4057 C CA . GLY B 1 134 ? -3.73 5.918 17.281 1 76.94 134 GLY B CA 1
ATOM 4058 C C . GLY B 1 134 ? -2.764 7.047 17.578 1 76.94 134 GLY B C 1
ATOM 4059 O O . GLY B 1 134 ? -2.633 7.988 16.797 1 76.94 134 GLY B O 1
ATOM 4060 N N . VAL B 1 135 ? -2.258 7.016 18.75 1 77 135 VAL B N 1
ATOM 4061 C CA . VAL B 1 135 ? -1.178 7.914 19.141 1 77 135 VAL B CA 1
ATOM 4062 C C . VAL B 1 135 ? 0.058 7.102 19.516 1 77 135 VAL B C 1
ATOM 4064 O O . VAL B 1 135 ? -0.037 6.133 20.281 1 77 135 VAL B O 1
ATOM 4067 N N . ASN B 1 136 ? 1.073 7.438 18.859 1 72.94 136 ASN B N 1
ATOM 4068 C CA . ASN B 1 136 ? 2.336 6.75 19.094 1 72.94 136 ASN B CA 1
ATOM 4069 C C . ASN B 1 136 ? 3.385 7.688 19.688 1 72.94 136 ASN B C 1
ATOM 4071 O O . ASN B 1 136 ? 3.635 8.766 19.141 1 72.94 136 ASN B O 1
ATOM 4075 N N . VAL B 1 137 ? 3.865 7.316 20.844 1 71.44 137 VAL B N 1
ATOM 4076 C CA . VAL B 1 137 ? 5 8.016 21.438 1 71.44 137 VAL B CA 1
ATOM 4077 C C . VAL B 1 137 ? 6.23 7.113 21.406 1 71.44 137 VAL B C 1
ATOM 4079 O O . VAL B 1 137 ? 6.191 5.977 21.875 1 71.44 137 VAL B O 1
ATOM 4082 N N . SER B 1 138 ? 7.242 7.594 20.75 1 68.19 138 SER B N 1
ATOM 4083 C CA . SER B 1 138 ? 8.414 6.738 20.594 1 68.19 138 SER B CA 1
ATOM 4084 C C . SER B 1 138 ? 9.68 7.445 21.078 1 68.19 138 SER B C 1
ATOM 4086 O O . SER B 1 138 ? 9.828 8.656 20.891 1 68.19 138 SER B O 1
ATOM 4088 N N . VAL B 1 139 ? 10.438 6.707 21.828 1 65 139 VAL B N 1
ATOM 4089 C CA . VAL B 1 139 ? 11.805 7.09 22.172 1 65 139 VAL B CA 1
ATOM 4090 C C . VAL B 1 139 ? 12.766 5.977 21.766 1 65 139 VAL B C 1
ATOM 4092 O O . VAL B 1 139 ? 12.68 4.852 22.266 1 65 139 VAL B O 1
ATOM 4095 N N . VAL B 1 140 ? 13.578 6.297 20.781 1 65.81 140 VAL B N 1
ATOM 4096 C CA . VAL B 1 140 ? 14.508 5.293 20.266 1 65.81 140 VAL B CA 1
ATOM 4097 C C . VAL B 1 140 ? 15.945 5.797 20.406 1 65.81 140 VAL B C 1
ATOM 4099 O O . VAL B 1 140 ? 16.219 6.98 20.172 1 65.81 140 VAL B O 1
ATOM 4102 N N . PHE B 1 141 ? 16.797 4.941 20.953 1 65.5 141 PHE B N 1
ATOM 4103 C CA . PHE B 1 141 ? 18.219 5.309 21.016 1 65.5 141 PHE B CA 1
ATOM 4104 C C . PHE B 1 141 ? 19.094 4.121 20.656 1 65.5 141 PHE B C 1
ATOM 4106 O O . PHE B 1 141 ? 18.672 2.969 20.766 1 65.5 141 PHE B O 1
ATOM 4113 N N . GLY B 1 142 ? 20.188 4.379 20.047 1 73.44 142 GLY B N 1
ATOM 4114 C CA . GLY B 1 142 ? 21.125 3.352 19.641 1 73.44 142 GLY B CA 1
ATOM 4115 C C . GLY B 1 142 ? 22.25 3.885 18.75 1 73.44 142 GLY B C 1
ATOM 4116 O O . GLY B 1 142 ? 22.641 5.039 18.891 1 73.44 142 GLY B O 1
ATOM 4117 N N . ILE B 1 143 ? 22.812 2.885 18 1 79.62 143 ILE B N 1
ATOM 4118 C CA . ILE B 1 143 ? 23.859 3.24 17.047 1 79.62 143 ILE B CA 1
ATOM 4119 C C . ILE B 1 143 ? 23.281 3.307 15.633 1 79.62 143 ILE B C 1
ATOM 4121 O O . ILE B 1 143 ? 22.578 2.389 15.203 1 79.62 143 ILE B O 1
ATOM 4125 N N . LEU B 1 144 ? 23.484 4.449 15.023 1 78.62 144 LEU B N 1
ATOM 4126 C CA . LEU B 1 144 ? 22.969 4.645 13.68 1 78.62 144 LEU B CA 1
ATOM 4127 C C . LEU B 1 144 ? 23.562 3.629 12.711 1 78.62 144 LEU B C 1
ATOM 4129 O O . LEU B 1 144 ? 24.781 3.4 12.719 1 78.62 144 LEU B O 1
ATOM 4133 N N . SER B 1 145 ? 22.688 2.979 11.961 1 75.19 145 SER B N 1
ATOM 4134 C CA . SER B 1 145 ? 23.188 2.051 10.953 1 75.19 145 SER B CA 1
ATOM 4135 C C . SER B 1 145 ? 23.969 2.783 9.867 1 75.19 145 SER B C 1
ATOM 4137 O O . SER B 1 145 ? 23.797 3.992 9.688 1 75.19 145 SER B O 1
ATOM 4139 N N . GLU B 1 146 ? 24.766 1.992 9.133 1 76.94 146 GLU B N 1
ATOM 4140 C CA . GLU B 1 146 ? 25.516 2.576 8.039 1 76.94 146 GLU B CA 1
ATOM 4141 C C . GLU B 1 146 ? 24.594 3.113 6.949 1 76.94 146 GLU B C 1
ATOM 4143 O O . GLU B 1 146 ? 24.859 4.168 6.367 1 76.94 146 GLU B O 1
ATOM 4148 N N . GLU B 1 147 ? 23.594 2.428 6.766 1 72.75 147 GLU B N 1
ATOM 4149 C CA . GLU B 1 147 ? 22.641 2.848 5.734 1 72.75 147 GLU B CA 1
ATOM 4150 C C . GLU B 1 147 ? 21.938 4.148 6.121 1 72.75 147 GLU B C 1
ATOM 4152 O O . GLU B 1 147 ? 21.797 5.051 5.293 1 72.75 147 GLU B O 1
ATOM 4157 N N . ALA B 1 148 ? 21.609 4.191 7.281 1 73.44 148 ALA B N 1
ATOM 4158 C CA . ALA B 1 148 ? 20.938 5.398 7.762 1 73.44 148 ALA B CA 1
ATOM 4159 C C . ALA B 1 148 ? 21.891 6.594 7.746 1 73.44 148 ALA B C 1
ATOM 4161 O O . ALA B 1 148 ? 21.5 7.699 7.367 1 73.44 148 ALA B O 1
ATOM 4162 N N . ALA B 1 149 ? 23.094 6.332 8.141 1 78.5 149 ALA B N 1
ATOM 4163 C CA . ALA B 1 149 ? 24.109 7.387 8.125 1 78.5 149 ALA B CA 1
ATOM 4164 C C . ALA B 1 149 ? 24.344 7.902 6.707 1 78.5 149 ALA B C 1
ATOM 4166 O O . ALA B 1 149 ? 24.469 9.109 6.496 1 78.5 149 ALA B O 1
ATOM 4167 N N . ARG B 1 150 ? 24.312 6.922 5.867 1 78.5 150 ARG B N 1
ATOM 4168 C CA . ARG B 1 150 ? 24.5 7.281 4.469 1 78.5 150 ARG B CA 1
ATOM 4169 C C . ARG B 1 150 ? 23.344 8.141 3.957 1 78.5 150 ARG B C 1
ATOM 4171 O O . ARG B 1 150 ? 23.562 9.109 3.227 1 78.5 150 ARG B O 1
ATOM 4178 N N . GLN B 1 151 ? 22.156 7.781 4.316 1 73.25 151 GLN B N 1
ATOM 4179 C CA . GLN B 1 151 ? 20.984 8.547 3.9 1 73.25 151 GLN B CA 1
ATOM 4180 C C . GLN B 1 151 ? 21.016 9.961 4.469 1 73.25 151 GLN B C 1
ATOM 4182 O O . GLN B 1 151 ? 20.688 10.922 3.775 1 73.25 151 GLN B O 1
ATOM 4187 N N . MET B 1 152 ? 21.5 10.086 5.613 1 77.12 152 MET B N 1
ATOM 4188 C CA . MET B 1 152 ? 21.547 11.398 6.258 1 77.12 152 MET B CA 1
ATOM 4189 C C . MET B 1 152 ? 22.641 12.266 5.641 1 77.12 152 MET B C 1
ATOM 4191 O O . MET B 1 152 ? 22.453 13.461 5.434 1 77.12 152 MET B O 1
ATOM 4195 N N . ARG B 1 153 ? 23.703 11.562 5.34 1 78 153 ARG B N 1
ATOM 4196 C CA . ARG B 1 153 ? 24.797 12.289 4.676 1 78 153 ARG B CA 1
ATOM 4197 C C . ARG B 1 153 ? 24.344 12.789 3.303 1 78 153 ARG B C 1
ATOM 4199 O O . ARG B 1 153 ? 24.719 13.891 2.895 1 78 153 ARG B O 1
ATOM 4206 N N . SER B 1 154 ? 23.531 11.953 2.707 1 73.56 154 SER B N 1
ATOM 4207 C CA . SER B 1 154 ? 23.047 12.328 1.384 1 73.56 154 SER B CA 1
ATOM 4208 C C . SER B 1 154 ? 22.125 13.531 1.459 1 73.56 154 SER B C 1
ATOM 4210 O O . SER B 1 154 ? 21.938 14.25 0.471 1 73.56 154 SER B O 1
ATOM 4212 N N . ARG B 1 155 ? 21.641 13.727 2.572 1 69.69 155 ARG B N 1
ATOM 4213 C CA . ARG B 1 155 ? 20.75 14.867 2.758 1 69.69 155 ARG B CA 1
ATOM 4214 C C . ARG B 1 155 ? 21.516 16.078 3.281 1 69.69 155 ARG B C 1
ATOM 4216 O O . ARG B 1 155 ? 20.906 17.031 3.779 1 69.69 155 ARG B O 1
ATOM 4223 N N . GLY B 1 156 ? 22.844 15.992 3.289 1 72.62 156 GLY B N 1
ATOM 4224 C CA . GLY B 1 156 ? 23.656 17.172 3.566 1 72.62 156 GLY B CA 1
ATOM 4225 C C . GLY B 1 156 ? 24.203 17.188 4.98 1 72.62 156 GLY B C 1
ATOM 4226 O O . GLY B 1 156 ? 24.812 18.188 5.398 1 72.62 156 GLY B O 1
ATOM 4227 N N . LYS B 1 157 ? 24.016 16.172 5.672 1 75.19 157 LYS B N 1
ATOM 4228 C CA . LYS B 1 157 ? 24.516 16.156 7.043 1 75.19 157 LYS B CA 1
ATOM 4229 C C . LYS B 1 157 ? 25.953 15.648 7.102 1 75.19 157 LYS B C 1
ATOM 4231 O O . LYS B 1 157 ? 26.281 14.656 6.457 1 75.19 157 LYS B O 1
ATOM 4236 N N . SER B 1 158 ? 26.797 16.438 7.621 1 79.44 158 SER B N 1
ATOM 4237 C CA . SER B 1 158 ? 28.156 15.984 7.879 1 79.44 158 SER B CA 1
ATOM 4238 C C . SER B 1 158 ? 28.25 15.219 9.195 1 79.44 158 SER B C 1
ATOM 4240 O O . SER B 1 158 ? 28.047 15.797 10.266 1 79.44 158 SER B O 1
ATOM 4242 N N . LEU B 1 159 ? 28.422 13.953 9.141 1 82.12 159 LEU B N 1
ATOM 4243 C CA . LEU B 1 159 ? 28.453 13.109 10.328 1 82.12 159 LEU B CA 1
ATOM 4244 C C . LEU B 1 159 ? 29.828 12.484 10.516 1 82.12 159 LEU B C 1
ATOM 4246 O O . LEU B 1 159 ? 30.328 11.773 9.625 1 82.12 159 LEU B O 1
ATOM 4250 N N . LYS B 1 160 ? 30.516 12.773 11.531 1 80.5 160 LYS B N 1
ATOM 4251 C CA . LYS B 1 160 ? 31.797 12.18 11.875 1 80.5 160 LYS B CA 1
ATOM 4252 C C . LYS B 1 160 ? 31.641 11.07 12.906 1 80.5 160 LYS B C 1
ATOM 4254 O O . LYS B 1 160 ? 31.281 11.336 14.055 1 80.5 160 LYS B O 1
ATOM 4259 N N . ALA B 1 161 ? 31.875 9.852 12.516 1 79.44 161 ALA B N 1
ATOM 4260 C CA . ALA B 1 161 ? 31.672 8.703 13.391 1 79.44 161 ALA B CA 1
ATOM 4261 C C . ALA B 1 161 ? 32.875 8.5 14.312 1 79.44 161 ALA B C 1
ATOM 4263 O O . ALA B 1 161 ? 34 8.781 13.93 1 79.44 161 ALA B O 1
ATOM 4264 N N . LYS B 1 162 ? 32.594 8.273 15.555 1 72.5 162 LYS B N 1
ATOM 4265 C CA . LYS B 1 162 ? 33.625 7.805 16.469 1 72.5 162 LYS B CA 1
ATOM 4266 C C . LYS B 1 162 ? 33.781 6.289 16.406 1 72.5 162 LYS B C 1
ATOM 4268 O O . LYS B 1 162 ? 32.844 5.551 16.781 1 72.5 162 LYS B O 1
ATOM 4273 N N . ASP B 1 163 ? 34.906 5.754 15.984 1 74.44 163 ASP B N 1
ATOM 4274 C CA . ASP B 1 163 ? 35.156 4.328 15.812 1 74.44 163 ASP B CA 1
ATOM 4275 C C . ASP B 1 163 ? 34.062 3.682 14.977 1 74.44 163 ASP B C 1
ATOM 4277 O O . ASP B 1 163 ? 33.562 2.592 15.305 1 74.44 163 ASP B O 1
ATOM 4281 N N . GLY B 1 164 ? 33.594 4.445 14.133 1 75.44 164 GLY B N 1
ATOM 4282 C CA . GLY B 1 164 ? 32.594 3.93 13.188 1 75.44 164 GLY B CA 1
ATOM 4283 C C . GLY B 1 164 ? 31.188 3.93 13.734 1 75.44 164 GLY B C 1
ATOM 4284 O O . GLY B 1 164 ? 30.266 3.477 13.062 1 75.44 164 GLY B O 1
ATOM 4285 N N . LYS B 1 165 ? 31.109 4.434 14.984 1 83.88 165 LYS B N 1
ATOM 4286 C CA . LYS B 1 165 ? 29.797 4.395 15.609 1 83.88 165 LYS B CA 1
ATOM 4287 C C . LYS B 1 165 ? 29.219 5.797 15.75 1 83.88 165 LYS B C 1
ATOM 4289 O O . LYS B 1 165 ? 29.938 6.754 16.016 1 83.88 165 LYS B O 1
ATOM 4294 N N . LEU B 1 166 ? 27.922 5.969 15.5 1 86.25 166 LEU B N 1
ATOM 4295 C CA . LEU B 1 166 ? 27.188 7.215 15.641 1 86.25 166 LEU B CA 1
ATOM 4296 C C . LEU B 1 166 ? 25.969 7.023 16.531 1 86.25 166 LEU B C 1
ATOM 4298 O O . LEU B 1 166 ? 24.891 6.68 16.047 1 86.25 166 LEU B O 1
ATOM 4302 N N . PRO B 1 167 ? 26.25 7.258 17.891 1 81.56 167 PRO B N 1
ATOM 4303 C CA . PRO B 1 167 ? 25.094 7.16 18.781 1 81.56 167 PRO B CA 1
ATOM 4304 C C . PRO B 1 167 ? 24.016 8.195 18.469 1 81.56 167 PRO B C 1
ATOM 4306 O O . PRO B 1 167 ? 24.328 9.336 18.125 1 81.56 167 PRO B O 1
ATOM 4309 N N . PHE B 1 168 ? 22.75 7.734 18.5 1 80.62 168 PHE B N 1
ATOM 4310 C CA . PHE B 1 168 ? 21.656 8.656 18.188 1 80.62 168 PHE B CA 1
ATOM 4311 C C . PHE B 1 168 ? 20.5 8.453 19.156 1 80.62 168 PHE B C 1
ATOM 4313 O O . PHE B 1 168 ? 20.438 7.445 19.859 1 80.62 168 PHE B O 1
ATOM 4320 N N . CYS B 1 169 ? 19.734 9.484 19.344 1 74.31 169 CYS B N 1
ATOM 4321 C CA . CYS B 1 169 ? 18.469 9.469 20.062 1 74.31 169 CYS B CA 1
ATOM 4322 C C . CYS B 1 169 ? 17.375 10.156 19.266 1 74.31 169 CYS B C 1
ATOM 4324 O O . CYS B 1 169 ? 17.609 11.211 18.656 1 74.31 169 CYS B O 1
ATOM 4326 N N . ALA B 1 170 ? 16.281 9.43 19.125 1 76.62 170 ALA B N 1
ATOM 4327 C CA . ALA B 1 170 ? 15.125 9.969 18.422 1 76.62 170 ALA B CA 1
ATOM 4328 C C . ALA B 1 170 ? 13.867 9.867 19.281 1 76.62 170 ALA B C 1
ATOM 4330 O O . ALA B 1 170 ? 13.648 8.859 19.953 1 76.62 170 ALA B O 1
ATOM 4331 N N . MET B 1 171 ? 13.172 10.984 19.375 1 75.31 171 MET B N 1
ATOM 4332 C CA . MET B 1 171 ? 11.906 11.023 20.109 1 75.31 171 MET B CA 1
ATOM 4333 C C . MET B 1 171 ? 10.82 11.68 19.266 1 75.31 171 MET B C 1
ATOM 4335 O O . MET B 1 171 ? 11.094 12.609 18.5 1 75.31 171 MET B O 1
ATOM 4339 N N . GLY B 1 172 ? 9.609 11.133 19.453 1 76.19 172 GLY B N 1
ATOM 4340 C CA . GLY B 1 172 ? 8.539 11.727 18.672 1 76.19 172 GLY B CA 1
ATOM 4341 C C . GLY B 1 172 ? 7.16 11.266 19.094 1 76.19 172 GLY B C 1
ATOM 4342 O O . GLY B 1 172 ? 7.023 10.266 19.812 1 76.19 172 GLY B O 1
ATOM 4343 N N . VAL B 1 173 ? 6.25 12.117 18.812 1 80.81 173 VAL B N 1
ATOM 4344 C CA . VAL B 1 173 ? 4.836 11.789 18.984 1 80.81 173 VAL B CA 1
ATOM 4345 C C . VAL B 1 173 ? 4.117 11.891 17.641 1 80.81 173 VAL B C 1
ATOM 4347 O O . VAL B 1 173 ? 4.383 12.805 16.844 1 80.81 173 VAL B O 1
ATOM 4350 N N . SER B 1 174 ? 3.371 10.883 17.328 1 85.19 174 SER B N 1
ATOM 4351 C CA . SER B 1 174 ? 2.639 10.875 16.062 1 85.19 174 SER B CA 1
ATOM 4352 C C . SER B 1 174 ? 1.237 10.297 16.25 1 85.19 174 SER B C 1
ATOM 4354 O O . SER B 1 174 ? 0.992 9.523 17.172 1 85.19 174 SER B O 1
ATOM 4356 N N . SER B 1 175 ? 0.371 10.805 15.43 1 86.69 175 SER B N 1
ATOM 4357 C CA . SER B 1 175 ? -0.999 10.305 15.477 1 86.69 175 SER B CA 1
ATOM 4358 C C . SER B 1 175 ? -1.663 10.367 14.109 1 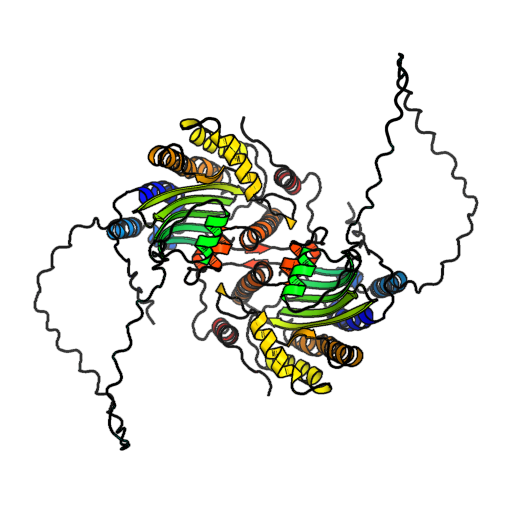86.69 175 SER B C 1
ATOM 4360 O O . SER B 1 175 ? -1.363 11.258 13.312 1 86.69 175 SER B O 1
ATOM 4362 N N . VAL B 1 176 ? -2.439 9.398 13.859 1 92.31 176 VAL B N 1
ATOM 4363 C CA . VAL B 1 176 ? -3.35 9.391 12.719 1 92.31 176 VAL B CA 1
ATOM 4364 C C . VAL B 1 176 ? -4.762 9.047 13.188 1 92.31 176 VAL B C 1
ATOM 4366 O O . VAL B 1 176 ? -4.961 8.094 13.938 1 92.31 176 VAL B O 1
ATOM 4369 N N . ILE B 1 177 ? -5.691 9.828 12.727 1 90.5 177 ILE B N 1
ATOM 4370 C CA . ILE B 1 177 ? -7.07 9.664 13.172 1 90.5 177 ILE B CA 1
ATOM 4371 C C . ILE B 1 177 ? -7.984 9.5 11.953 1 90.5 177 ILE B C 1
ATOM 4373 O O . ILE B 1 177 ? -8.102 10.406 11.133 1 90.5 177 ILE B O 1
ATOM 4377 N N . HIS B 1 178 ? -8.609 8.352 11.883 1 94.12 178 HIS B N 1
ATOM 4378 C CA . HIS B 1 178 ? -9.586 8.062 10.836 1 94.12 178 HIS B CA 1
ATOM 4379 C C . HIS B 1 178 ? -11 8.031 11.398 1 94.12 178 HIS B C 1
ATOM 4381 O O . HIS B 1 178 ? -11.414 7.039 12 1 94.12 178 HIS B O 1
ATOM 4387 N N . PRO B 1 179 ? -11.789 9.031 11.125 1 93.75 179 PRO B N 1
ATOM 4388 C CA . PRO B 1 179 ? -13.148 9.07 11.656 1 93.75 179 PRO B CA 1
ATOM 4389 C C . PRO B 1 179 ? -14.094 8.133 10.914 1 93.75 179 PRO B C 1
ATOM 4391 O O . PRO B 1 179 ? -13.82 7.746 9.773 1 93.75 179 PRO B O 1
ATOM 4394 N N . LYS B 1 180 ? -15.125 7.82 11.555 1 91.88 180 LYS B N 1
ATOM 4395 C CA . LYS B 1 180 ? -16.156 6.984 10.945 1 91.88 180 LYS B CA 1
ATOM 4396 C C . LYS B 1 180 ? -17 7.785 9.961 1 91.88 180 LYS B C 1
ATOM 4398 O O . LYS B 1 180 ? -17.297 7.316 8.859 1 91.88 180 LYS B O 1
ATOM 4403 N N . ASN B 1 181 ? -17.391 8.984 10.375 1 94.94 181 ASN B N 1
ATOM 4404 C CA . ASN B 1 181 ? -18.25 9.844 9.555 1 94.94 181 ASN B CA 1
ATOM 4405 C C . ASN B 1 181 ? -17.469 10.461 8.398 1 94.94 181 ASN B C 1
ATOM 4407 O O . ASN B 1 181 ? -16.453 11.125 8.609 1 94.94 181 ASN B O 1
ATOM 4411 N N . PRO B 1 182 ? -17.938 10.312 7.141 1 97.88 182 PRO B N 1
ATOM 4412 C CA . PRO B 1 182 ? -17.203 10.836 5.984 1 97.88 182 PRO B CA 1
ATOM 4413 C C . PRO B 1 182 ? -17.109 12.359 5.992 1 97.88 182 PRO B C 1
ATOM 4415 O O . PRO B 1 182 ? -16.297 12.93 5.25 1 97.88 182 PRO B O 1
ATOM 4418 N N . HIS B 1 183 ? -17.859 12.984 6.805 1 98.06 183 HIS B N 1
ATOM 4419 C CA . HIS B 1 183 ? -17.844 14.445 6.836 1 98.06 183 HIS B CA 1
ATOM 4420 C C . HIS B 1 183 ? -16.828 14.961 7.852 1 98.06 183 HIS B C 1
ATOM 4422 O O . HIS B 1 183 ? -16.578 16.172 7.93 1 98.06 183 HIS B O 1
ATOM 4428 N N . VAL B 1 184 ? -16.297 14.125 8.664 1 96.75 184 VAL B N 1
ATOM 4429 C CA . VAL B 1 184 ? -15.203 14.477 9.555 1 96.75 184 VAL B CA 1
ATOM 4430 C C . VAL B 1 184 ? -13.867 14.141 8.891 1 96.75 184 VAL B C 1
ATOM 4432 O O . VAL B 1 184 ? -13.625 12.984 8.531 1 96.75 184 VAL B O 1
ATOM 4435 N N . PRO B 1 185 ? -12.992 15.094 8.711 1 98.25 185 PRO B N 1
ATOM 4436 C CA . PRO B 1 185 ? -11.727 14.836 8.023 1 98.25 185 PRO B CA 1
ATOM 4437 C C . PRO B 1 185 ? -10.773 13.977 8.844 1 98.25 185 PRO B C 1
ATOM 4439 O O . PRO B 1 185 ? -10.805 14.023 10.078 1 98.25 185 PRO B O 1
ATOM 4442 N N . THR B 1 186 ? -9.977 13.156 8.133 1 97.81 186 THR B N 1
ATOM 4443 C CA . THR B 1 186 ? -8.828 12.492 8.742 1 97.81 186 THR B CA 1
ATOM 4444 C C . THR B 1 186 ? -7.742 13.5 9.102 1 97.81 186 THR B C 1
ATOM 4446 O O . THR B 1 186 ? -7.496 14.445 8.352 1 97.81 186 THR B O 1
ATOM 4449 N N . MET B 1 187 ? -7.074 13.305 10.211 1 96.44 187 MET B N 1
ATOM 4450 C CA . MET B 1 187 ? -5.977 14.188 10.602 1 96.44 187 MET B CA 1
ATOM 4451 C C . MET B 1 187 ? -4.734 13.375 10.969 1 96.44 187 MET B C 1
ATOM 4453 O O . MET B 1 187 ? -4.848 12.281 11.523 1 96.44 187 MET B O 1
ATOM 4457 N N . HIS B 1 188 ? -3.613 13.875 10.609 1 96.31 188 HIS B N 1
ATOM 4458 C CA . HIS B 1 188 ? -2.307 13.328 10.945 1 96.31 188 HIS B CA 1
ATOM 4459 C C . HIS B 1 188 ? -1.405 14.391 11.562 1 96.31 188 HIS B C 1
ATOM 4461 O O . HIS B 1 188 ? -1.392 15.539 11.117 1 96.31 188 HIS B O 1
ATOM 4467 N N . PHE B 1 189 ? -0.729 14.078 12.625 1 93.31 189 PHE B N 1
ATOM 4468 C CA . PHE B 1 189 ? 0.343 14.953 13.086 1 93.31 189 PHE B CA 1
ATOM 4469 C C . PHE B 1 189 ? 1.538 14.133 13.57 1 93.31 189 PHE B C 1
ATOM 4471 O O . PHE B 1 189 ? 1.388 12.977 13.969 1 93.31 189 PHE B O 1
ATOM 4478 N N . ASN B 1 190 ? 2.641 14.664 13.438 1 91.31 190 ASN B N 1
ATOM 4479 C CA . ASN B 1 190 ? 3.926 14.133 13.875 1 91.31 190 ASN B CA 1
ATOM 4480 C C . ASN B 1 190 ? 4.875 15.242 14.312 1 91.31 190 ASN B C 1
ATOM 4482 O O . ASN B 1 190 ? 5.043 16.234 13.609 1 91.31 190 ASN B O 1
ATOM 4486 N N . TYR B 1 191 ? 5.352 15.203 15.461 1 88.25 191 TYR B N 1
ATOM 4487 C CA . TYR B 1 191 ? 6.402 16.078 15.961 1 88.25 191 TYR B CA 1
ATOM 4488 C C . TYR B 1 191 ? 7.535 15.281 16.578 1 88.25 191 TYR B C 1
ATOM 4490 O O . TYR B 1 191 ? 7.305 14.438 17.453 1 88.25 191 TYR B O 1
ATOM 4498 N N . ARG B 1 192 ? 8.703 15.531 16.078 1 85.38 192 ARG B N 1
ATOM 4499 C CA . ARG B 1 192 ? 9.797 14.648 16.484 1 85.38 192 ARG B CA 1
ATOM 4500 C C . ARG B 1 192 ? 11.094 15.43 16.656 1 85.38 192 ARG B C 1
ATOM 4502 O O . ARG B 1 192 ? 11.234 16.531 16.125 1 85.38 192 ARG B O 1
ATOM 4509 N N . TYR B 1 193 ? 11.961 14.875 17.484 1 83.88 193 TYR B N 1
ATOM 4510 C CA . TYR B 1 193 ? 13.305 15.359 17.797 1 83.88 193 TYR B CA 1
ATOM 4511 C C . TYR B 1 193 ? 14.352 14.289 17.531 1 83.88 193 TYR B C 1
ATOM 4513 O O . TYR B 1 193 ? 14.133 13.109 17.844 1 83.88 193 TYR B O 1
ATOM 4521 N N . PHE B 1 194 ? 15.461 14.695 16.844 1 83.69 194 PHE B N 1
ATOM 4522 C CA . PHE B 1 194 ? 16.562 13.789 16.547 1 83.69 194 PHE B CA 1
ATOM 4523 C C . PHE B 1 194 ? 17.891 14.398 16.969 1 83.69 194 PHE B C 1
ATOM 4525 O O . PHE B 1 194 ? 18.125 15.594 16.781 1 83.69 194 PHE B O 1
ATOM 4532 N N . GLU B 1 195 ? 18.75 13.57 17.562 1 83.25 195 GLU B N 1
ATOM 4533 C CA . GLU B 1 195 ? 20.094 14.039 17.891 1 83.25 195 GLU B CA 1
ATOM 4534 C C . GLU B 1 195 ? 21.125 12.945 17.641 1 83.25 195 GLU B C 1
ATOM 4536 O O . GLU B 1 195 ? 20.844 11.758 17.828 1 83.25 195 GLU B O 1
ATOM 4541 N N . ILE B 1 196 ? 22.25 13.328 17.172 1 84 196 ILE B N 1
ATOM 4542 C CA . ILE B 1 196 ? 23.391 12.453 16.938 1 84 196 ILE B CA 1
ATOM 4543 C C . ILE B 1 196 ? 24.625 13 17.641 1 84 196 ILE B C 1
ATOM 4545 O O . ILE B 1 196 ? 24.891 14.211 17.609 1 84 196 ILE B O 1
ATOM 4549 N N . GLU B 1 197 ? 25.219 12.062 18.297 1 83.06 197 GLU B N 1
ATOM 4550 C CA . GLU B 1 197 ? 26.484 12.43 18.938 1 83.06 197 GLU B CA 1
ATOM 4551 C C . GLU B 1 197 ? 27.672 12.117 18.047 1 83.06 197 GLU B C 1
ATOM 4553 O O . GLU B 1 197 ? 27.844 10.969 17.609 1 83.06 197 GLU B O 1
ATOM 4558 N N . GLU B 1 198 ? 28.422 13.078 17.734 1 85.19 198 GLU B N 1
ATOM 4559 C CA . GLU B 1 198 ? 29.578 12.906 16.875 1 85.19 198 GLU B CA 1
ATOM 4560 C C . GLU B 1 198 ? 30.828 12.531 17.688 1 85.19 198 GLU B C 1
ATOM 4562 O O . GLU B 1 198 ? 30.781 12.5 18.922 1 85.19 198 GLU B O 1
ATOM 4567 N N . ALA B 1 199 ? 31.906 12.227 16.938 1 80.5 199 ALA B N 1
ATOM 4568 C CA . ALA B 1 199 ? 33.156 11.742 17.531 1 80.5 199 ALA B CA 1
ATOM 4569 C C . ALA B 1 199 ? 33.719 12.758 18.5 1 80.5 199 ALA B C 1
ATOM 4571 O O . ALA B 1 199 ? 34.312 12.391 19.531 1 80.5 199 ALA B O 1
ATOM 4572 N N . ASP B 1 200 ? 33.625 14.023 18.219 1 83.56 200 ASP B N 1
ATOM 4573 C CA . ASP B 1 200 ? 34.219 15.062 19.047 1 83.56 200 ASP B CA 1
ATOM 4574 C C . ASP B 1 200 ? 33.281 15.453 20.203 1 83.56 200 ASP B C 1
ATOM 4576 O O . ASP B 1 200 ? 33.594 16.391 20.953 1 83.56 200 ASP B O 1
ATOM 4580 N N . GLY B 1 201 ? 32.156 14.758 20.312 1 81 201 GLY B N 1
ATOM 4581 C CA . GLY B 1 201 ? 31.219 15.023 21.391 1 81 201 GLY B CA 1
ATOM 4582 C C . GLY B 1 201 ? 30.141 16.031 21.016 1 81 201 GLY B C 1
ATOM 4583 O O . GLY B 1 201 ? 29.203 16.25 21.781 1 81 201 GLY B O 1
ATOM 4584 N N . THR B 1 202 ? 30.344 16.594 19.891 1 85.25 202 THR B N 1
ATOM 4585 C CA . THR B 1 202 ? 29.312 17.531 19.422 1 85.25 202 THR B CA 1
ATOM 4586 C C . THR B 1 202 ? 28.016 16.812 19.109 1 85.25 202 THR B C 1
ATOM 4588 O O . THR B 1 202 ? 28.031 15.688 18.594 1 85.25 202 THR B O 1
ATOM 4591 N N . ILE B 1 203 ? 26.938 17.5 19.531 1 83.06 203 ILE B N 1
ATOM 4592 C CA . ILE B 1 203 ? 25.609 16.938 19.281 1 83.06 203 ILE B CA 1
ATOM 4593 C C . ILE B 1 203 ? 24.938 17.672 18.125 1 83.06 203 ILE B C 1
ATOM 4595 O O . ILE B 1 203 ? 24.766 18.891 18.172 1 83.06 203 ILE B O 1
ATOM 4599 N N . GLN B 1 204 ? 24.703 16.922 17.078 1 88.81 204 GLN B N 1
ATOM 4600 C CA . GLN B 1 204 ? 23.828 17.438 16.016 1 88.81 204 GLN B CA 1
ATOM 4601 C C . GLN B 1 204 ? 22.375 17.125 16.297 1 88.81 204 GLN B C 1
ATOM 4603 O O . GLN B 1 204 ? 22.047 16.031 16.75 1 88.81 204 GLN B O 1
ATOM 4608 N N . TRP B 1 205 ? 21.562 18.141 16.125 1 86.19 205 TRP B N 1
ATOM 4609 C CA . TRP B 1 205 ? 20.156 17.953 16.453 1 86.19 205 TRP B CA 1
ATOM 4610 C C . TRP B 1 205 ? 19.25 18.641 15.43 1 86.19 205 TRP B C 1
ATOM 4612 O O . TRP B 1 205 ? 19.672 19.578 14.758 1 86.19 205 TRP B O 1
ATOM 4622 N N . TRP B 1 206 ? 18.078 18.156 15.305 1 90.75 206 TRP B N 1
ATOM 4623 C CA . TRP B 1 206 ? 17.062 18.844 14.531 1 90.75 206 TRP B CA 1
ATOM 4624 C C . TRP B 1 206 ? 15.664 18.375 14.922 1 90.75 206 TRP B C 1
ATOM 4626 O O . TRP B 1 206 ? 15.508 17.328 15.547 1 90.75 206 TRP B O 1
ATOM 4636 N N . PHE B 1 207 ? 14.734 19.234 14.648 1 90.81 207 PHE B N 1
ATOM 4637 C CA . PHE B 1 207 ? 13.32 18.922 14.867 1 90.81 207 PHE B CA 1
ATOM 4638 C C . PHE B 1 207 ? 12.609 18.703 13.539 1 90.81 207 PHE B C 1
ATOM 4640 O O . PHE B 1 207 ? 13.039 19.219 12.5 1 90.81 207 PHE B O 1
ATOM 4647 N N . GLY B 1 208 ? 11.578 17.891 13.562 1 93 208 GLY B N 1
ATOM 4648 C CA . GLY B 1 208 ? 10.648 17.703 12.461 1 93 208 GLY B CA 1
ATOM 4649 C C . GLY B 1 208 ? 9.219 17.516 12.914 1 93 208 GLY B C 1
ATOM 4650 O O . GLY B 1 208 ? 8.961 17.266 14.094 1 93 208 GLY B O 1
ATOM 4651 N N . GLY B 1 209 ? 8.398 17.734 11.922 1 94.19 209 GLY B N 1
ATOM 4652 C CA . GLY B 1 209 ? 7.008 17.516 12.289 1 94.19 209 GLY B CA 1
ATOM 4653 C C . GLY B 1 209 ? 6.027 18.141 11.312 1 94.19 209 GLY B C 1
ATOM 4654 O O . GLY B 1 209 ? 6.395 18.469 10.18 1 94.19 209 GLY B O 1
ATOM 4655 N N . GLY B 1 210 ? 4.758 18.141 11.844 1 96.56 210 GLY B N 1
ATOM 4656 C CA . GLY B 1 210 ? 3.684 18.703 11.031 1 96.56 210 GLY B CA 1
ATOM 4657 C C . GLY B 1 210 ? 2.314 18.172 11.406 1 96.56 210 GLY B C 1
ATOM 4658 O O . GLY B 1 210 ? 2.199 17.281 12.25 1 96.56 210 GLY B O 1
ATOM 4659 N N . THR B 1 211 ? 1.382 18.844 10.906 1 97.62 211 THR B N 1
ATOM 4660 C CA . THR B 1 211 ? -0.028 18.5 11.031 1 97.62 211 THR B CA 1
ATOM 4661 C C . THR B 1 211 ? -0.757 18.703 9.711 1 97.62 211 THR B C 1
ATOM 4663 O O . THR B 1 211 ? -0.613 19.75 9.078 1 97.62 211 THR B O 1
ATOM 4666 N N . ASP B 1 212 ? -1.437 17.703 9.305 1 98.44 212 ASP B N 1
ATOM 4667 C CA . ASP B 1 212 ? -2.137 17.844 8.031 1 98.44 212 ASP B CA 1
ATOM 4668 C C . ASP B 1 212 ? -3.539 17.25 8.109 1 98.44 212 ASP B C 1
ATOM 4670 O O . ASP B 1 212 ? -3.812 16.391 8.953 1 98.44 212 ASP B O 1
ATOM 4674 N N . LEU B 1 213 ? -4.398 17.734 7.258 1 98.75 213 LEU B N 1
ATOM 4675 C CA . LEU B 1 213 ? -5.816 17.375 7.246 1 98.75 213 LEU B CA 1
ATOM 4676 C C . LEU B 1 213 ? -6.199 16.719 5.926 1 98.75 213 LEU B C 1
ATOM 4678 O O . LEU B 1 213 ? -5.805 17.188 4.855 1 98.75 213 LEU B O 1
ATOM 4682 N N . THR B 1 214 ? -6.977 15.633 5.98 1 98.69 214 THR B N 1
ATOM 4683 C CA . THR B 1 214 ? -7.414 14.898 4.797 1 98.69 214 THR B CA 1
ATOM 4684 C C . THR B 1 214 ? -8.93 14.703 4.805 1 98.69 214 THR B C 1
ATOM 4686 O O . THR B 1 214 ? -9.43 13.672 5.254 1 98.69 214 THR B O 1
ATOM 4689 N N . PRO B 1 215 ? -9.68 15.641 4.25 1 98.62 215 PRO B N 1
ATOM 4690 C CA . PRO B 1 215 ? -11.133 15.516 4.199 1 98.62 215 PRO B CA 1
ATOM 4691 C C . PRO B 1 215 ? -11.609 14.617 3.053 1 98.62 215 PRO B C 1
ATOM 4693 O O . PRO B 1 215 ? -10.953 14.555 2.008 1 98.62 215 PRO B O 1
ATOM 4696 N N . THR B 1 216 ? -12.688 13.953 3.303 1 98.25 216 THR B N 1
ATOM 4697 C CA . THR B 1 216 ? -13.391 13.227 2.244 1 98.25 216 THR B CA 1
ATOM 4698 C C . THR B 1 216 ? -14.211 14.188 1.386 1 98.25 216 THR B C 1
ATOM 4700 O O . THR B 1 216 ? -14.25 14.047 0.161 1 98.25 216 THR B O 1
ATOM 4703 N N . TYR B 1 217 ? -14.828 15.078 2.029 1 98.19 217 TYR B N 1
ATOM 4704 C CA . TYR B 1 217 ? -15.562 16.156 1.389 1 98.19 217 TYR B CA 1
ATOM 4705 C C . TYR B 1 217 ? -15.016 17.516 1.814 1 98.19 217 TYR B C 1
ATOM 4707 O O . TYR B 1 217 ? -14.648 17.703 2.975 1 98.19 217 TYR B O 1
ATOM 4715 N N . LEU B 1 218 ? -15.078 18.422 0.887 1 97.75 218 LEU B N 1
ATOM 4716 C CA . LEU B 1 218 ? -14.578 19.766 1.183 1 97.75 218 LEU B CA 1
ATOM 4717 C C . LEU B 1 218 ? -15.594 20.547 1.998 1 97.75 218 LEU B C 1
ATOM 4719 O O . LEU B 1 218 ? -16.781 20.594 1.658 1 97.75 218 LEU B O 1
ATOM 4723 N N . ASN B 1 219 ? -15.195 21.031 3.086 1 97.75 219 ASN B N 1
ATOM 4724 C CA . ASN B 1 219 ? -15.852 22.078 3.854 1 97.75 219 ASN B CA 1
ATOM 4725 C C . ASN B 1 219 ? -14.945 23.297 4.031 1 97.75 219 ASN B C 1
ATOM 4727 O O . ASN B 1 219 ? -13.984 23.25 4.801 1 97.75 219 ASN B O 1
ATOM 4731 N N . GLU B 1 220 ? -15.258 24.359 3.438 1 97.31 220 GLU B N 1
ATOM 4732 C CA . GLU B 1 220 ? -14.375 25.531 3.383 1 97.31 220 GLU B CA 1
ATOM 4733 C C . GLU B 1 220 ? -14.18 26.141 4.766 1 97.31 220 GLU B C 1
ATOM 4735 O O . GLU B 1 220 ? -13.086 26.594 5.102 1 97.31 220 GLU B O 1
ATOM 4740 N N . GLU B 1 221 ? -15.227 26.188 5.496 1 97.94 221 GLU B N 1
ATOM 4741 C CA . GLU B 1 221 ? -15.125 26.734 6.848 1 97.94 221 GLU B CA 1
ATOM 4742 C C . GLU B 1 221 ? -14.148 25.938 7.695 1 97.94 221 GLU B C 1
ATOM 4744 O O . GLU B 1 221 ? -13.344 26.5 8.445 1 97.94 221 GLU B O 1
ATOM 4749 N N . ASP B 1 222 ? -14.234 24.672 7.562 1 98.25 222 ASP B N 1
ATOM 4750 C CA . ASP B 1 222 ? -13.32 23.797 8.297 1 98.25 222 ASP B CA 1
ATOM 4751 C C . ASP B 1 222 ? -11.883 23.984 7.832 1 98.25 222 ASP B C 1
ATOM 4753 O O . ASP B 1 222 ? -10.961 24.031 8.648 1 98.25 222 ASP B O 1
ATOM 4757 N N . ALA B 1 223 ? -11.688 24.062 6.5 1 98.44 223 ALA B N 1
ATOM 4758 C CA . ALA B 1 223 ? -10.359 24.266 5.941 1 98.44 223 ALA B CA 1
ATOM 4759 C C . ALA B 1 223 ? -9.734 25.562 6.461 1 98.44 223 ALA B C 1
ATOM 4761 O O . ALA B 1 223 ? -8.578 25.578 6.891 1 98.44 223 ALA B O 1
ATOM 4762 N N . VAL B 1 224 ? -10.508 26.594 6.484 1 98.56 224 VAL B N 1
ATOM 4763 C CA . VAL B 1 224 ? -10.039 27.891 6.945 1 98.56 224 VAL B CA 1
ATOM 4764 C C . VAL B 1 224 ? -9.711 27.828 8.438 1 98.56 224 VAL B C 1
ATOM 4766 O O . VAL B 1 224 ? -8.664 28.312 8.867 1 98.56 224 VAL B O 1
ATOM 4769 N N . HIS B 1 225 ? -10.602 27.25 9.203 1 98.44 225 HIS B N 1
ATOM 4770 C CA . HIS B 1 225 ? -10.359 27.125 10.633 1 98.44 225 HIS B CA 1
ATOM 4771 C C . HIS B 1 225 ? -9.062 26.375 10.914 1 98.44 225 HIS B C 1
ATOM 4773 O O . HIS B 1 225 ? -8.242 26.844 11.711 1 98.44 225 HIS B O 1
ATOM 4779 N N . PHE B 1 226 ? -8.906 25.25 10.273 1 98.62 226 PHE B N 1
ATOM 4780 C CA . PHE B 1 226 ? -7.742 24.391 10.461 1 98.62 226 PHE B CA 1
ATOM 4781 C C . PHE B 1 226 ? -6.457 25.141 10.141 1 98.62 226 PHE B C 1
ATOM 4783 O O . PHE B 1 226 ? -5.555 25.219 10.977 1 98.62 226 PHE B O 1
ATOM 4790 N N . HIS B 1 227 ? -6.367 25.766 9.008 1 98.69 227 HIS B N 1
ATOM 4791 C CA . HIS B 1 227 ? -5.152 26.422 8.547 1 98.69 227 HIS B CA 1
ATOM 4792 C C . HIS B 1 227 ? -4.922 27.734 9.312 1 98.69 227 HIS B C 1
ATOM 4794 O O . HIS B 1 227 ? -3.777 28.109 9.555 1 98.69 227 HIS B O 1
ATOM 4800 N N . LYS B 1 228 ? -6.016 28.406 9.703 1 98.69 228 LYS B N 1
ATOM 4801 C CA . LYS B 1 228 ? -5.875 29.641 10.484 1 98.69 228 LYS B CA 1
ATOM 4802 C C . LYS B 1 228 ? -5.238 29.344 11.844 1 98.69 228 LYS B C 1
ATOM 4804 O O . LYS B 1 228 ? -4.359 30.094 12.289 1 98.69 228 LYS B O 1
ATOM 4809 N N . THR B 1 229 ? -5.691 28.312 12.438 1 98.38 229 THR B N 1
ATOM 4810 C CA . THR B 1 229 ? -5.164 27.938 13.742 1 98.38 229 THR B CA 1
ATOM 4811 C C . THR B 1 229 ? -3.678 27.594 13.648 1 98.38 229 THR B C 1
ATOM 4813 O O . THR B 1 229 ? -2.887 28.016 14.5 1 98.38 229 THR B O 1
ATOM 4816 N N . LEU B 1 230 ? -3.248 26.875 12.617 1 98.38 230 LEU B N 1
ATOM 4817 C CA . LEU B 1 230 ? -1.846 26.531 12.414 1 98.38 230 LEU B CA 1
ATOM 4818 C C . LEU B 1 230 ? -1.021 27.781 12.094 1 98.38 230 LEU B C 1
ATOM 4820 O O . LEU B 1 230 ? 0.109 27.906 12.57 1 98.38 230 LEU B O 1
ATOM 4824 N N . LYS B 1 231 ? -1.61 28.625 11.312 1 98.69 231 LYS B N 1
ATOM 4825 C CA . LYS B 1 231 ? -0.917 29.875 10.984 1 98.69 231 LYS B CA 1
ATOM 4826 C C . LYS B 1 231 ? -0.66 30.703 12.234 1 98.69 231 LYS B C 1
ATOM 4828 O O . LYS B 1 231 ? 0.417 31.281 12.391 1 98.69 231 LYS B O 1
ATOM 4833 N N . GLU B 1 232 ? -1.653 30.828 13.078 1 98.44 232 GLU B N 1
ATOM 4834 C CA . GLU B 1 232 ? -1.507 31.578 14.32 1 98.44 232 GLU B CA 1
ATOM 4835 C C . GLU B 1 232 ? -0.379 31.016 15.18 1 98.44 232 GLU B C 1
ATOM 4837 O O . GLU B 1 232 ? 0.372 31.766 15.805 1 98.44 232 GLU B O 1
ATOM 4842 N N . ALA B 1 233 ? -0.254 29.719 15.211 1 97.06 233 ALA B N 1
ATOM 4843 C CA . ALA B 1 233 ? 0.821 29.078 15.961 1 97.06 233 ALA B CA 1
ATOM 4844 C C . ALA B 1 233 ? 2.186 29.422 15.375 1 97.06 233 ALA B C 1
ATOM 4846 O O . ALA B 1 233 ? 3.131 29.719 16.109 1 97.06 233 ALA B O 1
ATOM 4847 N N . CYS B 1 234 ? 2.275 29.391 14.062 1 98.12 234 CYS B N 1
ATOM 4848 C CA . CYS B 1 234 ? 3.523 29.703 13.375 1 98.12 234 CYS B CA 1
ATOM 4849 C C . CYS B 1 234 ? 3.881 31.172 13.523 1 98.12 234 CYS B C 1
ATOM 4851 O O . CYS B 1 234 ? 5.039 31.516 13.758 1 98.12 234 CYS B O 1
ATOM 4853 N N . ASP B 1 235 ? 2.859 32 13.461 1 98 235 ASP B N 1
ATOM 4854 C CA . ASP B 1 235 ? 3.057 33.438 13.453 1 98 235 ASP B CA 1
ATOM 4855 C C . ASP B 1 235 ? 3.621 33.938 14.781 1 98 235 ASP B C 1
ATOM 4857 O O . ASP B 1 235 ? 4.223 35 14.852 1 98 235 ASP B O 1
ATOM 4861 N N . LYS B 1 236 ? 3.467 33.25 15.852 1 97.44 236 LYS B N 1
ATOM 4862 C CA . LYS B 1 236 ? 4.027 33.594 17.156 1 97.44 236 LYS B CA 1
ATOM 4863 C C . LYS B 1 236 ? 5.551 33.594 17.125 1 97.44 236 LYS B C 1
ATOM 4865 O O . LYS B 1 236 ? 6.195 34.219 17.969 1 97.44 236 LYS B O 1
ATOM 4870 N N . HIS B 1 237 ? 6.086 32.969 16.141 1 97.25 237 HIS B N 1
ATOM 4871 C CA . HIS B 1 237 ? 7.535 32.781 16.094 1 97.25 237 HIS B CA 1
ATOM 4872 C C . HIS B 1 237 ? 8.133 33.531 14.898 1 97.25 237 HIS B C 1
ATOM 4874 O O . HIS B 1 237 ? 9.141 34.219 15.031 1 97.25 237 HIS B O 1
ATOM 4880 N N . ASP B 1 238 ? 7.539 33.344 13.734 1 97.12 238 ASP B N 1
ATOM 4881 C CA . ASP B 1 238 ? 7.965 34 12.516 1 97.12 238 ASP B CA 1
ATOM 4882 C C . ASP B 1 238 ? 6.875 33.938 11.445 1 97.12 238 ASP B C 1
ATOM 4884 O O . ASP B 1 238 ? 6.355 32.875 11.141 1 97.12 238 ASP B O 1
ATOM 4888 N N . LEU B 1 239 ? 6.578 35.062 10.805 1 97.06 239 LEU B N 1
ATOM 4889 C CA . LEU B 1 239 ? 5.488 35.188 9.844 1 97.06 239 LEU B CA 1
ATOM 4890 C C . LEU B 1 239 ? 5.797 34.375 8.578 1 97.06 239 LEU B C 1
ATOM 4892 O O . LEU B 1 239 ? 4.895 34.094 7.793 1 97.06 239 LEU B O 1
ATOM 4896 N N . LYS B 1 240 ? 7.004 33.969 8.43 1 97.12 240 LYS B N 1
ATOM 4897 C CA . LYS B 1 240 ? 7.41 33.281 7.203 1 97.12 240 LYS B CA 1
ATOM 4898 C C . LYS B 1 240 ? 7.25 31.766 7.336 1 97.12 240 LYS B C 1
ATOM 4900 O O . LYS B 1 240 ? 7.312 31.047 6.34 1 97.12 240 LYS B O 1
ATOM 4905 N N . LEU B 1 241 ? 7.02 31.344 8.5 1 97.75 241 LEU B N 1
ATOM 4906 C CA . LEU B 1 241 ? 7.051 29.906 8.75 1 97.75 241 LEU B CA 1
ATOM 4907 C C . LEU B 1 241 ? 5.824 29.219 8.148 1 97.75 241 LEU B C 1
ATOM 4909 O O . LEU B 1 241 ? 5.945 28.188 7.496 1 97.75 241 LEU B O 1
ATOM 4913 N N . TYR B 1 242 ? 4.645 29.812 8.32 1 98.19 242 TYR B N 1
ATOM 4914 C CA . TYR B 1 242 ? 3.43 29.141 7.859 1 98.19 242 TYR B CA 1
ATOM 4915 C C . TYR B 1 242 ? 3.43 29 6.344 1 98.19 242 TYR B C 1
ATOM 4917 O O . TYR B 1 242 ? 3.23 27.906 5.816 1 98.19 242 TYR B O 1
ATOM 4925 N N . PRO B 1 243 ? 3.68 30.109 5.586 1 97.94 243 PRO B N 1
ATOM 4926 C CA . PRO B 1 243 ? 3.688 29.922 4.133 1 97.94 243 PRO B CA 1
ATOM 4927 C C . PRO B 1 243 ? 4.715 28.891 3.67 1 97.94 243 PRO B C 1
ATOM 4929 O O . PRO B 1 243 ? 4.441 28.109 2.752 1 97.94 243 PRO B O 1
ATOM 4932 N N . LYS B 1 244 ? 5.801 28.891 4.324 1 98.06 244 LYS B N 1
ATOM 4933 C CA . LYS B 1 244 ? 6.867 27.969 3.969 1 98.06 244 LYS B CA 1
ATOM 4934 C C . LYS B 1 244 ? 6.449 26.516 4.234 1 98.06 244 LYS B C 1
ATOM 4936 O O . LYS B 1 244 ? 6.57 25.656 3.359 1 98.06 244 LYS B O 1
ATOM 4941 N N . TYR B 1 245 ? 6.008 26.25 5.348 1 98.5 245 TYR B N 1
ATOM 4942 C CA . TYR B 1 245 ? 5.727 24.891 5.762 1 98.5 245 TYR B CA 1
ATOM 4943 C C . TYR B 1 245 ? 4.402 24.406 5.18 1 98.5 245 TYR B C 1
ATOM 4945 O O . TYR B 1 245 ? 4.191 23.203 5.02 1 98.5 245 TYR B O 1
ATOM 4953 N N . LYS B 1 246 ? 3.484 25.312 4.891 1 98.56 246 LYS B N 1
ATOM 4954 C CA . LYS B 1 246 ? 2.271 24.953 4.164 1 98.56 246 LYS B CA 1
ATOM 4955 C C . LYS B 1 246 ? 2.598 24.438 2.766 1 98.56 246 LYS B C 1
ATOM 4957 O O . LYS B 1 246 ? 2.051 23.422 2.328 1 98.56 246 LYS B O 1
ATOM 4962 N N . LYS B 1 247 ? 3.471 25.156 2.117 1 98.12 247 LYS B N 1
ATOM 4963 C CA . LYS B 1 247 ? 3.904 24.719 0.791 1 98.12 247 LYS B CA 1
ATOM 4964 C C . LYS B 1 247 ? 4.617 23.375 0.855 1 98.12 247 LYS B C 1
ATOM 4966 O O . LYS B 1 247 ? 4.387 22.5 0.017 1 98.12 247 LYS B O 1
ATOM 4971 N N . TRP B 1 248 ? 5.457 23.234 1.842 1 98.12 248 TRP B N 1
ATOM 4972 C CA . TRP B 1 248 ? 6.168 21.969 2.018 1 98.12 248 TRP B CA 1
ATOM 4973 C C . TRP B 1 248 ? 5.191 20.828 2.262 1 98.12 248 TRP B C 1
ATOM 4975 O O . TRP B 1 248 ? 5.375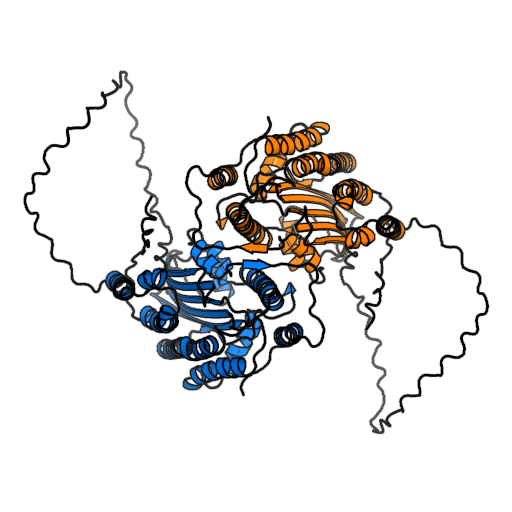 19.719 1.745 1 98.12 248 TRP B O 1
ATOM 4985 N N . CYS B 1 249 ? 4.223 21.109 2.994 1 98.38 249 CYS B N 1
ATOM 4986 C CA . CYS B 1 249 ? 3.211 20.094 3.281 1 98.38 249 CYS B CA 1
ATOM 4987 C C . CYS B 1 249 ? 2.496 19.672 2.006 1 98.38 249 CYS B C 1
ATOM 4989 O O . CYS B 1 249 ? 2.311 18.469 1.767 1 98.38 249 CYS B O 1
ATOM 4991 N N . ASP B 1 250 ? 2.107 20.625 1.203 1 98.06 250 ASP B N 1
ATOM 4992 C CA . ASP B 1 250 ? 1.452 20.312 -0.065 1 98.06 250 ASP B CA 1
ATOM 4993 C C . ASP B 1 250 ? 2.352 19.453 -0.953 1 98.06 250 ASP B C 1
ATOM 4995 O O . ASP B 1 250 ? 1.879 18.531 -1.605 1 98.06 250 ASP B O 1
ATOM 4999 N N . ASP B 1 251 ? 3.535 19.688 -0.923 1 97.38 251 ASP B N 1
ATOM 5000 C CA . ASP B 1 251 ? 4.477 18.984 -1.784 1 97.38 251 ASP B CA 1
ATOM 5001 C C . ASP B 1 251 ? 4.777 17.594 -1.24 1 97.38 251 ASP B C 1
ATOM 5003 O O . ASP B 1 251 ? 4.969 16.641 -2.01 1 97.38 251 ASP B O 1
ATOM 5007 N N . TYR B 1 252 ? 4.871 17.5 0.001 1 97 252 TYR B N 1
ATOM 5008 C CA . TYR B 1 252 ? 5.23 16.234 0.623 1 97 252 TYR B CA 1
ATOM 5009 C C . TYR B 1 252 ? 4.133 15.195 0.423 1 97 252 TYR B C 1
ATOM 5011 O O . TYR B 1 252 ? 4.414 14.039 0.087 1 97 252 TYR B O 1
ATOM 5019 N N . PHE B 1 253 ? 2.947 15.578 0.647 1 98.06 253 PHE B N 1
ATOM 5020 C CA . PHE B 1 253 ? 1.848 14.617 0.646 1 98.06 253 PHE B CA 1
ATOM 5021 C C . PHE B 1 253 ? 1.234 14.5 -0.743 1 98.06 253 PHE B C 1
ATOM 5023 O O . PHE B 1 253 ? 0.022 14.328 -0.879 1 98.06 253 PHE B O 1
ATOM 5030 N N . TYR B 1 254 ? 2.023 14.672 -1.693 1 97.31 254 TYR B N 1
ATOM 5031 C CA . TYR B 1 254 ? 1.647 14.508 -3.094 1 97.31 254 TYR B CA 1
ATOM 5032 C C . TYR B 1 254 ? 1.693 13.039 -3.498 1 97.31 254 TYR B C 1
ATOM 5034 O O . TYR B 1 254 ? 2.705 12.359 -3.293 1 97.31 254 TYR B O 1
ATOM 5042 N N . ILE B 1 255 ? 0.593 12.5 -3.971 1 95.81 255 ILE B N 1
ATOM 5043 C CA . ILE B 1 255 ? 0.533 11.156 -4.539 1 95.81 255 ILE B CA 1
ATOM 5044 C C . ILE B 1 255 ? 0.91 11.203 -6.02 1 95.81 255 ILE B C 1
ATOM 5046 O O . ILE B 1 255 ? 0.05 11.406 -6.879 1 95.81 255 ILE B O 1
ATOM 5050 N N . LYS B 1 256 ? 2.037 10.883 -6.34 1 93.06 256 LYS B N 1
ATOM 5051 C CA . LYS B 1 256 ? 2.664 11.156 -7.629 1 93.06 256 LYS B CA 1
ATOM 5052 C C . LYS B 1 256 ? 1.899 10.477 -8.766 1 93.06 256 LYS B C 1
ATOM 5054 O O . LYS B 1 256 ? 1.551 11.125 -9.758 1 93.06 256 LYS B O 1
ATOM 5059 N N . HIS B 1 257 ? 1.552 9.242 -8.609 1 91.19 257 HIS B N 1
ATOM 5060 C CA . HIS B 1 257 ? 0.95 8.516 -9.719 1 91.19 257 HIS B CA 1
ATOM 5061 C C . HIS B 1 257 ? -0.515 8.898 -9.898 1 91.19 257 HIS B C 1
ATOM 5063 O O . HIS B 1 257 ? -1.108 8.617 -10.945 1 91.19 257 HIS B O 1
ATOM 5069 N N . ARG B 1 258 ? -1.117 9.516 -8.93 1 93.62 258 ARG B N 1
ATOM 5070 C CA . ARG B 1 258 ? -2.504 9.961 -9.031 1 93.62 258 ARG B CA 1
ATOM 5071 C C . ARG B 1 258 ? -2.582 11.422 -9.453 1 93.62 258 ARG B C 1
ATOM 5073 O O . ARG B 1 258 ? -3.635 11.891 -9.891 1 93.62 258 ARG B O 1
ATOM 5080 N N . GLY B 1 259 ? -1.487 12.164 -9.273 1 93.19 259 GLY B N 1
ATOM 5081 C CA . GLY B 1 259 ? -1.485 13.578 -9.578 1 93.19 259 GLY B CA 1
ATOM 5082 C C . GLY B 1 259 ? -2.342 14.398 -8.633 1 93.19 259 GLY B C 1
ATOM 5083 O O . GLY B 1 259 ? -2.986 15.367 -9.047 1 93.19 259 GLY B O 1
ATOM 5084 N N . GLU B 1 260 ? -2.52 13.969 -7.441 1 96.69 260 GLU B N 1
ATOM 5085 C CA . GLU B 1 260 ? -3.303 14.664 -6.422 1 96.69 260 GLU B CA 1
ATOM 5086 C C . GLU B 1 260 ? -2.615 14.609 -5.062 1 96.69 260 GLU B C 1
ATOM 5088 O O . GLU B 1 260 ? -1.779 13.734 -4.82 1 96.69 260 GLU B O 1
ATOM 5093 N N . ARG B 1 261 ? -2.918 15.57 -4.199 1 98.38 261 ARG B N 1
ATOM 5094 C CA . ARG B 1 261 ? -2.438 15.531 -2.82 1 98.38 261 ARG B CA 1
ATOM 5095 C C . ARG B 1 261 ? -3.32 14.625 -1.964 1 98.38 261 ARG B C 1
ATOM 5097 O O . ARG B 1 261 ? -4.5 14.438 -2.264 1 98.38 261 ARG B O 1
ATOM 5104 N N . ARG B 1 262 ? -2.777 14.086 -0.924 1 98.06 262 ARG B N 1
ATOM 5105 C CA . ARG B 1 262 ? -3.514 13.219 -0.008 1 98.06 262 ARG B CA 1
ATOM 5106 C C . ARG B 1 262 ? -4.641 13.977 0.681 1 98.06 262 ARG B C 1
ATOM 5108 O O . ARG B 1 262 ? -5.723 13.43 0.902 1 98.06 262 ARG B O 1
ATOM 5115 N N . GLY B 1 263 ? -4.406 15.234 1.001 1 98.5 263 GLY B N 1
ATOM 5116 C CA . GLY B 1 263 ? -5.375 16.094 1.666 1 98.5 263 GLY B CA 1
ATOM 5117 C C . GLY B 1 263 ? -5.227 17.562 1.304 1 98.5 263 GLY B C 1
ATOM 5118 O O . GLY B 1 263 ? -4.707 17.891 0.235 1 98.5 263 GLY B O 1
ATOM 5119 N N . ILE B 1 264 ? -5.727 18.391 2.205 1 98.44 264 ILE B N 1
ATOM 5120 C CA . ILE B 1 264 ? -5.758 19.812 1.884 1 98.44 264 ILE B CA 1
ATOM 5121 C C . ILE B 1 264 ? -4.586 20.516 2.553 1 98.44 264 ILE B C 1
ATOM 5123 O O . ILE B 1 264 ? -4.605 21.734 2.732 1 98.44 264 ILE B O 1
ATOM 5127 N N . GLY B 1 265 ? -3.711 19.75 3.002 1 98.25 265 GLY B N 1
ATOM 5128 C CA . GLY B 1 265 ? -2.469 20.312 3.508 1 98.25 265 GLY B CA 1
ATOM 5129 C C . GLY B 1 265 ? -2.504 20.594 5 1 98.25 265 GLY B C 1
ATOM 5130 O O . GLY B 1 265 ? -3.303 20 5.727 1 98.25 265 GLY B O 1
ATOM 5131 N N . GLY B 1 266 ? -1.713 21.469 5.426 1 98.62 266 GLY B N 1
ATOM 5132 C CA . GLY B 1 266 ? -1.322 21.891 6.762 1 98.62 266 GLY B CA 1
ATOM 5133 C C . GLY B 1 266 ? 0.089 22.438 6.828 1 98.62 266 GLY B C 1
ATOM 5134 O O . GLY B 1 266 ? 0.447 23.328 6.059 1 98.62 266 GLY B O 1
ATOM 5135 N N . ILE B 1 267 ? 0.866 21.938 7.762 1 98.69 267 ILE B N 1
ATOM 5136 C CA . ILE B 1 267 ? 2.275 22.312 7.816 1 98.69 267 ILE B CA 1
ATOM 5137 C C . ILE B 1 267 ? 3.139 21.047 7.887 1 98.69 267 ILE B C 1
ATOM 5139 O O . ILE B 1 267 ? 2.721 20.031 8.445 1 98.69 267 ILE B O 1
ATOM 5143 N N . PHE B 1 268 ? 4.242 21.125 7.285 1 98.38 268 PHE B N 1
ATOM 5144 C CA . PHE B 1 268 ? 5.242 20.062 7.332 1 98.38 268 PHE B CA 1
ATOM 5145 C C . PHE B 1 268 ? 6.652 20.641 7.305 1 98.38 268 PHE B C 1
ATOM 5147 O O . PHE B 1 268 ? 6.938 21.562 6.527 1 98.38 268 PHE B O 1
ATOM 5154 N N . PHE B 1 269 ? 7.492 20.25 8.18 1 97.31 269 PHE B N 1
ATOM 5155 C CA . PHE B 1 269 ? 8.891 20.672 8.211 1 97.31 269 PHE B CA 1
ATOM 5156 C C . PHE B 1 269 ? 9.781 19.531 8.695 1 97.31 269 PHE B C 1
ATOM 5158 O O . PHE B 1 269 ? 9.32 18.625 9.391 1 97.31 269 PHE B O 1
ATOM 5165 N N . ASP B 1 270 ? 10.93 19.531 8.281 1 93.31 270 ASP B N 1
ATOM 5166 C CA . ASP B 1 270 ? 11.969 18.578 8.68 1 93.31 270 ASP B CA 1
ATOM 5167 C C . ASP B 1 270 ? 13.336 19.25 8.742 1 93.31 270 ASP B C 1
ATOM 5169 O O . ASP B 1 270 ? 13.508 20.359 8.234 1 93.31 270 ASP B O 1
ATOM 5173 N N . ASP B 1 271 ? 14.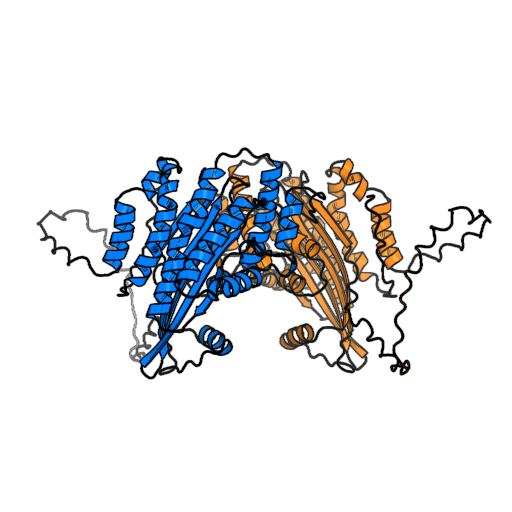219 18.688 9.57 1 91.19 271 ASP B N 1
ATOM 5174 C CA . ASP B 1 271 ? 15.609 19.125 9.656 1 91.19 271 ASP B CA 1
ATOM 5175 C C . ASP B 1 271 ? 15.703 20.562 10.172 1 91.19 271 ASP B C 1
ATOM 5177 O O . ASP B 1 271 ? 16.531 21.344 9.695 1 91.19 271 ASP B O 1
ATOM 5181 N N . VAL B 1 272 ? 14.828 20.984 10.992 1 94 272 VAL B N 1
ATOM 5182 C CA . VAL B 1 272 ? 14.867 22.328 11.547 1 94 272 VAL B CA 1
ATOM 5183 C C . VAL B 1 272 ? 15.859 22.375 12.703 1 94 272 VAL B C 1
ATOM 5185 O O . VAL B 1 272 ? 15.633 21.766 13.75 1 94 272 VAL B O 1
ATOM 5188 N N . ASP B 1 273 ? 16.922 23.125 12.461 1 92.25 273 ASP B N 1
ATOM 5189 C CA . ASP B 1 273 ? 17.984 23.141 13.461 1 92.25 273 ASP B CA 1
ATOM 5190 C C . ASP B 1 273 ? 18.406 24.578 13.781 1 92.25 273 ASP B C 1
ATOM 5192 O O . ASP B 1 273 ? 19.469 24.797 14.352 1 92.25 273 ASP B O 1
ATOM 5196 N N . SER B 1 274 ? 17.766 25.453 13.266 1 93.38 274 SER B N 1
ATOM 5197 C CA . SER B 1 274 ? 18.016 26.875 13.516 1 93.38 274 SER B CA 1
ATOM 5198 C C . SER B 1 274 ? 16.734 27.609 13.836 1 93.38 274 SER B C 1
ATOM 5200 O O . SER B 1 274 ? 15.641 27.172 13.453 1 93.38 274 SER B O 1
ATOM 5202 N N . PRO B 1 275 ? 16.688 28.781 14.641 1 93.44 275 PRO B N 1
ATOM 5203 C CA . PRO B 1 275 ? 17.859 29.562 15.023 1 93.44 275 PRO B CA 1
ATOM 5204 C C . PRO B 1 275 ? 18.562 29 16.266 1 93.44 275 PRO B C 1
ATOM 5206 O O . PRO B 1 275 ? 19.766 29.203 16.422 1 93.44 275 PRO B O 1
ATOM 5209 N N . SER B 1 276 ? 17.906 28.609 17.234 1 91.25 276 SER B N 1
ATOM 5210 C CA . SER B 1 276 ? 18.438 27.906 18.406 1 91.25 276 SER B CA 1
ATOM 5211 C C . SER B 1 276 ? 17.562 26.734 18.797 1 91.25 276 SER B C 1
ATOM 5213 O O . SER B 1 276 ? 16.375 26.688 18.438 1 91.25 276 SER B O 1
ATOM 5215 N N . LYS B 1 277 ? 18.156 25.812 19.5 1 85.69 277 LYS B N 1
ATOM 5216 C CA . LYS B 1 277 ? 17.406 24.625 19.938 1 85.69 277 LYS B CA 1
ATOM 5217 C C . LYS B 1 277 ? 16.188 25.016 20.75 1 85.69 277 LYS B C 1
ATOM 5219 O O . LYS B 1 277 ? 15.094 24.484 20.547 1 85.69 277 LYS B O 1
ATOM 5224 N N . GLU B 1 278 ? 16.375 25.969 21.578 1 85.69 278 GLU B N 1
ATOM 5225 C CA . GLU B 1 278 ? 15.281 26.422 22.438 1 85.69 278 GLU B CA 1
ATOM 5226 C C . GLU B 1 278 ? 14.18 27.109 21.625 1 85.69 278 GLU B C 1
ATOM 5228 O O . GLU B 1 278 ? 13 26.859 21.844 1 85.69 278 GLU B O 1
ATOM 5233 N N . GLU B 1 279 ? 14.562 27.922 20.734 1 91.69 279 GLU B N 1
ATOM 5234 C CA . GLU B 1 279 ? 13.586 28.641 19.922 1 91.69 279 GLU B CA 1
ATOM 5235 C C . GLU B 1 279 ? 12.82 27.688 19 1 91.69 279 GLU B C 1
ATOM 5237 O O . GLU B 1 279 ? 11.609 27.828 18.812 1 91.69 279 GLU B O 1
ATOM 5242 N N . VAL B 1 280 ? 13.539 26.75 18.5 1 91.69 280 VAL B N 1
ATOM 5243 C CA . VAL B 1 280 ? 12.883 25.781 17.641 1 91.69 280 VAL B CA 1
ATOM 5244 C C . VAL B 1 280 ? 11.945 24.906 18.469 1 91.69 280 VAL B C 1
ATOM 5246 O O . VAL B 1 280 ? 10.844 24.562 18.016 1 91.69 280 VAL B O 1
ATOM 5249 N N . PHE B 1 281 ? 12.391 24.547 19.625 1 87.81 281 PHE B N 1
ATOM 5250 C CA . PHE B 1 281 ? 11.555 23.766 20.516 1 87.81 281 PHE B CA 1
ATOM 5251 C C . PHE B 1 281 ? 10.266 24.5 20.844 1 87.81 281 PHE B C 1
ATOM 5253 O O . PHE B 1 281 ? 9.18 23.906 20.859 1 87.81 281 PHE B O 1
ATOM 5260 N N . GLN B 1 282 ? 10.398 25.766 21.031 1 88.81 282 GLN B N 1
ATOM 5261 C CA . GLN B 1 282 ? 9.219 26.562 21.328 1 88.81 282 GLN B CA 1
ATOM 5262 C C . GLN B 1 282 ? 8.273 26.609 20.125 1 88.81 282 GLN B C 1
ATOM 5264 O O . GLN B 1 282 ? 7.047 26.578 20.297 1 88.81 282 GLN B O 1
ATOM 5269 N N . PHE B 1 283 ? 8.82 26.656 19.016 1 94.62 283 PHE B N 1
ATOM 5270 C CA . PHE B 1 283 ? 8.039 26.641 17.781 1 94.62 283 PHE B CA 1
ATOM 5271 C C . PHE B 1 283 ? 7.281 25.312 17.656 1 94.62 283 PHE B C 1
ATOM 5273 O O . PHE B 1 283 ? 6.07 25.312 17.422 1 94.62 283 PHE B O 1
ATOM 5280 N N . VAL B 1 284 ? 7.977 24.219 17.844 1 91.31 284 VAL B N 1
ATOM 5281 C CA . VAL B 1 284 ? 7.383 22.891 17.75 1 91.31 284 VAL B CA 1
ATOM 5282 C C . VAL B 1 284 ? 6.297 22.734 18.812 1 91.31 284 VAL B C 1
ATOM 5284 O O . VAL B 1 284 ? 5.23 22.172 18.547 1 91.31 284 VAL B O 1
ATOM 5287 N N . LYS B 1 285 ? 6.578 23.234 19.969 1 85.81 285 LYS B N 1
ATOM 5288 C CA . LYS B 1 285 ? 5.605 23.188 21.047 1 85.81 285 LYS B CA 1
ATOM 5289 C C . LYS B 1 285 ? 4.328 23.938 20.688 1 85.81 285 LYS B C 1
ATOM 5291 O O . LYS B 1 285 ? 3.225 23.469 20.953 1 85.81 285 LYS B O 1
ATOM 5296 N N . SER B 1 286 ? 4.527 25.094 20.094 1 91.69 286 SER B N 1
ATOM 5297 C CA . SER B 1 286 ? 3.377 25.891 19.656 1 91.69 286 SER B CA 1
ATOM 5298 C C . SER B 1 286 ? 2.543 25.125 18.641 1 91.69 286 SER B C 1
ATOM 5300 O O . SER B 1 286 ? 1.312 25.125 18.703 1 91.69 286 SER B O 1
ATOM 5302 N N . CYS B 1 287 ? 3.211 24.516 17.766 1 93.56 287 CYS B N 1
ATOM 5303 C CA . CYS B 1 287 ? 2.523 23.734 16.734 1 93.56 287 CYS B CA 1
ATOM 5304 C C . CYS B 1 287 ? 1.783 22.562 17.344 1 93.56 287 CYS B C 1
ATOM 5306 O O . CYS B 1 287 ? 0.643 22.281 16.984 1 93.56 287 CYS B O 1
ATOM 5308 N N . ALA B 1 288 ? 2.43 21.906 18.266 1 88.31 288 ALA B N 1
ATOM 5309 C CA . ALA B 1 288 ? 1.817 20.766 18.938 1 88.31 288 ALA B CA 1
ATOM 5310 C C . ALA B 1 288 ? 0.575 21.188 19.719 1 88.31 288 ALA B C 1
ATOM 5312 O O . ALA B 1 288 ? -0.442 20.484 19.703 1 88.31 288 ALA B O 1
ATOM 5313 N N . LYS B 1 289 ? 0.642 22.312 20.359 1 86.5 289 LYS B N 1
ATOM 5314 C CA . LYS B 1 289 ? -0.479 22.812 21.141 1 86.5 289 LYS B CA 1
ATOM 5315 C C . LYS B 1 289 ? -1.659 23.172 20.234 1 86.5 289 LYS B C 1
ATOM 5317 O O . LYS B 1 289 ? -2.807 23.188 20.688 1 86.5 289 LYS B O 1
ATOM 5322 N N . ALA B 1 290 ? -1.379 23.438 19.031 1 93 290 ALA B N 1
ATOM 5323 C CA . ALA B 1 290 ? -2.414 23.859 18.078 1 93 290 ALA B CA 1
ATOM 5324 C C . ALA B 1 290 ? -3.201 22.672 17.562 1 93 290 ALA B C 1
ATOM 5326 O O . ALA B 1 290 ? -4.262 22.828 16.953 1 93 290 ALA B O 1
ATOM 5327 N N . VAL B 1 291 ? -2.766 21.438 17.812 1 90.62 291 VAL B N 1
ATOM 5328 C CA . VAL B 1 291 ? -3.346 20.234 17.25 1 90.62 291 VAL B CA 1
ATOM 5329 C C . VAL B 1 291 ? -4.793 20.078 17.703 1 90.62 291 VAL B C 1
ATOM 5331 O O . VAL B 1 291 ? -5.695 19.891 16.891 1 90.62 291 VAL B O 1
ATOM 5334 N N . VAL B 1 292 ? -5.043 20.266 18.953 1 86.94 292 VAL B N 1
ATOM 5335 C CA . VAL B 1 292 ? -6.375 20.031 19.5 1 86.94 292 VAL B CA 1
ATOM 5336 C C . VAL B 1 292 ? -7.32 21.141 19.047 1 86.94 292 VAL B C 1
ATOM 5338 O O . VAL B 1 292 ? -8.391 20.859 18.484 1 86.94 292 VAL B O 1
ATOM 5341 N N . PRO B 1 293 ? -6.918 22.422 19.125 1 91.5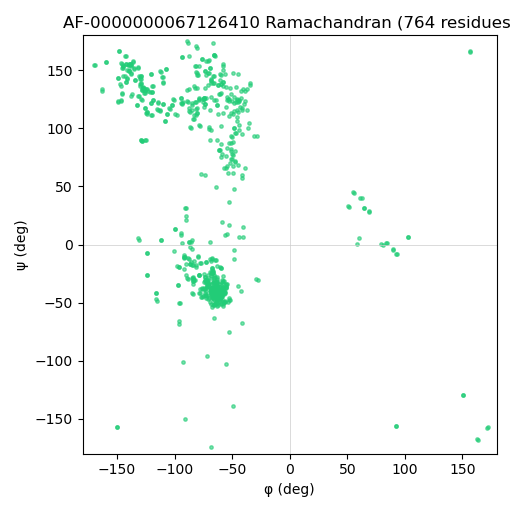6 293 PRO B N 1
ATOM 5342 C CA . PRO B 1 293 ? -7.828 23.5 18.719 1 91.56 293 PRO B CA 1
ATOM 5343 C C . PRO B 1 293 ? -8.109 23.5 17.219 1 91.56 293 PRO B C 1
ATOM 5345 O O . PRO B 1 293 ? -9.156 23.984 16.781 1 91.56 293 PRO B O 1
ATOM 5348 N N . CYS B 1 294 ? -7.266 22.969 16.5 1 95.06 294 CYS B N 1
ATOM 5349 C CA . CYS B 1 294 ? -7.508 23.047 15.055 1 95.06 294 CYS B CA 1
ATOM 5350 C C . CYS B 1 294 ? -8.391 21.906 14.578 1 95.06 294 CYS B C 1
ATOM 5352 O O . CYS B 1 294 ? -8.984 21.984 13.508 1 95.06 294 CYS B O 1
ATOM 5354 N N . TYR B 1 295 ? -8.539 20.844 15.367 1 93.81 295 TYR B N 1
ATOM 5355 C CA . TYR B 1 295 ? -9.188 19.641 14.859 1 93.81 295 TYR B CA 1
ATOM 5356 C C . TYR B 1 295 ? -10.484 19.359 15.609 1 93.81 295 TYR B C 1
ATOM 5358 O O . TYR B 1 295 ? -11.516 19.078 14.992 1 93.81 295 TYR B O 1
ATOM 5366 N N . ILE B 1 296 ? -10.5 19.516 16.891 1 88.75 296 ILE B N 1
ATOM 5367 C CA . ILE B 1 296 ? -11.602 19.047 17.734 1 88.75 296 ILE B CA 1
ATOM 5368 C C . ILE B 1 296 ? -12.875 19.812 17.391 1 88.75 296 ILE B C 1
ATOM 5370 O O . ILE B 1 296 ? -13.953 19.219 17.297 1 88.75 296 ILE B O 1
ATOM 5374 N N . PRO B 1 297 ? -12.828 21.125 17.234 1 93.19 297 PRO B N 1
ATOM 5375 C CA . PRO B 1 297 ? -14.047 21.844 16.844 1 93.19 297 PRO B CA 1
ATOM 5376 C C . PRO B 1 297 ? -14.664 21.297 15.547 1 93.19 297 PRO B C 1
ATOM 5378 O O . PRO B 1 297 ? -15.891 21.25 15.414 1 93.19 297 PRO B O 1
ATOM 5381 N N . ILE B 1 298 ? -13.852 20.859 14.617 1 95.5 298 ILE B N 1
ATOM 5382 C CA . ILE B 1 298 ? -14.328 20.297 13.359 1 95.5 298 ILE B CA 1
ATOM 5383 C C . ILE B 1 298 ? -15.047 18.969 13.625 1 95.5 298 ILE B C 1
ATOM 5385 O O . ILE B 1 298 ? -16.125 18.734 13.094 1 95.5 298 ILE B O 1
ATOM 5389 N N . VAL B 1 299 ? -14.445 18.141 14.461 1 91.19 299 VAL B N 1
ATOM 5390 C CA . VAL B 1 299 ? -15.031 16.844 14.812 1 91.19 299 VAL B CA 1
ATOM 5391 C C . VAL B 1 299 ? -16.391 17.062 15.484 1 91.19 299 VAL B C 1
ATOM 5393 O O . VAL B 1 299 ? -17.375 16.438 15.102 1 91.19 299 VAL B O 1
ATOM 5396 N N . LYS B 1 300 ? -16.438 17.984 16.422 1 87.31 300 LYS B N 1
ATOM 5397 C CA . LYS B 1 300 ? -17.672 18.25 17.172 1 87.31 300 LYS B CA 1
ATOM 5398 C C . LYS B 1 300 ? -18.781 18.75 16.25 1 87.31 300 LYS B C 1
ATOM 5400 O O . LYS B 1 300 ? -19.953 18.438 16.453 1 87.31 300 LYS B O 1
ATOM 5405 N N . ARG B 1 301 ? -18.453 19.406 15.281 1 94.56 301 ARG B N 1
ATOM 5406 C CA . ARG B 1 301 ? -19.422 19.984 14.352 1 94.56 301 ARG B CA 1
ATOM 5407 C C . ARG B 1 301 ? -20.047 18.906 13.469 1 94.56 301 ARG B C 1
ATOM 5409 O O . ARG B 1 301 ? -21.219 19 13.117 1 94.56 301 ARG B O 1
ATOM 5416 N N . HIS B 1 302 ? -19.25 17.812 13.172 1 95.38 302 HIS B N 1
ATOM 5417 C CA . HIS B 1 302 ? -19.688 16.984 12.047 1 95.38 302 HIS B CA 1
ATOM 5418 C C . HIS B 1 302 ? -19.859 15.531 12.469 1 95.38 302 HIS B C 1
ATOM 5420 O O . HIS B 1 302 ? -20.375 14.711 11.695 1 95.38 302 HIS B O 1
ATOM 5426 N N . TYR B 1 303 ? -19.484 15.109 13.672 1 87.81 303 TYR B N 1
ATOM 5427 C CA . TYR B 1 303 ? -19.422 13.695 14.008 1 87.81 303 TYR B CA 1
ATOM 5428 C C . TYR B 1 303 ? -20.812 13.078 14.039 1 87.81 303 TYR B C 1
ATOM 5430 O O . TYR B 1 303 ? -20.969 11.859 13.938 1 87.81 303 TYR B O 1
ATOM 5438 N N . HIS B 1 304 ? -21.922 13.953 14.016 1 89 304 HIS B N 1
ATOM 5439 C CA . HIS B 1 304 ? -23.297 13.438 14.016 1 89 304 HIS B CA 1
ATOM 5440 C C . HIS B 1 304 ? -23.984 13.711 12.688 1 89 304 HIS B C 1
ATOM 5442 O O . HIS B 1 304 ? -25.188 13.461 12.539 1 89 304 HIS B O 1
ATOM 5448 N N . ASP B 1 305 ? -23.281 14.25 11.789 1 95.31 305 ASP B N 1
ATOM 5449 C CA . ASP B 1 305 ? -23.875 14.492 10.484 1 95.31 305 ASP B CA 1
ATOM 5450 C C . ASP B 1 305 ? -24.391 13.188 9.867 1 95.31 305 ASP B C 1
ATOM 5452 O O . ASP B 1 305 ? -23.766 12.133 10.023 1 95.31 305 ASP B O 1
ATOM 5456 N N . SER B 1 306 ? -25.516 13.289 9.258 1 96.81 306 SER B N 1
ATOM 5457 C CA . SER B 1 306 ? -26 12.141 8.5 1 96.81 306 SER B CA 1
ATOM 5458 C C . SER B 1 306 ? -25.203 11.969 7.207 1 96.81 306 SER B C 1
ATOM 5460 O O . SER B 1 306 ? -24.703 12.945 6.645 1 96.81 306 SER B O 1
ATOM 5462 N N . PHE B 1 307 ? -25.078 10.719 6.766 1 96.94 307 PHE B N 1
ATOM 5463 C CA . PHE B 1 307 ? -24.422 10.461 5.484 1 96.94 307 PHE B CA 1
ATOM 5464 C C . PHE B 1 307 ? -25.062 9.266 4.781 1 96.94 307 PHE B C 1
ATOM 5466 O O . PHE B 1 307 ? -25.688 8.422 5.426 1 96.94 307 PHE B O 1
ATOM 5473 N N . THR B 1 308 ? -24.938 9.219 3.48 1 96.81 308 THR B N 1
ATOM 5474 C CA . THR B 1 308 ? -25.5 8.156 2.65 1 96.81 308 THR B CA 1
ATOM 5475 C C . THR B 1 308 ? -24.469 7.059 2.41 1 96.81 308 THR B C 1
ATOM 5477 O O . THR B 1 308 ? -23.266 7.27 2.611 1 96.81 308 THR B O 1
ATOM 5480 N N . PRO B 1 309 ? -24.938 5.918 2.016 1 95.75 309 PRO B N 1
ATOM 5481 C CA . PRO B 1 309 ? -24 4.855 1.653 1 95.75 309 PRO B CA 1
ATOM 5482 C C . PRO B 1 309 ? -23.031 5.273 0.548 1 95.75 309 PRO B C 1
ATOM 5484 O O . PRO B 1 309 ? -21.875 4.836 0.533 1 95.75 309 PRO B O 1
ATOM 5487 N N . GLU B 1 310 ? -23.484 6.109 -0.306 1 95.12 310 GLU B N 1
ATOM 5488 C CA . GLU B 1 310 ? -22.641 6.59 -1.388 1 95.12 310 GLU B CA 1
ATOM 5489 C C . GLU B 1 310 ? -21.5 7.453 -0.85 1 95.12 310 GLU B C 1
ATOM 5491 O O . GLU B 1 310 ? -20.375 7.383 -1.349 1 95.12 310 GLU B O 1
ATOM 5496 N N . GLU B 1 311 ? -21.797 8.188 0.115 1 97.25 311 GLU B N 1
ATOM 5497 C CA . GLU B 1 311 ? -20.766 9.023 0.732 1 97.25 311 GLU B CA 1
ATOM 5498 C C . GLU B 1 311 ? -19.734 8.18 1.476 1 97.25 311 GLU B C 1
ATOM 5500 O O . GLU B 1 311 ? -18.547 8.492 1.467 1 97.25 311 GLU B O 1
ATOM 5505 N N . LYS B 1 312 ? -20.297 7.148 2.068 1 97.38 312 LYS B N 1
ATOM 5506 C CA . LYS B 1 312 ? -19.391 6.219 2.742 1 97.38 312 LYS B CA 1
ATOM 5507 C C . LYS B 1 312 ? -18.484 5.5 1.74 1 97.38 312 LYS B C 1
ATOM 5509 O O . LYS B 1 312 ? -17.297 5.293 1.998 1 97.38 312 LYS B O 1
ATOM 5514 N N . LEU B 1 313 ? -19.047 5.129 0.667 1 96.75 313 LEU B N 1
ATOM 5515 C CA . LEU B 1 313 ? -18.281 4.484 -0.39 1 96.75 313 LEU B CA 1
ATOM 5516 C C . LEU B 1 313 ? -17.188 5.414 -0.905 1 96.75 313 LEU B C 1
ATOM 5518 O O . LEU B 1 313 ? -16.047 4.98 -1.115 1 96.75 313 LEU B O 1
ATOM 5522 N N . TRP B 1 314 ? -17.516 6.641 -1.036 1 97.75 314 TRP B N 1
ATOM 5523 C CA . TRP B 1 314 ? -16.531 7.625 -1.465 1 97.75 314 TRP B CA 1
ATOM 5524 C C . TRP B 1 314 ? -15.398 7.738 -0.453 1 97.75 314 TRP B C 1
ATOM 5526 O O . TRP B 1 314 ? -14.227 7.812 -0.83 1 97.75 314 TRP B O 1
ATOM 5536 N N . GLN B 1 315 ? -15.742 7.727 0.75 1 98.38 315 GLN B N 1
ATOM 5537 C CA . GLN B 1 315 ? -14.734 7.754 1.799 1 98.38 315 GLN B CA 1
ATOM 5538 C C . GLN B 1 315 ? -13.766 6.578 1.661 1 98.38 315 GLN B C 1
ATOM 5540 O O . GLN B 1 315 ? -12.555 6.738 1.818 1 98.38 315 GLN B O 1
ATOM 5545 N N . GLN B 1 316 ? -14.344 5.43 1.364 1 98.19 316 GLN B N 1
ATOM 5546 C CA . GLN B 1 316 ? -13.516 4.234 1.212 1 98.19 316 GLN B CA 1
ATOM 5547 C C . GLN B 1 316 ? -12.555 4.379 0.037 1 98.19 316 GLN B C 1
ATOM 5549 O O . GLN B 1 316 ? -11.406 3.926 0.107 1 98.19 316 GLN B O 1
ATOM 5554 N N . LEU B 1 317 ? -12.992 4.973 -0.966 1 97.75 317 LEU B N 1
ATOM 5555 C CA . LEU B 1 317 ? -12.141 5.203 -2.125 1 97.75 317 LEU B CA 1
ATOM 5556 C C . LEU B 1 317 ? -11.016 6.18 -1.787 1 97.75 317 LEU B C 1
ATOM 5558 O O . LEU B 1 317 ? -9.867 5.957 -2.162 1 97.75 317 LEU B O 1
ATOM 5562 N N . ARG B 1 318 ? -11.32 7.227 -1.099 1 98.31 318 ARG B N 1
ATOM 5563 C CA . ARG B 1 318 ? -10.305 8.188 -0.671 1 98.31 318 ARG B CA 1
ATOM 5564 C C . ARG B 1 318 ? -9.312 7.535 0.287 1 98.31 318 ARG B C 1
ATOM 5566 O O . ARG B 1 318 ? -8.117 7.859 0.268 1 98.31 318 ARG B O 1
ATOM 5573 N N . ARG B 1 319 ? -9.836 6.652 1.119 1 98.5 319 ARG B N 1
ATOM 5574 C CA . ARG B 1 319 ? -8.953 5.91 2.018 1 98.5 319 ARG B CA 1
ATOM 5575 C C . ARG B 1 319 ? -8 5.016 1.236 1 98.5 319 ARG B C 1
ATOM 5577 O O . ARG B 1 319 ? -6.875 4.762 1.675 1 98.5 319 ARG B O 1
ATOM 5584 N N . GLY B 1 320 ? -8.516 4.512 0.117 1 98.12 320 GLY B N 1
ATOM 5585 C CA . GLY B 1 320 ? -7.598 3.803 -0.761 1 98.12 320 GLY B CA 1
ATOM 5586 C C . GLY B 1 320 ? -6.406 4.645 -1.188 1 98.12 320 GLY B C 1
ATOM 5587 O O . GLY B 1 320 ? -5.273 4.16 -1.203 1 98.12 320 GLY B O 1
ATOM 5588 N N . ARG B 1 321 ? -6.668 5.91 -1.483 1 97.88 321 ARG B N 1
ATOM 5589 C CA . ARG B 1 321 ? -5.602 6.84 -1.848 1 97.88 321 ARG B CA 1
ATOM 5590 C C . ARG B 1 321 ? -4.648 7.066 -0.679 1 97.88 321 ARG B C 1
ATOM 5592 O O . ARG B 1 321 ? -3.438 7.168 -0.87 1 97.88 321 ARG B O 1
ATOM 5599 N N . TYR B 1 322 ? -5.234 7.156 0.48 1 98.25 322 TYR B N 1
ATOM 5600 C CA . TYR B 1 322 ? -4.438 7.324 1.688 1 98.25 322 TYR B CA 1
ATOM 5601 C C . TYR B 1 322 ? -3.473 6.156 1.871 1 98.25 322 TYR B C 1
ATOM 5603 O O . TYR B 1 322 ? -2.295 6.359 2.176 1 98.25 322 TYR B O 1
ATOM 5611 N N . VAL B 1 323 ? -3.92 4.949 1.663 1 98.06 323 VAL B N 1
ATOM 5612 C CA . VAL B 1 323 ? -3.113 3.738 1.795 1 98.06 323 VAL B CA 1
ATOM 5613 C C . VAL B 1 323 ? -1.993 3.75 0.758 1 98.06 323 VAL B C 1
ATOM 5615 O O . VAL B 1 323 ? -0.846 3.424 1.072 1 98.06 323 VAL B O 1
ATOM 5618 N N . GLU B 1 324 ? -2.32 4.109 -0.436 1 97 324 GLU B N 1
ATOM 5619 C CA . GLU B 1 324 ? -1.323 4.188 -1.5 1 97 324 GLU B CA 1
ATOM 5620 C C . GLU B 1 324 ? -0.178 5.121 -1.113 1 97 324 GLU B C 1
ATOM 5622 O O . GLU B 1 324 ? 0.994 4.758 -1.241 1 97 324 GLU B O 1
ATOM 5627 N N . PHE B 1 325 ? -0.533 6.297 -0.646 1 97.31 325 PHE B N 1
ATOM 5628 C CA . PHE B 1 325 ? 0.503 7.246 -0.251 1 97.31 325 PHE B CA 1
ATOM 5629 C C . PHE B 1 325 ? 1.374 6.664 0.856 1 97.31 325 PHE B C 1
ATOM 5631 O O . PHE B 1 325 ? 2.604 6.711 0.774 1 97.31 325 PHE B O 1
ATOM 5638 N N . ASN B 1 326 ? 0.731 6.172 1.886 1 96.81 326 ASN B N 1
ATOM 5639 C CA . ASN B 1 326 ? 1.457 5.738 3.074 1 96.81 326 ASN B CA 1
ATOM 5640 C C . ASN B 1 326 ? 2.428 4.605 2.754 1 96.81 326 ASN B C 1
ATOM 5642 O O . ASN B 1 326 ? 3.545 4.574 3.271 1 96.81 326 ASN B O 1
ATOM 5646 N N . LEU B 1 327 ? 2.023 3.742 1.958 1 95.62 327 LEU B N 1
ATOM 5647 C CA . LEU B 1 327 ? 2.85 2.57 1.692 1 95.62 327 LEU B CA 1
ATOM 5648 C C . LEU B 1 327 ? 3.893 2.871 0.62 1 95.62 327 LEU B C 1
ATOM 5650 O O . LEU B 1 327 ? 5.02 2.377 0.688 1 95.62 327 LEU B O 1
ATOM 5654 N N . LEU B 1 328 ? 3.617 3.77 -0.293 1 93.5 328 LEU B N 1
ATOM 5655 C CA . LEU B 1 328 ? 4.508 3.982 -1.428 1 93.5 328 LEU B CA 1
ATOM 5656 C C . LEU B 1 328 ? 5.445 5.156 -1.17 1 93.5 328 LEU B C 1
ATOM 5658 O O . LEU B 1 328 ? 6.598 5.148 -1.614 1 93.5 328 LEU B O 1
ATOM 5662 N N . TYR B 1 329 ? 4.934 6.199 -0.461 1 93.5 329 TYR B N 1
ATOM 5663 C CA . TYR B 1 329 ? 5.672 7.457 -0.525 1 93.5 329 TYR B CA 1
ATOM 5664 C C . TYR B 1 329 ? 6.051 7.938 0.871 1 93.5 329 TYR B C 1
ATOM 5666 O O . TYR B 1 329 ? 7.02 8.68 1.035 1 93.5 329 TYR B O 1
ATOM 5674 N N . ASP B 1 330 ? 5.273 7.543 1.846 1 93.56 330 ASP B N 1
ATOM 5675 C CA . ASP B 1 330 ? 5.543 8.047 3.188 1 93.56 330 ASP B CA 1
ATOM 5676 C C . ASP B 1 330 ? 6.914 7.598 3.68 1 93.56 330 ASP B C 1
ATOM 5678 O O . ASP B 1 330 ? 7.152 6.398 3.855 1 93.56 330 ASP B O 1
ATOM 5682 N N . ARG B 1 331 ? 7.766 8.484 3.98 1 85.81 331 ARG B N 1
ATOM 5683 C CA . ARG B 1 331 ? 9.133 8.188 4.387 1 85.81 331 ARG B CA 1
ATOM 5684 C C . ARG B 1 331 ? 9.164 7.516 5.754 1 85.81 331 ARG B C 1
ATOM 5686 O O . ARG B 1 331 ? 9.977 6.613 5.988 1 85.81 331 ARG B O 1
ATOM 5693 N N . GLY B 1 332 ? 8.328 8 6.586 1 81.81 332 GLY B N 1
ATOM 5694 C CA . GLY B 1 332 ? 8.273 7.398 7.906 1 81.81 332 GLY B CA 1
ATOM 5695 C C . GLY B 1 332 ? 7.891 5.93 7.875 1 81.81 332 GLY B C 1
ATOM 5696 O O . GLY B 1 332 ? 8.523 5.102 8.539 1 81.81 332 GLY B O 1
ATOM 5697 N N . THR B 1 333 ? 6.887 5.621 7.129 1 87.06 333 THR B N 1
ATOM 5698 C CA . THR B 1 333 ? 6.422 4.242 6.992 1 87.06 333 THR B CA 1
ATOM 5699 C C . THR B 1 333 ? 7.496 3.371 6.352 1 87.06 333 THR B C 1
ATOM 5701 O O . THR B 1 333 ? 7.809 2.289 6.855 1 87.06 333 THR B O 1
ATOM 5704 N N . LYS B 1 334 ? 8.016 3.783 5.301 1 83.56 334 LYS B N 1
ATOM 5705 C CA . LYS B 1 334 ? 9.023 3.014 4.578 1 83.56 334 LYS B CA 1
ATOM 5706 C C . LYS B 1 334 ? 10.242 2.75 5.457 1 83.56 334 LYS B C 1
ATOM 5708 O O . LYS B 1 334 ? 10.758 1.628 5.5 1 83.56 334 LYS B O 1
ATOM 5713 N N . PHE B 1 335 ? 10.648 3.795 6.129 1 74.25 335 PHE B N 1
ATOM 5714 C CA . PHE B 1 335 ? 11.789 3.648 7.031 1 74.25 335 PHE B CA 1
ATOM 5715 C C . PHE B 1 335 ? 11.477 2.656 8.141 1 74.25 335 PHE B C 1
ATOM 5717 O O . PHE B 1 335 ? 12.297 1.805 8.477 1 74.25 335 PHE B O 1
ATOM 5724 N N . GLY B 1 336 ? 10.367 2.793 8.656 1 77.38 336 GLY B N 1
ATOM 5725 C CA . GLY B 1 336 ? 9.969 1.895 9.727 1 77.38 336 GLY B CA 1
ATOM 5726 C C . GLY B 1 336 ? 9.914 0.441 9.297 1 77.38 336 GLY B C 1
ATOM 5727 O O . GLY B 1 336 ? 10.367 -0.444 10.023 1 77.38 336 GLY B O 1
ATOM 5728 N N . LEU B 1 337 ? 9.391 0.244 8.172 1 82.12 337 LEU B N 1
ATOM 5729 C CA . LEU B 1 337 ? 9.227 -1.122 7.684 1 82.12 337 LEU B CA 1
ATOM 5730 C C . LEU B 1 337 ? 10.57 -1.736 7.316 1 82.12 337 LEU B C 1
ATOM 5732 O O . LEU B 1 337 ? 10.742 -2.955 7.387 1 82.12 337 LEU B O 1
ATOM 5736 N N . LEU B 1 338 ? 11.492 -0.952 6.898 1 73.12 338 LEU B N 1
ATOM 5737 C CA . LEU B 1 338 ? 12.805 -1.429 6.473 1 73.12 338 LEU B CA 1
ATOM 5738 C C . LEU B 1 338 ? 13.734 -1.597 7.668 1 73.12 338 LEU B C 1
ATOM 5740 O O . LEU B 1 338 ? 14.781 -2.24 7.559 1 73.12 338 LEU B O 1
ATOM 5744 N N . THR B 1 339 ? 13.375 -0.953 8.805 1 66.81 339 THR B N 1
ATOM 5745 C CA . THR B 1 339 ? 14.195 -1.044 10 1 66.81 339 THR B CA 1
ATOM 5746 C C . THR B 1 339 ? 13.922 -2.344 10.75 1 66.81 339 THR B C 1
ATOM 5748 O O . THR B 1 339 ? 12.797 -2.58 11.203 1 66.81 339 THR B O 1
ATOM 5751 N N . PRO B 1 340 ? 15.031 -3.127 10.797 1 66.44 340 PRO B N 1
ATOM 5752 C CA . PRO B 1 340 ? 14.828 -4.391 11.508 1 66.44 340 PRO B CA 1
ATOM 5753 C C . PRO B 1 340 ? 14.406 -4.184 12.961 1 66.44 340 PRO B C 1
ATOM 5755 O O . PRO B 1 340 ? 14.922 -3.293 13.641 1 66.44 340 PRO B O 1
ATOM 5758 N N . GLY B 1 341 ? 13.492 -4.922 13.445 1 66.62 341 GLY B N 1
ATOM 5759 C CA . GLY B 1 341 ? 13.055 -4.867 14.836 1 66.62 341 GLY B CA 1
ATOM 5760 C C . GLY B 1 341 ? 11.938 -3.875 15.07 1 66.62 341 GLY B C 1
ATOM 5761 O O . GLY B 1 341 ? 11.422 -3.764 16.188 1 66.62 341 GLY B O 1
ATOM 5762 N N . SER B 1 342 ? 11.656 -3.207 14 1 71.31 342 SER B N 1
ATOM 5763 C CA . SER B 1 342 ? 10.578 -2.232 14.148 1 71.31 342 SER B CA 1
ATOM 5764 C C . SER B 1 342 ? 9.242 -2.918 14.422 1 71.31 342 SER B C 1
ATOM 5766 O O . SER B 1 342 ? 9.047 -4.074 14.039 1 71.31 342 SER B O 1
ATOM 5768 N N . ARG B 1 343 ? 8.484 -2.219 15.234 1 77.56 343 ARG B N 1
ATOM 5769 C CA . ARG B 1 343 ? 7.145 -2.721 15.508 1 77.56 343 ARG B CA 1
ATOM 5770 C C . ARG B 1 343 ? 6.199 -2.416 14.344 1 77.56 343 ARG B C 1
ATOM 5772 O O . ARG B 1 343 ? 5.594 -1.343 14.297 1 77.56 343 ARG B O 1
ATOM 5779 N N . ILE B 1 344 ? 5.906 -3.311 13.547 1 83.69 344 ILE B N 1
ATOM 5780 C CA . ILE B 1 344 ? 5.191 -3.164 12.281 1 83.69 344 ILE B CA 1
ATOM 5781 C C . ILE B 1 344 ? 3.768 -2.682 12.547 1 83.69 344 ILE B C 1
ATOM 5783 O O . ILE B 1 344 ? 3.246 -1.836 11.82 1 83.69 344 ILE B O 1
ATOM 5787 N N . GLU B 1 345 ? 3.154 -3.193 13.562 1 83.38 345 GLU B N 1
ATOM 5788 C CA . GLU B 1 345 ? 1.77 -2.836 13.852 1 83.38 345 GLU B CA 1
ATOM 5789 C C . GLU B 1 345 ? 1.646 -1.362 14.227 1 83.38 345 GLU B C 1
ATOM 5791 O O . GLU B 1 345 ? 0.649 -0.714 13.898 1 83.38 345 GLU B O 1
ATOM 5796 N N . SER B 1 346 ? 2.654 -0.88 14.852 1 79.75 346 SER B N 1
ATOM 5797 C CA . SER B 1 346 ? 2.652 0.537 15.203 1 79.75 346 SER B CA 1
ATOM 5798 C C . SER B 1 346 ? 2.844 1.412 13.969 1 79.75 346 SER B C 1
ATOM 5800 O O . SER B 1 346 ? 2.264 2.494 13.867 1 79.75 346 SER B O 1
ATOM 5802 N N . ILE B 1 347 ? 3.615 0.934 13.141 1 84.12 347 ILE B N 1
ATOM 5803 C CA . ILE B 1 347 ? 3.881 1.659 11.898 1 84.12 347 ILE B CA 1
ATOM 5804 C C . ILE B 1 347 ? 2.623 1.687 11.039 1 84.12 347 ILE B C 1
ATOM 5806 O O . ILE B 1 347 ? 2.248 2.736 10.508 1 84.12 347 ILE B O 1
ATOM 5810 N N . LEU B 1 348 ? 1.938 0.59 11 1 90.62 348 LEU B N 1
ATOM 5811 C CA . LEU B 1 348 ? 0.795 0.449 10.102 1 90.62 348 LEU B CA 1
ATOM 5812 C C . LEU B 1 348 ? -0.482 0.95 10.766 1 90.62 348 LEU B C 1
ATOM 5814 O O . LEU B 1 348 ? -1.56 0.899 10.172 1 90.62 348 LEU B O 1
ATOM 5818 N N . MET B 1 349 ? -0.351 1.438 11.938 1 86.38 349 MET B N 1
ATOM 5819 C CA . MET B 1 349 ? -1.485 2.059 12.617 1 86.38 349 MET B CA 1
ATOM 5820 C C . MET B 1 349 ? -2.016 3.244 11.82 1 86.38 349 MET B C 1
ATOM 5822 O O . MET B 1 349 ? -3.189 3.6 11.938 1 86.38 349 MET B O 1
ATOM 5826 N N . SER B 1 350 ? -1.165 3.752 10.953 1 91.5 350 SER B N 1
ATOM 5827 C CA . SER B 1 350 ? -1.523 4.934 10.172 1 91.5 350 SER B CA 1
ATOM 5828 C C . SER B 1 350 ? -2.545 4.594 9.094 1 91.5 350 SER B C 1
ATOM 5830 O O . SER B 1 350 ? -3.189 5.484 8.531 1 91.5 350 SER B O 1
ATOM 5832 N N . LEU B 1 351 ? -2.719 3.363 8.812 1 95.62 351 LEU B N 1
ATOM 5833 C CA . LEU B 1 351 ? -3.662 2.963 7.773 1 95.62 351 LEU B CA 1
ATOM 5834 C C . LEU B 1 351 ? -5.09 2.973 8.305 1 95.62 351 LEU B C 1
ATOM 5836 O O . LEU B 1 351 ? -5.32 2.711 9.492 1 95.62 351 LEU B O 1
ATOM 5840 N N . PRO B 1 352 ? -6.047 3.324 7.414 1 96.12 352 PRO B N 1
ATOM 5841 C CA . PRO B 1 352 ? -7.449 3.23 7.832 1 96.12 352 PRO B CA 1
ATOM 5842 C C . PRO B 1 352 ? -7.891 1.792 8.094 1 96.12 352 PRO B C 1
ATOM 5844 O O . PRO B 1 352 ? -7.215 0.849 7.672 1 96.12 352 PRO B O 1
ATOM 5847 N N . LEU B 1 353 ? -8.969 1.693 8.766 1 94.19 353 LEU B N 1
ATOM 5848 C CA . LEU B 1 353 ? -9.492 0.367 9.07 1 94.19 353 LEU B CA 1
ATOM 5849 C C . LEU B 1 353 ? -9.914 -0.356 7.797 1 94.19 353 LEU B C 1
ATOM 5851 O O . LEU B 1 353 ? -9.672 -1.557 7.652 1 94.19 353 LEU B O 1
ATOM 5855 N N . THR B 1 354 ? -10.555 0.346 6.914 1 96.88 354 THR B N 1
ATOM 5856 C CA . THR B 1 354 ? -11.016 -0.219 5.648 1 96.88 354 THR B CA 1
ATOM 5857 C C . THR B 1 354 ? -10.703 0.722 4.488 1 96.88 354 THR B C 1
ATOM 5859 O O . THR B 1 354 ? -10.617 1.938 4.676 1 96.88 354 THR B O 1
ATOM 5862 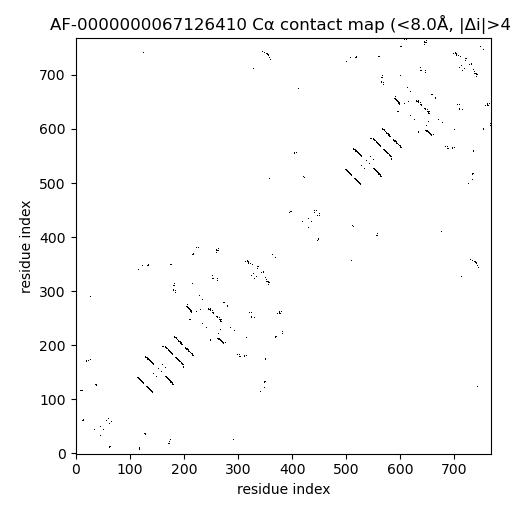N N . ALA B 1 355 ? -10.516 0.187 3.342 1 97.88 355 ALA B N 1
ATOM 5863 C CA . ALA B 1 355 ? -10.281 0.951 2.119 1 97.88 355 ALA B CA 1
ATOM 5864 C C . ALA B 1 355 ? -10.844 0.225 0.901 1 97.88 355 ALA B C 1
ATOM 5866 O O . ALA B 1 355 ? -11.172 -0.959 0.975 1 97.88 355 ALA B O 1
ATOM 5867 N N . ARG B 1 356 ? -10.938 0.947 -0.211 1 96.88 356 ARG B N 1
ATOM 5868 C CA . ARG B 1 356 ? -11.531 0.414 -1.433 1 96.88 356 ARG B CA 1
ATOM 5869 C C . ARG B 1 356 ? -10.773 0.902 -2.666 1 96.88 356 ARG B C 1
ATOM 5871 O O . ARG B 1 356 ? -10.328 2.051 -2.715 1 96.88 356 ARG B O 1
ATOM 5878 N N . TRP B 1 357 ? -10.562 0.065 -3.656 1 95.31 357 TRP B N 1
ATOM 5879 C CA . TRP B 1 357 ? -9.977 0.396 -4.953 1 95.31 357 TRP B CA 1
ATOM 5880 C C . TRP B 1 357 ? -10.906 -0.02 -6.09 1 95.31 357 TRP B C 1
ATOM 5882 O O . TRP B 1 357 ? -11.195 -1.206 -6.262 1 95.31 357 TRP B O 1
ATOM 5892 N N . GLU B 1 358 ? -11.391 0.914 -6.75 1 91.06 358 GLU B N 1
ATOM 5893 C CA . GLU B 1 358 ? -12.234 0.66 -7.914 1 91.06 358 GLU B CA 1
ATOM 5894 C C . GLU B 1 358 ? -11.523 1.058 -9.203 1 91.06 358 GLU B C 1
ATOM 5896 O O . GLU B 1 358 ? -10.805 2.055 -9.242 1 91.06 358 GLU B O 1
ATOM 5901 N N . TYR B 1 359 ? -11.812 0.248 -10.18 1 84.44 359 TYR B N 1
ATOM 5902 C CA . TYR B 1 359 ? -11.195 0.509 -11.469 1 84.44 359 TYR B CA 1
ATOM 5903 C C . TYR B 1 359 ? -11.828 1.721 -12.141 1 84.44 359 TYR B C 1
ATOM 5905 O O . TYR B 1 359 ? -13.055 1.779 -12.305 1 84.44 359 TYR B O 1
ATOM 5913 N N . MET B 1 360 ? -11.016 2.695 -12.406 1 82.56 360 MET B N 1
ATOM 5914 C CA . MET B 1 360 ? -11.352 3.873 -13.203 1 82.56 360 MET B CA 1
ATOM 5915 C C . MET B 1 360 ? -12.57 4.582 -12.625 1 82.56 360 MET B C 1
ATOM 5917 O O . MET B 1 360 ? -13.5 4.93 -13.367 1 82.56 360 MET B O 1
ATOM 5921 N N . HIS B 1 361 ? -12.586 4.742 -11.328 1 86.94 361 HIS B N 1
ATOM 5922 C CA . HIS B 1 361 ? -13.656 5.508 -10.703 1 86.94 361 HIS B CA 1
ATOM 5923 C C . HIS B 1 361 ? -13.484 7.004 -10.945 1 86.94 361 HIS B C 1
ATOM 5925 O O . HIS B 1 361 ? -12.406 7.551 -10.727 1 86.94 361 HIS B O 1
ATOM 5931 N N . THR B 1 362 ? -14.5 7.668 -11.492 1 87.75 362 THR B N 1
ATOM 5932 C CA . THR B 1 362 ? -14.523 9.109 -11.688 1 87.75 362 THR B CA 1
ATOM 5933 C C . THR B 1 362 ? -15.844 9.703 -11.203 1 87.75 362 THR B C 1
ATOM 5935 O O . THR B 1 362 ? -16.906 9.336 -11.695 1 87.75 362 THR B O 1
ATOM 5938 N N . PRO B 1 363 ? -15.719 10.555 -10.281 1 92.62 363 PRO B N 1
ATOM 5939 C CA . PRO B 1 363 ? -16.969 11.164 -9.812 1 92.62 363 PRO B CA 1
ATOM 5940 C C . PRO B 1 363 ? -17.594 12.086 -10.859 1 92.62 363 PRO B C 1
ATOM 5942 O O . PRO B 1 363 ? -16.891 12.656 -11.688 1 92.62 363 PRO B O 1
ATOM 5945 N N . PRO B 1 364 ? -18.984 12.234 -10.82 1 91.12 364 PRO B N 1
ATOM 5946 C CA . PRO B 1 364 ? -19.641 13.164 -11.734 1 91.12 364 PRO B CA 1
ATOM 5947 C C . PRO B 1 364 ? -19.125 14.594 -11.586 1 91.12 364 PRO B C 1
ATOM 5949 O O . PRO B 1 364 ? -18.797 15.023 -10.477 1 91.12 364 PRO B O 1
ATOM 5952 N N . GLU B 1 365 ? -19.344 15.18 -12.734 1 89.06 365 GLU B N 1
ATOM 5953 C CA . GLU B 1 365 ? -18.906 16.578 -12.727 1 89.06 365 GLU B CA 1
ATOM 5954 C C . GLU B 1 365 ? -19.781 17.422 -11.805 1 89.06 365 GLU B C 1
ATOM 5956 O O . GLU B 1 365 ? -20.984 17.156 -11.672 1 89.06 365 GLU B O 1
ATOM 5961 N N . SER B 1 366 ? -19.391 18.297 -11.047 1 91.31 366 SER B N 1
ATOM 5962 C CA . SER B 1 366 ? -20.078 19.25 -10.188 1 91.31 366 SER B CA 1
ATOM 5963 C C . SER B 1 366 ? -20.516 18.609 -8.875 1 91.31 366 SER B C 1
ATOM 5965 O O . SER B 1 366 ? -21.359 19.156 -8.156 1 91.31 366 SER B O 1
ATOM 5967 N N . SER B 1 367 ? -20.188 17.312 -8.773 1 94.12 367 SER B N 1
ATOM 5968 C CA . SER B 1 367 ? -20.453 16.656 -7.5 1 94.12 367 SER B CA 1
ATOM 5969 C C . SER B 1 367 ? -19.531 17.156 -6.402 1 94.12 367 SER B C 1
ATOM 5971 O O . SER B 1 367 ? -18.516 17.812 -6.688 1 94.12 367 SER B O 1
ATOM 5973 N N . LYS B 1 368 ? -19.969 16.969 -5.203 1 96.06 368 LYS B N 1
ATOM 5974 C CA . LYS B 1 368 ? -19.109 17.312 -4.078 1 96.06 368 LYS B CA 1
ATOM 5975 C C . LYS B 1 368 ? -17.797 16.531 -4.125 1 96.06 368 LYS B C 1
ATOM 5977 O O . LYS B 1 368 ? -16.75 17.031 -3.701 1 96.06 368 LYS B O 1
ATOM 5982 N N . GLU B 1 369 ? -17.859 15.328 -4.641 1 96.88 369 GLU B N 1
ATOM 5983 C CA . GLU B 1 369 ? -16.688 14.484 -4.809 1 96.88 369 GLU B CA 1
ATOM 5984 C C . GLU B 1 369 ? -15.711 15.094 -5.812 1 96.88 369 GLU B C 1
ATOM 5986 O O . GLU B 1 369 ? -14.492 15.062 -5.605 1 96.88 369 GLU B O 1
ATOM 5991 N N . ALA B 1 370 ? -16.25 15.688 -6.836 1 96.31 370 ALA B N 1
ATOM 5992 C CA . ALA B 1 370 ? -15.398 16.328 -7.836 1 96.31 370 ALA B CA 1
ATOM 5993 C C . ALA B 1 370 ? -14.766 17.609 -7.277 1 96.31 370 ALA B C 1
ATOM 5995 O O . ALA B 1 370 ? -13.633 17.953 -7.629 1 96.31 370 ALA B O 1
ATOM 5996 N N . GLU B 1 371 ? -15.516 18.25 -6.461 1 96.5 371 GLU B N 1
ATOM 5997 C CA . GLU B 1 371 ? -15.039 19.5 -5.863 1 96.5 371 GLU B CA 1
ATOM 5998 C C . GLU B 1 371 ? -13.773 19.266 -5.039 1 96.5 371 GLU B C 1
ATOM 6000 O O . GLU B 1 371 ? -12.805 20.016 -5.156 1 96.5 371 GLU B O 1
ATOM 6005 N N . ILE B 1 372 ? -13.781 18.266 -4.227 1 97.44 372 ILE B N 1
ATOM 6006 C CA . ILE B 1 372 ? -12.617 18.016 -3.395 1 97.44 372 ILE B CA 1
ATOM 6007 C C . ILE B 1 372 ? -11.438 17.594 -4.273 1 97.44 372 ILE B C 1
ATOM 6009 O O . ILE B 1 372 ? -10.289 17.953 -3.992 1 97.44 372 ILE B O 1
ATOM 6013 N N . LEU B 1 373 ? -11.672 16.828 -5.309 1 97.06 373 LEU B N 1
ATOM 6014 C CA . LEU B 1 373 ? -10.594 16.406 -6.195 1 97.06 373 LEU B CA 1
ATOM 6015 C C . LEU B 1 373 ? -9.914 17.609 -6.848 1 97.06 373 LEU B C 1
ATOM 6017 O O . LEU B 1 373 ? -8.695 17.594 -7.043 1 97.06 373 LEU B O 1
ATOM 6021 N N . GLU B 1 374 ? -10.641 18.625 -7.137 1 96.19 374 GLU B N 1
ATOM 6022 C CA . GLU B 1 374 ? -10.07 19.828 -7.73 1 96.19 374 GLU B CA 1
ATOM 6023 C C . GLU B 1 374 ? -9.062 20.484 -6.789 1 96.19 374 GLU B C 1
ATOM 6025 O O . GLU B 1 374 ? -7.98 20.891 -7.215 1 96.19 374 GLU B O 1
ATOM 6030 N N . VAL B 1 375 ? -9.422 20.531 -5.555 1 97 375 VAL B N 1
ATOM 6031 C CA . VAL B 1 375 ? -8.547 21.156 -4.57 1 97 375 VAL B CA 1
ATOM 6032 C C . VAL B 1 375 ? -7.32 20.297 -4.324 1 97 375 VAL B C 1
ATOM 6034 O O . VAL B 1 375 ? -6.223 20.812 -4.086 1 97 375 VAL B O 1
ATOM 6037 N N . LEU B 1 376 ? -7.477 19 -4.426 1 98 376 LEU B N 1
ATOM 6038 C CA . LEU B 1 376 ? -6.363 18.078 -4.191 1 98 376 LEU B CA 1
ATOM 6039 C C . LEU B 1 376 ? -5.383 18.109 -5.359 1 98 376 LEU B C 1
ATOM 6041 O O . LEU B 1 376 ? -4.191 17.844 -5.18 1 98 376 LEU B O 1
ATOM 6045 N N . ARG B 1 377 ? -5.887 18.422 -6.512 1 97.38 377 ARG B N 1
ATOM 6046 C CA . ARG B 1 377 ? -5.039 18.531 -7.691 1 97.38 377 ARG B CA 1
ATOM 6047 C C . ARG B 1 377 ? -4.387 19.906 -7.77 1 97.38 377 ARG B C 1
ATOM 6049 O O . ARG B 1 377 ? -3.258 20.047 -8.25 1 97.38 377 ARG B O 1
ATOM 6056 N N . ASN B 1 378 ? -5.137 20.859 -7.25 1 97.19 378 ASN B N 1
ATOM 6057 C CA . ASN B 1 378 ? -4.695 22.25 -7.211 1 97.19 378 ASN B CA 1
ATOM 6058 C C . ASN B 1 378 ? -4.816 22.844 -5.812 1 97.19 378 ASN B C 1
ATOM 6060 O O . ASN B 1 378 ? -5.809 23.516 -5.496 1 97.19 378 ASN B O 1
ATOM 6064 N N . PRO B 1 379 ? -3.756 22.672 -5.066 1 96.69 379 PRO B N 1
ATOM 6065 C CA . PRO B 1 379 ? -3.846 23.125 -3.672 1 96.69 379 PRO B CA 1
ATOM 6066 C C . PRO B 1 379 ? -4.141 24.609 -3.547 1 96.69 379 PRO B C 1
ATOM 6068 O O . PRO B 1 379 ? -3.652 25.406 -4.352 1 96.69 379 PRO B O 1
ATOM 6071 N N . LYS B 1 380 ? -4.867 24.984 -2.562 1 95.44 380 LYS B N 1
ATOM 6072 C CA . LYS B 1 380 ? -5.297 26.344 -2.287 1 95.44 380 LYS B CA 1
ATOM 6073 C C . LYS B 1 380 ? -4.641 26.891 -1.019 1 95.44 380 LYS B C 1
ATOM 6075 O O . LYS B 1 380 ? -4.344 26.125 -0.096 1 95.44 380 LYS B O 1
ATOM 6080 N N . ASP B 1 381 ? -4.445 28.188 -1.077 1 95.38 381 ASP B N 1
ATOM 6081 C CA . ASP B 1 381 ? -4.121 28.875 0.17 1 95.38 381 ASP B CA 1
ATOM 6082 C C . ASP B 1 381 ? -5.391 29.281 0.917 1 95.38 381 ASP B C 1
ATOM 6084 O O . ASP B 1 381 ? -6.125 30.172 0.473 1 95.38 381 ASP B O 1
ATOM 6088 N N . TRP B 1 382 ? -5.605 28.734 2.012 1 95.88 382 TRP B N 1
ATOM 6089 C CA . TRP B 1 382 ? -6.871 28.875 2.729 1 95.88 382 TRP B CA 1
ATOM 6090 C C . TRP B 1 382 ? -6.895 30.141 3.564 1 95.88 382 TRP B C 1
ATOM 6092 O O . TRP B 1 382 ? -7.969 30.641 3.914 1 95.88 382 TRP B O 1
ATOM 6102 N N . VAL B 1 383 ? -5.73 30.531 3.965 1 94.5 383 VAL B N 1
ATOM 6103 C CA . VAL B 1 383 ? -5.629 31.734 4.801 1 94.5 383 VAL B CA 1
ATOM 6104 C C . VAL B 1 383 ? -4.492 32.625 4.297 1 94.5 383 VAL B C 1
ATOM 6106 O O . VAL B 1 383 ? -3.518 32.125 3.721 1 94.5 383 VAL B O 1
ATOM 6109 N N . HIS B 1 384 ? -4.789 33.969 4.355 1 84.19 384 HIS B N 1
ATOM 6110 C CA . HIS B 1 384 ? -3.793 34.938 3.92 1 84.19 384 HIS B CA 1
ATOM 6111 C C . HIS B 1 384 ? -3.33 35.812 5.082 1 84.19 384 HIS B C 1
ATOM 6113 O O . HIS B 1 384 ? -4.09 36.062 6.023 1 84.19 384 HIS B O 1
#

InterPro domains:
  IPR001260 Coproporphyrinogen III oxidase, aerobic [PF01218] (117-382)
  IPR001260 Coproporphyrinogen III oxidase, aerobic [PR00073] (121-142)
  IPR001260 Coproporphyrinogen III oxidase, aerobic [PR00073] (170-194)
  IPR001260 Coproporphyrinogen III oxidase, aerobic [PR00073] (205-227)
  IPR001260 Coproporphyrinogen III oxidase, aerobic [PR00073] (242-271)
  IPR001260 Coproporphyrinogen III oxidase, aerobic [PR00073] (314-341)
  IPR001260 Coproporphyrinogen III oxidase, aerobic [PR00073] (343-369)
  IPR001260 Coproporphyrinogen III oxidase, aerobic [PTHR10755] (117-383)
  IPR018375 Coproporphyrinogen III oxidase, conserved site [PS01021] (246-270)
  IPR036406 Oxygen-dependent coproporphyrinogen III oxidase superfamily [G3DSA:3.40.1500.10] (105-384)
  IPR036406 Oxygen-dependent coproporphyrinogen III oxidase superfamily [SSF102886] (115-383)

Solvent-accessible surface area (backbone atoms only — not comparable to full-atom values): 42713 Å² total; per-residue (Å²): 129,82,81,70,78,79,74,78,72,70,42,67,54,68,70,78,77,68,60,63,58,65,58,43,49,37,54,55,55,50,44,55,71,46,39,75,61,30,58,62,82,62,22,51,65,63,59,36,68,52,39,54,40,39,49,42,39,48,48,36,49,22,42,63,63,60,75,79,74,76,77,79,76,79,74,78,79,83,82,64,75,79,71,72,76,74,75,74,77,74,77,77,78,74,82,89,80,90,83,79,86,78,78,80,84,79,82,79,78,71,82,80,66,62,52,65,29,31,49,50,72,49,74,45,69,75,37,75,52,39,26,26,29,30,42,37,38,37,44,36,40,39,61,55,49,71,66,57,48,48,54,42,38,72,72,69,44,85,80,52,54,40,94,78,39,31,44,34,42,38,38,35,37,34,34,29,37,31,42,52,36,46,73,25,54,26,40,39,36,33,45,34,40,40,36,33,40,32,54,87,64,50,70,48,58,30,33,33,33,36,39,37,38,31,52,57,47,75,49,68,70,55,50,31,48,30,47,43,41,51,35,56,36,30,46,78,74,38,75,63,46,36,66,52,21,28,53,42,21,44,61,65,45,44,32,74,77,75,59,30,31,67,33,76,29,40,36,28,51,64,75,44,59,62,90,38,71,66,58,41,48,51,46,53,48,36,48,47,59,32,50,38,73,33,43,49,64,53,40,71,71,25,60,76,58,85,81,50,71,66,49,49,50,49,32,24,40,53,37,30,53,47,45,51,35,43,56,65,64,34,61,66,43,48,51,44,60,69,36,86,87,49,61,54,56,68,58,54,49,67,47,55,45,53,29,24,52,67,78,78,74,72,68,56,84,89,33,64,60,34,53,33,51,50,40,24,56,48,76,71,81,68,66,133,126,82,85,70,77,78,75,74,81,71,81,64,64,80,72,80,80,66,60,67,58,64,60,42,51,40,54,55,54,53,43,55,76,46,41,78,63,36,57,65,82,62,23,50,63,62,60,35,72,51,37,53,38,39,50,42,38,47,48,35,46,45,51,62,64,61,73,78,73,74,76,75,77,76,78,78,79,82,83,63,75,73,73,73,77,77,75,76,79,77,77,79,78,67,84,80,80,80,85,78,76,79,72,76,84,74,80,76,73,69,81,79,64,60,52,65,40,76,57,51,71,50,74,46,70,75,39,77,53,39,26,25,30,33,41,38,37,36,45,34,40,37,60,54,48,70,66,56,50,49,54,43,39,74,70,69,44,86,78,54,54,41,93,79,39,31,45,33,41,37,37,35,40,35,35,29,37,31,42,53,37,46,73,26,52,26,40,37,36,33,44,34,43,39,37,36,41,33,55,87,65,49,71,48,57,29,34,33,32,38,38,36,40,30,52,58,46,76,48,68,69,53,50,31,47,33,45,44,42,50,35,54,37,31,46,77,74,38,76,62,46,35,66,51,20,28,53,43,22,46,60,65,44,45,30,74,76,74,61,30,31,69,33,77,26,40,36,28,53,63,75,46,61,62,91,37,71,67,59,41,49,50,46,51,48,36,49,47,57,34,51,39,74,33,43,50,64,50,40,72,71,24,59,79,58,84,79,52,71,66,48,48,50,49,32,24,40,54,37,31,53,46,45,49,35,42,57,65,64,35,61,68,44,46,50,44,58,69,38,84,89,51,62,55,55,68,56,54,49,66,46,54,43,52,28,25,52,66,77,78,73,72,67,56,85,88,33,63,62,35,52,33,51,50,41,25,56,47,76,70,82,68,65,134

Organism: Columba livia (NCBI:txid8932)